Protein AF-0000000068149756 (afdb_homodimer)

InterPro domains:
  IPR009057 Homedomain-like superfamily [SSF46689] (193-241)
  IPR009057 Homedomain-like superfamily [SSF46689] (245-292)
  IPR018060 AraC-like, DNA binding HTH domain [PF12833] (214-292)
  IPR018060 AraC-like, DNA binding HTH domain [PS01124] (195-293)
  IPR018060 AraC-like, DNA binding HTH domain [SM00342] (208-291)
  IPR018062 HTH domain AraC-type, conserved site [PS00041] (245-287)
  IPR050204 AraC/XylS family transcriptional regulators [PTHR46796] (74-293)

Foldseek 3Di:
DFDDWDKDKDKDQKAFDDDKFWDTDRQKIKIKTKIKGAAFIKMKMATQFKKKKAWLDACQVFKWKAQPDQPRVVGIHGAARIKIDAGGTMMMMHTHHIDITMMMMMTGHLVVQQVLPCVPQNNLLSVVLRHDMFGHRPPVPLSVLVVVLVCCRVPNDDDVVVNVVSVSVNSVVTTDRQDLVCLQAQQADPPVLVVQLVVVLVPDQQSDDDLQRSCVSSGHGSNSSQRNPCNHVVDGPVVVSLVVLLVVLLVCLQPHPDDLQVSCVRNPHPGSVRSQVSNCVVVVHGSVVSSVVNVVVVD/DFDDWDKDKDKDQKAFDDDKFWDTDRQKIKIKTKIKGAAFIKMKMATQFKKKKAWLDACQVFKWKAQPDQPRVVGIHGAARIKIDAGGTMMMMHTHHIDITMMMMMTGHLVVQQVLPCVPQNNLLSVVLRHDMFGHRPPVPLSVLVVVLVCCRVPNDDPVVVNVVSVSVNSVVTTDRQDLVCLQAAQADPPVLVVQLVVVLVPDQQSDDDLQRSCVSNRHGSVSSQRNPCNHVVDGPVVVSLVVLLVVLLVCLQPHPDDLQVSCVRNPHPGSVRSQVSNCVVVVHGSVVSSVVNVVVVD

Organism: Rhizobium meliloti (strain 1021) (NCBI:txid266834)

Sequence (598 aa):
MGFWHSMSWKTEGIRVTAPVQWRQYDGMVSVLWEAESQAGASGYYLADDPRIMFFFNDVSSSVRISNQDNDLARNSRPMARAVYVPAGVPLWTGSRKTHSFSHLNLHLHKDRVLRFLAPSVGNSAAQTALRCPVELQNVAAIDALAKLLADEIKSPTKHAVYAESLIGSIIAGLLDIPTEREERAGGRLTQAQINKLVSHIDALGDYRMSVADMAAVVGLSESWFASVFKQTMGITPLQWQLAKRVELTKKLLGESDLPVASIAAQLGFADQAHLTKVFRQIVGETPAAWRRMRQFRQSMGFWHSMSWKTEGIRVTAPVQWRQYDGMVSVLWEAESQAGASGYYLADDPRIMFFFNDVSSSVRISNQDNDLARNSRPMARAVYVPAGVPLWTGSRKTHSFSHLNLHLHKDRVLRFLAPSVGNSAAQTALRCPVELQNVAAIDALAKLLADEIKSPTKHAVYAESLIGSIIAGLLDIPTEREERAGGRLTQAQINKLVSHIDALGDYRMSVADMAAVVGLSESWFASVFKQTMGITPLQWQLAKRVELTKKLLGESDLPVASIAAQLGFADQAHLTKVFRQIVGETPAAWRRMRQFRQS

Structure (mmCIF, N/CA/C/O backbone):
data_AF-0000000068149756-model_v1
#
loop_
_entity.id
_entity.type
_entity.pdbx_description
1 polymer 'Transcriptional regulator'
#
loop_
_atom_site.group_PDB
_atom_site.id
_atom_site.type_symbol
_atom_site.label_atom_id
_atom_site.label_alt_id
_atom_site.label_comp_id
_atom_site.label_asym_id
_atom_site.label_entity_id
_atom_site.label_seq_id
_atom_site.pdbx_PDB_ins_code
_atom_site.Cartn_x
_atom_site.Cartn_y
_atom_site.Cartn_z
_atom_site.occupancy
_atom_site.B_iso_or_equiv
_atom_site.auth_seq_id
_atom_site.auth_comp_id
_atom_site.auth_asym_id
_atom_site.auth_atom_id
_atom_site.pdbx_PDB_model_num
ATOM 1 N N . MET A 1 1 ? 16.688 5.004 -16.734 1 38.72 1 MET A N 1
ATOM 2 C CA . MET A 1 1 ? 17.719 5.102 -15.703 1 38.72 1 MET A CA 1
ATOM 3 C C . MET A 1 1 ? 17.094 5.09 -14.312 1 38.72 1 MET A C 1
ATOM 5 O O . MET A 1 1 ? 16.031 5.676 -14.102 1 38.72 1 MET A O 1
ATOM 9 N N . GLY A 1 2 ? 17.438 4.098 -13.453 1 55.69 2 GLY A N 1
ATOM 10 C CA . GLY A 1 2 ? 16.812 3.926 -12.148 1 55.69 2 GLY A CA 1
ATOM 11 C C . GLY A 1 2 ? 16.938 5.148 -11.266 1 55.69 2 GLY A C 1
ATOM 12 O O . GLY A 1 2 ? 17.812 5.984 -11.469 1 55.69 2 GLY A O 1
ATOM 13 N N . PHE A 1 3 ? 15.961 5.656 -10.633 1 62.88 3 PHE A N 1
ATOM 14 C CA . PHE A 1 3 ? 15.969 6.77 -9.688 1 62.88 3 PHE A CA 1
ATOM 15 C C . PHE A 1 3 ? 17.047 6.582 -8.641 1 62.88 3 PHE A C 1
ATOM 17 O O . PHE A 1 3 ? 17.156 5.52 -8.023 1 62.88 3 PHE A O 1
ATOM 24 N N . TRP A 1 4 ? 18.047 7.582 -8.672 1 65.25 4 TRP A N 1
ATOM 25 C CA . TRP A 1 4 ? 19 7.664 -7.559 1 65.25 4 TRP A CA 1
ATOM 26 C C . TRP A 1 4 ? 18.875 9 -6.844 1 65.25 4 TRP A C 1
ATOM 28 O O . TRP A 1 4 ? 18.859 10.055 -7.484 1 65.25 4 TRP A O 1
ATOM 38 N N . HIS A 1 5 ? 18.672 8.875 -5.559 1 71.38 5 HIS A N 1
ATOM 39 C CA . HIS A 1 5 ? 18.484 10.102 -4.789 1 71.38 5 HIS A CA 1
ATOM 40 C C . HIS A 1 5 ? 19.781 10.914 -4.723 1 71.38 5 HIS A C 1
ATOM 42 O O . HIS A 1 5 ? 20.875 10.359 -4.875 1 71.38 5 HIS A O 1
ATOM 48 N N . SER A 1 6 ? 19.547 12.258 -4.719 1 72.12 6 SER A N 1
ATOM 49 C CA . SER A 1 6 ? 20.656 13.18 -4.488 1 72.12 6 SER A CA 1
ATOM 50 C C . SER A 1 6 ? 20.547 13.836 -3.119 1 72.12 6 SER A C 1
ATOM 52 O O . SER A 1 6 ? 19.531 14.453 -2.797 1 72.12 6 SER A O 1
ATOM 54 N N . MET A 1 7 ? 21.516 13.453 -2.291 1 79.5 7 MET A N 1
ATOM 55 C CA . MET A 1 7 ? 21.531 14.023 -0.947 1 79.5 7 MET A CA 1
ATOM 56 C C . MET A 1 7 ? 22.938 14.461 -0.564 1 79.5 7 MET A C 1
ATOM 58 O O . MET A 1 7 ? 23.922 13.766 -0.871 1 79.5 7 MET A O 1
ATOM 62 N N . SER A 1 8 ? 23.016 15.727 -0.088 1 77.5 8 SER A N 1
ATOM 63 C CA . SER A 1 8 ? 24.25 16.188 0.531 1 77.5 8 SER A CA 1
ATOM 64 C C . SER A 1 8 ? 24.219 15.984 2.043 1 77.5 8 SER A C 1
ATOM 66 O O . SER A 1 8 ? 23.188 16.203 2.682 1 77.5 8 SER A O 1
ATOM 68 N N . TRP A 1 9 ? 25.344 15.406 2.539 1 82.38 9 TRP A N 1
ATOM 69 C CA . TRP A 1 9 ? 25.359 15.211 3.986 1 82.38 9 TRP A CA 1
ATOM 70 C C . TRP A 1 9 ? 26.766 15.359 4.543 1 82.38 9 TRP A C 1
ATOM 72 O O . TRP A 1 9 ? 27.75 15.227 3.805 1 82.38 9 TRP A O 1
ATOM 82 N N . LYS A 1 10 ? 26.844 15.805 5.766 1 84.44 10 LYS A N 1
ATOM 83 C CA . LYS A 1 10 ? 28.062 15.852 6.57 1 84.44 10 LYS A CA 1
ATOM 84 C C . LYS A 1 10 ? 27.812 15.328 7.98 1 84.44 10 LYS A C 1
ATOM 86 O O . LYS A 1 10 ? 26.906 15.805 8.672 1 84.44 10 LYS A O 1
ATOM 91 N N . THR A 1 11 ? 28.547 14.266 8.32 1 89.06 11 THR A N 1
ATOM 92 C CA . THR A 1 11 ? 28.344 13.695 9.648 1 89.06 11 THR A CA 1
ATOM 93 C C . THR A 1 11 ? 29.672 13.586 10.391 1 89.06 11 THR A C 1
ATOM 95 O O . THR A 1 11 ? 30.719 13.375 9.773 1 89.06 11 THR A O 1
ATOM 98 N N . GLU A 1 12 ? 29.625 13.867 11.648 1 90.94 12 GLU A N 1
ATOM 99 C CA . GLU A 1 12 ? 30.734 13.656 12.562 1 90.94 12 GLU A CA 1
ATOM 100 C C . GLU A 1 12 ? 30.312 12.844 13.781 1 90.94 12 GLU A C 1
ATOM 102 O O . GLU A 1 12 ? 29.281 13.117 14.391 1 90.94 12 GLU A O 1
ATOM 107 N N . GLY A 1 13 ? 31.109 11.789 14.102 1 94.19 13 GLY A N 1
ATOM 108 C CA . GLY A 1 13 ? 30.844 11.023 15.305 1 94.19 13 GLY A CA 1
ATOM 109 C C . GLY A 1 13 ? 29.828 9.93 15.109 1 94.19 13 GLY A C 1
ATOM 110 O O . GLY A 1 13 ? 29.266 9.406 16.078 1 94.19 13 GLY A O 1
ATOM 111 N N . ILE A 1 14 ? 29.391 9.648 13.969 1 92.06 14 ILE A N 1
ATOM 112 C CA . ILE A 1 14 ? 28.453 8.578 13.641 1 92.06 14 ILE A CA 1
ATOM 113 C C . ILE A 1 14 ? 29.172 7.496 12.828 1 92.06 14 ILE A C 1
ATOM 115 O O . ILE A 1 14 ? 29.812 7.797 11.82 1 92.06 14 ILE A O 1
ATOM 119 N N . ARG A 1 15 ? 29.078 6.266 13.328 1 89.69 15 ARG A N 1
ATOM 120 C CA . ARG A 1 15 ? 29.766 5.156 12.656 1 89.69 15 ARG A CA 1
ATOM 121 C C . ARG A 1 15 ? 28.766 4.074 12.258 1 89.69 15 ARG A C 1
ATOM 123 O O . ARG A 1 15 ? 27.953 3.625 13.07 1 89.69 15 ARG A O 1
ATOM 130 N N . VAL A 1 16 ? 28.844 3.645 11.039 1 86.75 16 VAL A N 1
ATOM 131 C CA . VAL A 1 16 ? 28.031 2.537 10.547 1 86.75 16 VAL A CA 1
ATOM 132 C C . VAL A 1 16 ? 28.562 1.219 11.109 1 86.75 16 VAL A C 1
ATOM 134 O O . VAL A 1 16 ? 29.766 0.962 11.078 1 86.75 16 VAL A O 1
ATOM 137 N N . THR A 1 17 ? 27.672 0.408 11.648 1 90.31 17 THR A N 1
ATOM 138 C CA . THR A 1 17 ? 28.125 -0.766 12.383 1 90.31 17 THR A CA 1
ATOM 139 C C . THR A 1 17 ? 27.828 -2.043 11.602 1 90.31 17 THR A C 1
ATOM 141 O O . THR A 1 17 ? 28.219 -3.135 12.016 1 90.31 17 THR A O 1
ATOM 144 N N . ALA A 1 18 ? 27.094 -2.016 10.539 1 84.69 18 ALA A N 1
ATOM 145 C CA . ALA A 1 18 ? 26.812 -3.125 9.633 1 84.69 18 ALA A CA 1
ATOM 146 C C . ALA A 1 18 ? 26.734 -2.645 8.188 1 84.69 18 ALA A C 1
ATOM 148 O O . ALA A 1 18 ? 26.469 -1.466 7.934 1 84.69 18 ALA A O 1
ATOM 149 N N . PRO A 1 19 ? 26.969 -3.527 7.277 1 85.81 19 PRO A N 1
ATOM 150 C CA . PRO A 1 19 ? 26.875 -3.107 5.875 1 85.81 19 PRO A CA 1
ATOM 151 C C . PRO A 1 19 ? 25.5 -2.514 5.539 1 85.81 19 PRO A C 1
ATOM 153 O O . PRO A 1 19 ? 24.469 -3.088 5.902 1 85.81 19 PRO A O 1
ATOM 156 N N . VAL A 1 20 ? 25.547 -1.446 4.852 1 85.38 20 VAL A N 1
ATOM 157 C CA . VAL A 1 20 ? 24.328 -0.77 4.445 1 85.38 20 VAL A CA 1
ATOM 158 C C . VAL A 1 20 ? 23.594 -1.604 3.393 1 85.38 20 VAL A C 1
ATOM 160 O O . VAL A 1 20 ? 24.219 -2.125 2.465 1 85.38 20 VAL A O 1
ATOM 163 N N . GLN A 1 21 ? 22.328 -1.834 3.602 1 89.44 21 GLN A N 1
ATOM 164 C CA . GLN A 1 21 ? 21.484 -2.531 2.627 1 89.44 21 GLN A CA 1
ATOM 165 C C . GLN A 1 21 ? 20.484 -1.583 1.983 1 89.44 21 GLN A C 1
ATOM 167 O O . GLN A 1 21 ? 19.953 -0.694 2.648 1 89.44 21 GLN A O 1
ATOM 172 N N . TRP A 1 22 ? 20.328 -1.694 0.698 1 89 22 TRP A N 1
ATOM 173 C CA . TRP A 1 22 ? 19.406 -0.784 0.026 1 89 22 TRP A CA 1
ATOM 174 C C . TRP A 1 22 ? 18.766 -1.454 -1.186 1 89 22 TRP A C 1
ATOM 176 O O . TRP A 1 22 ? 19.234 -2.496 -1.646 1 89 22 TRP A O 1
ATOM 186 N N . ARG A 1 23 ? 17.625 -0.95 -1.617 1 90.5 23 ARG A N 1
ATOM 187 C CA . ARG A 1 23 ? 16.938 -1.356 -2.846 1 90.5 23 ARG A CA 1
ATOM 188 C C . ARG A 1 23 ? 16.391 -0.149 -3.59 1 90.5 23 ARG A C 1
ATOM 190 O O . ARG A 1 23 ? 15.984 0.839 -2.971 1 90.5 23 ARG A O 1
ATOM 197 N N . GLN A 1 24 ? 16.453 -0.302 -4.887 1 89.06 24 GLN A N 1
ATOM 198 C CA . GLN A 1 24 ? 15.922 0.745 -5.758 1 89.06 24 GLN A CA 1
ATOM 199 C C . GLN A 1 24 ? 14.625 0.3 -6.43 1 89.06 24 GLN A C 1
ATOM 201 O O . GLN A 1 24 ? 14.516 -0.841 -6.883 1 89.06 24 GLN A O 1
ATOM 206 N N . TYR A 1 25 ? 13.664 1.103 -6.395 1 90.5 25 TYR A N 1
ATOM 207 C CA . TYR A 1 25 ? 12.375 0.908 -7.051 1 90.5 25 TYR A CA 1
ATOM 208 C C . TYR A 1 25 ? 12.07 2.057 -8.008 1 90.5 25 TYR A C 1
ATOM 210 O O . TYR A 1 25 ? 12.945 2.877 -8.297 1 90.5 25 TYR A O 1
ATOM 218 N N . ASP A 1 26 ? 10.852 2.01 -8.594 1 88.69 26 ASP A N 1
ATOM 219 C CA . ASP A 1 26 ? 10.438 3.088 -9.484 1 88.69 26 ASP A CA 1
ATOM 220 C C . ASP A 1 26 ? 10.25 4.395 -8.719 1 88.69 26 ASP A C 1
ATOM 222 O O . ASP A 1 26 ? 9.219 4.594 -8.07 1 88.69 26 ASP A O 1
ATOM 226 N N . GLY A 1 27 ? 11.242 5.227 -8.812 1 90.19 27 GLY A N 1
ATOM 227 C CA . GLY A 1 27 ? 11.148 6.551 -8.211 1 90.19 27 GLY A CA 1
ATOM 228 C C . GLY A 1 27 ? 11.375 6.539 -6.711 1 90.19 27 GLY A C 1
ATOM 229 O O . GLY A 1 27 ? 11.016 7.492 -6.02 1 90.19 27 GLY A O 1
ATOM 230 N N . MET A 1 28 ? 11.883 5.473 -6.16 1 93.69 28 MET A N 1
ATOM 231 C CA . MET A 1 28 ? 12.086 5.367 -4.719 1 93.69 28 MET A CA 1
ATOM 232 C C . MET A 1 28 ? 13.336 4.559 -4.402 1 93.69 28 MET A C 1
ATOM 234 O O . MET A 1 28 ? 13.688 3.641 -5.148 1 93.69 28 MET A O 1
ATOM 238 N N . VAL A 1 29 ? 13.984 4.891 -3.357 1 92.56 29 VAL A N 1
ATOM 239 C CA . VAL A 1 29 ? 15.109 4.113 -2.838 1 92.56 29 VAL A CA 1
ATOM 240 C C . VAL A 1 29 ? 14.938 3.902 -1.336 1 92.56 29 VAL A C 1
ATOM 242 O O . VAL A 1 29 ? 14.641 4.844 -0.599 1 92.56 29 VAL A O 1
ATOM 245 N N . SER A 1 30 ? 14.992 2.666 -0.947 1 95.06 30 SER A N 1
ATOM 246 C CA . SER A 1 30 ? 14.945 2.332 0.472 1 95.06 30 SER A CA 1
ATOM 247 C C . SER A 1 30 ? 16.312 1.887 0.987 1 95.06 30 SER A C 1
ATOM 249 O O . SER A 1 30 ? 16.984 1.077 0.35 1 95.06 30 SER A O 1
ATOM 251 N N . VAL A 1 31 ? 16.734 2.449 2.125 1 92.44 31 VAL A N 1
ATOM 252 C CA . VAL A 1 31 ? 18.062 2.17 2.668 1 92.44 31 VAL A CA 1
ATOM 253 C C . VAL A 1 31 ? 17.953 1.813 4.148 1 92.44 31 VAL A C 1
ATOM 255 O O . VAL A 1 31 ? 17.297 2.531 4.918 1 92.44 31 VAL A O 1
ATOM 258 N N . LEU A 1 32 ? 18.547 0.728 4.543 1 93.56 32 LEU A N 1
ATOM 259 C CA . LEU A 1 32 ? 18.609 0.307 5.938 1 93.56 32 LEU A CA 1
ATOM 260 C C . LEU A 1 32 ? 20 0.569 6.523 1 93.56 32 LEU A C 1
ATOM 262 O O . LEU A 1 32 ? 21 0.116 5.973 1 93.56 32 LEU A O 1
ATOM 266 N N . TRP A 1 33 ? 19.969 1.268 7.637 1 91.69 33 TRP A N 1
ATOM 267 C CA . TRP A 1 33 ? 21.219 1.601 8.305 1 91.69 33 TRP A CA 1
ATOM 268 C C . TRP A 1 33 ? 21.25 1.024 9.719 1 91.69 33 TRP A C 1
ATOM 270 O O . TRP A 1 33 ? 20.234 1.001 10.406 1 91.69 33 TRP A O 1
ATOM 280 N N . GLU A 1 34 ? 22.375 0.564 10.086 1 91.31 34 GLU A N 1
ATOM 281 C CA . GLU A 1 34 ? 22.75 0.321 11.477 1 91.31 34 GLU A CA 1
ATOM 282 C C . GLU A 1 34 ? 23.984 1.132 11.867 1 91.31 34 GLU A C 1
ATOM 284 O O . GLU A 1 34 ? 25.016 1.049 11.211 1 91.31 34 GLU A O 1
ATOM 289 N N . ALA A 1 35 ? 23.828 1.946 12.945 1 92 35 ALA A N 1
ATOM 290 C CA . ALA A 1 35 ? 24.922 2.865 13.258 1 92 35 ALA A CA 1
ATOM 291 C C . ALA A 1 35 ? 25 3.127 14.758 1 92 35 ALA A C 1
ATOM 293 O O . ALA A 1 35 ? 24.109 2.742 15.516 1 92 35 ALA A O 1
ATOM 294 N N . GLU A 1 36 ? 26.062 3.607 15.141 1 95.31 36 GLU A N 1
ATOM 295 C CA . GLU A 1 36 ? 26.312 4.094 16.484 1 95.31 36 GLU A CA 1
ATOM 296 C C . GLU A 1 36 ? 26.734 5.562 16.484 1 95.31 36 GLU A C 1
ATOM 298 O O . GLU A 1 36 ? 27.516 5.98 15.617 1 95.31 36 GLU A O 1
ATOM 303 N N . SER A 1 37 ? 26.172 6.293 17.391 1 94.5 37 SER A N 1
ATOM 304 C CA . SER A 1 37 ? 26.5 7.711 17.531 1 94.5 37 SER A CA 1
ATOM 305 C C . SER A 1 37 ? 27.125 7.996 18.906 1 94.5 37 SER A C 1
ATOM 307 O O . SER A 1 37 ? 26.625 7.531 19.922 1 94.5 37 SER A O 1
ATOM 309 N N . GLN A 1 38 ? 28.234 8.734 18.906 1 95.06 38 GLN A N 1
ATOM 310 C CA . GLN A 1 38 ? 28.859 9.125 20.156 1 95.06 38 GLN A CA 1
ATOM 311 C C . GLN A 1 38 ? 28.266 10.422 20.703 1 95.06 38 GLN A C 1
ATOM 313 O O . GLN A 1 38 ? 27.609 11.164 19.953 1 95.06 38 GLN A O 1
ATOM 318 N N . ALA A 1 39 ? 28.453 10.594 21.984 1 95.69 39 ALA A N 1
ATOM 319 C CA . ALA A 1 39 ? 28.047 11.883 22.531 1 95.69 39 ALA A CA 1
ATOM 320 C C . ALA A 1 39 ? 28.75 13.031 21.797 1 95.69 39 ALA A C 1
ATOM 322 O O . ALA A 1 39 ? 29.969 12.984 21.578 1 95.69 39 ALA A O 1
ATOM 323 N N . GLY A 1 40 ? 27.953 13.984 21.375 1 94.5 40 GLY A N 1
ATOM 324 C CA . GLY A 1 40 ? 28.516 15.133 20.688 1 94.5 40 GLY A CA 1
ATOM 325 C C . GLY A 1 40 ? 28.516 14.969 19.172 1 94.5 40 GLY A C 1
ATOM 326 O O . GLY A 1 40 ? 28.922 15.883 18.453 1 94.5 40 GLY A O 1
ATOM 327 N N . ALA A 1 41 ? 28.047 13.82 18.734 1 94.5 41 ALA A N 1
ATOM 328 C CA . ALA A 1 41 ? 27.969 13.609 17.281 1 94.5 41 ALA A CA 1
ATOM 329 C C . ALA A 1 41 ? 27.016 14.617 16.641 1 94.5 41 ALA A C 1
ATOM 331 O O . ALA A 1 41 ? 26.062 15.078 17.266 1 94.5 41 ALA A O 1
ATOM 332 N N . SER A 1 42 ? 27.328 14.984 15.398 1 93.31 42 SER A N 1
ATOM 333 C CA . SER A 1 42 ? 26.516 15.953 14.664 1 93.31 42 SER A CA 1
ATOM 334 C C . SER A 1 42 ? 26.312 15.508 13.227 1 93.31 42 SER A C 1
ATOM 336 O O . SER A 1 42 ? 27.078 14.711 12.688 1 93.31 42 SER A O 1
ATOM 338 N N . GLY A 1 43 ? 25.188 15.977 12.656 1 91.94 43 GLY A N 1
ATOM 339 C CA . GLY A 1 43 ? 24.875 15.68 11.266 1 91.94 43 GLY A CA 1
ATOM 340 C C . GLY A 1 43 ? 24.094 16.781 10.586 1 91.94 43 GLY A C 1
ATOM 341 O O . GLY A 1 43 ? 23.328 17.5 11.227 1 91.94 43 GLY A O 1
ATOM 342 N N . TYR A 1 44 ? 24.391 16.938 9.352 1 92.31 44 TYR A N 1
ATOM 343 C CA . TYR A 1 44 ? 23.656 17.812 8.453 1 92.31 44 TYR A CA 1
ATOM 344 C C . TYR A 1 44 ? 23.219 17.078 7.199 1 92.31 44 TYR A C 1
ATOM 346 O O . TYR A 1 44 ? 24.016 16.344 6.59 1 92.31 44 TYR A O 1
ATOM 354 N N . TYR A 1 45 ? 21.953 17.266 6.879 1 90.5 45 TYR A N 1
ATOM 355 C CA . TYR A 1 45 ? 21.391 16.578 5.723 1 90.5 45 TYR A CA 1
ATOM 356 C C . TYR A 1 45 ? 20.531 17.516 4.887 1 90.5 45 TYR A C 1
ATOM 358 O O . TYR A 1 45 ? 19.703 18.266 5.43 1 90.5 45 TYR A O 1
ATOM 366 N N . LEU A 1 46 ? 20.766 17.453 3.586 1 88.88 46 LEU A N 1
ATOM 367 C CA . LEU A 1 46 ? 19.953 18.203 2.627 1 88.88 46 LEU A CA 1
ATOM 368 C C . LEU A 1 46 ? 19.719 17.391 1.36 1 88.88 46 LEU A C 1
ATOM 370 O O . LEU A 1 46 ? 20.672 16.922 0.726 1 88.88 46 LEU A O 1
ATOM 374 N N . ALA A 1 47 ? 18.5 17.188 1.072 1 89.94 47 ALA A N 1
ATOM 375 C CA . ALA A 1 47 ? 18.172 16.391 -0.102 1 89.94 47 ALA A CA 1
ATOM 376 C C . ALA A 1 47 ? 17.25 17.156 -1.051 1 89.94 47 ALA A C 1
ATOM 378 O O . ALA A 1 47 ? 16.391 17.922 -0.608 1 89.94 47 ALA A O 1
ATOM 379 N N . ASP A 1 48 ? 17.391 16.859 -2.33 1 89.19 48 ASP A N 1
ATOM 380 C CA . ASP A 1 48 ? 16.562 17.469 -3.355 1 89.19 48 ASP A CA 1
ATOM 381 C C . ASP A 1 48 ? 15.188 16.797 -3.438 1 89.19 48 ASP A C 1
ATOM 383 O O . ASP A 1 48 ? 14.25 17.359 -4.012 1 89.19 48 ASP A O 1
ATOM 387 N N . ASP A 1 49 ? 15.117 15.648 -2.85 1 92.19 49 ASP A N 1
ATOM 388 C CA . ASP A 1 49 ? 13.891 14.867 -2.859 1 92.19 49 ASP A CA 1
ATOM 389 C C . ASP A 1 49 ? 13.352 14.68 -1.444 1 92.19 49 ASP A C 1
ATOM 391 O O . ASP A 1 49 ? 14.109 14.719 -0.473 1 92.19 49 ASP A O 1
ATOM 395 N N . PRO A 1 50 ? 11.984 14.539 -1.375 1 95.38 50 PRO A N 1
ATOM 396 C CA . PRO A 1 50 ? 11.438 14.203 -0.056 1 95.38 50 PRO A CA 1
ATOM 397 C C . PRO A 1 50 ? 12.016 12.906 0.508 1 95.38 50 PRO A C 1
ATOM 399 O O . PRO A 1 50 ? 12.383 12.008 -0.252 1 95.38 50 PRO A O 1
ATOM 402 N N . ARG A 1 51 ? 12.023 12.883 1.814 1 95.81 51 ARG A N 1
ATOM 403 C CA . ARG A 1 51 ? 12.547 11.672 2.447 1 95.81 51 ARG A CA 1
ATOM 404 C C . ARG A 1 51 ? 11.766 11.344 3.717 1 95.81 51 ARG A C 1
ATOM 406 O O . ARG A 1 51 ? 11.18 12.227 4.34 1 95.81 51 ARG A O 1
ATOM 413 N N . ILE A 1 52 ? 11.734 10.102 4.023 1 97.69 52 ILE A N 1
ATOM 414 C CA . ILE A 1 52 ? 11.172 9.602 5.273 1 97.69 52 ILE A CA 1
ATOM 415 C C . ILE A 1 52 ? 12.25 8.852 6.055 1 97.69 52 ILE A C 1
ATOM 417 O O . ILE A 1 52 ? 12.953 8.008 5.5 1 97.69 52 ILE A O 1
ATOM 421 N N . MET A 1 53 ? 12.445 9.234 7.281 1 96.69 53 MET A N 1
ATOM 422 C CA . MET A 1 53 ? 13.328 8.508 8.188 1 96.69 53 MET A CA 1
ATOM 423 C C . MET A 1 53 ? 12.523 7.805 9.281 1 96.69 53 MET A C 1
ATOM 425 O O . MET A 1 53 ? 11.703 8.43 9.953 1 96.69 53 MET A O 1
ATOM 429 N N . PHE A 1 54 ? 12.734 6.531 9.414 1 98.38 54 PHE A N 1
ATOM 430 C CA . PHE A 1 54 ? 12.062 5.758 10.461 1 98.38 54 PHE A CA 1
ATOM 431 C C . PHE A 1 54 ? 13.086 5.035 11.328 1 98.38 54 PHE A C 1
ATOM 433 O O . PHE A 1 54 ? 13.867 4.219 10.836 1 98.38 54 PHE A O 1
ATOM 440 N N . PHE A 1 55 ? 13.07 5.336 12.602 1 97.75 55 PHE A N 1
ATOM 441 C CA . PHE A 1 55 ? 13.961 4.68 13.555 1 97.75 55 PHE A CA 1
ATOM 442 C C . PHE A 1 55 ? 13.273 3.486 14.203 1 97.75 55 PHE A C 1
ATOM 444 O O . PHE A 1 55 ? 12.18 3.621 14.758 1 97.75 55 PHE A O 1
ATOM 451 N N . PHE A 1 56 ? 13.867 2.326 14.211 1 97.56 56 PHE A N 1
ATOM 452 C CA . PHE A 1 56 ? 13.289 1.107 14.766 1 97.56 56 PHE A CA 1
ATOM 453 C C . PHE A 1 56 ? 13.359 1.119 16.281 1 97.56 56 PHE A C 1
ATOM 455 O O . PHE A 1 56 ? 12.664 0.351 16.953 1 97.56 56 PHE A O 1
ATOM 462 N N . ASN A 1 57 ? 14.211 1.885 16.844 1 95.31 57 ASN A N 1
ATOM 463 C CA . ASN A 1 57 ? 14.25 2.113 18.281 1 95.31 57 ASN A CA 1
ATOM 464 C C . ASN A 1 57 ? 14.023 3.584 18.625 1 95.31 57 ASN A C 1
ATOM 466 O O . ASN A 1 57 ? 14.195 4.457 17.781 1 95.31 57 ASN A O 1
ATOM 470 N N . ASP A 1 58 ? 13.664 3.846 19.906 1 94.5 58 ASP A N 1
ATOM 471 C CA . ASP A 1 58 ? 13.445 5.215 20.359 1 94.5 58 ASP A CA 1
ATOM 472 C C . ASP A 1 58 ? 14.766 5.953 20.547 1 94.5 58 ASP A C 1
ATOM 474 O O . ASP A 1 58 ? 15.625 5.52 21.328 1 94.5 58 ASP A O 1
ATOM 478 N N . VAL A 1 59 ? 14.906 7.117 19.859 1 94.44 59 VAL A N 1
ATOM 479 C CA . VAL A 1 59 ? 16.141 7.883 19.953 1 94.44 59 VAL A CA 1
ATOM 480 C C . VAL A 1 59 ? 15.852 9.273 20.5 1 94.44 59 VAL A C 1
ATOM 482 O O . VAL A 1 59 ? 16.719 10.156 20.484 1 94.44 59 VAL A O 1
ATOM 485 N N . SER A 1 60 ? 14.648 9.5 20.938 1 93.25 60 SER A N 1
ATOM 486 C CA . SER A 1 60 ? 14.203 10.836 21.328 1 93.25 60 SER A CA 1
ATOM 487 C C . SER A 1 60 ? 15 11.359 22.531 1 93.25 60 SER A C 1
ATOM 489 O O . SER A 1 60 ? 15.164 12.57 22.688 1 93.25 60 SER A O 1
ATOM 491 N N . SER A 1 61 ? 15.484 10.508 23.328 1 93.44 61 SER A N 1
ATOM 492 C CA . SER A 1 61 ? 16.25 10.93 24.5 1 93.44 61 SER A CA 1
ATOM 493 C C . SER A 1 61 ? 17.703 11.234 24.141 1 93.44 61 SER A C 1
ATOM 495 O O . SER A 1 61 ? 18.406 11.891 24.891 1 93.44 61 SER A O 1
ATOM 497 N N . SER A 1 62 ? 18.156 10.797 22.953 1 94.5 62 SER A N 1
ATOM 498 C CA . SER A 1 62 ? 19.578 10.867 22.625 1 94.5 62 SER A CA 1
ATOM 499 C C . SER A 1 62 ? 19.828 11.836 21.484 1 94.5 62 SER A C 1
ATOM 501 O O . SER A 1 62 ? 20.938 12.336 21.328 1 94.5 62 SER A O 1
ATOM 503 N N . VAL A 1 63 ? 18.859 11.992 20.656 1 94.81 63 VAL A N 1
ATOM 504 C CA . VAL A 1 63 ? 19.094 12.75 19.422 1 94.81 63 VAL A CA 1
ATOM 505 C C . VAL A 1 63 ? 18.203 13.984 19.391 1 94.81 63 VAL A C 1
ATOM 507 O O . VAL A 1 63 ? 17 13.891 19.656 1 94.81 63 VAL A O 1
ATOM 510 N N . ARG A 1 64 ? 18.781 15.094 19.109 1 94.5 64 ARG A N 1
ATOM 511 C CA . ARG A 1 64 ? 18.078 16.344 18.891 1 94.5 64 ARG A CA 1
ATOM 512 C C . ARG A 1 64 ? 18.141 16.766 17.422 1 94.5 64 ARG A C 1
ATOM 514 O O . ARG A 1 64 ? 19.125 16.484 16.734 1 94.5 64 ARG A O 1
ATOM 521 N N . ILE A 1 65 ? 17.047 17.484 16.984 1 92.81 65 ILE A N 1
ATOM 522 C CA . ILE A 1 65 ? 17.031 17.891 15.57 1 92.81 65 ILE A CA 1
ATOM 523 C C . ILE A 1 65 ? 16.578 19.344 15.453 1 92.81 65 ILE A C 1
ATOM 525 O O . ILE A 1 65 ? 15.93 19.875 16.344 1 92.81 65 ILE A O 1
ATOM 529 N N . SER A 1 66 ? 16.984 19.969 14.336 1 89.5 66 SER A N 1
ATOM 530 C CA . SER A 1 66 ? 16.531 21.297 13.953 1 89.5 66 SER A CA 1
ATOM 531 C C . SER A 1 66 ? 16.438 21.438 12.438 1 89.5 66 SER A C 1
ATOM 533 O O . SER A 1 66 ? 17.266 20.875 11.711 1 89.5 66 SER A O 1
ATOM 535 N N . ASN A 1 67 ? 15.406 22.109 11.992 1 84.56 67 ASN A N 1
ATOM 536 C CA . ASN A 1 67 ? 15.305 22.438 10.57 1 84.56 67 ASN A CA 1
ATOM 537 C C . ASN A 1 67 ? 15.625 23.906 10.297 1 84.56 67 ASN A C 1
ATOM 539 O O . ASN A 1 67 ? 15.539 24.359 9.164 1 84.56 67 ASN A O 1
ATOM 543 N N . GLN A 1 68 ? 15.961 24.641 11.281 1 76.81 68 GLN A N 1
ATOM 544 C CA . GLN A 1 68 ? 16.125 26.078 11.148 1 76.81 68 GLN A CA 1
ATOM 545 C C . GLN A 1 68 ? 17.594 26.453 11.07 1 76.81 68 GLN A C 1
ATOM 547 O O . GLN A 1 68 ? 18 27.266 10.219 1 76.81 68 GLN A O 1
ATOM 552 N N . ASP A 1 69 ? 18.328 25.984 11.969 1 78.31 69 ASP A N 1
ATOM 553 C CA . ASP A 1 69 ? 19.75 26.312 11.992 1 78.31 69 ASP A CA 1
ATOM 554 C C . ASP A 1 69 ? 20.547 25.234 12.719 1 78.31 69 ASP A C 1
ATOM 556 O O . ASP A 1 69 ? 20 24.219 13.141 1 78.31 69 ASP A O 1
ATOM 560 N N . ASN A 1 70 ? 21.797 25.469 12.766 1 81.56 70 ASN A N 1
ATOM 561 C CA . ASN A 1 70 ? 22.703 24.5 13.359 1 81.56 70 ASN A CA 1
ATOM 562 C C . ASN A 1 70 ? 22.875 24.734 14.859 1 81.56 70 ASN A C 1
ATOM 564 O O . ASN A 1 70 ? 23.734 24.125 15.5 1 81.56 70 ASN A O 1
ATOM 568 N N . ASP A 1 71 ? 22.094 25.609 15.367 1 81.88 71 ASP A N 1
ATOM 569 C CA . ASP A 1 71 ? 22.172 25.844 16.797 1 81.88 71 ASP A CA 1
ATOM 570 C C . ASP A 1 71 ? 21.234 24.906 17.562 1 81.88 71 ASP A C 1
ATOM 572 O O . ASP A 1 71 ? 20.141 25.328 17.984 1 81.88 71 ASP A O 1
ATOM 576 N N . LEU A 1 72 ? 21.656 23.781 17.906 1 82.38 72 LEU A N 1
ATOM 577 C CA . LEU A 1 72 ? 20.812 22.734 18.484 1 82.38 72 LEU A CA 1
ATOM 578 C C . LEU A 1 72 ? 20.578 22.984 19.969 1 82.38 72 LEU A C 1
ATOM 580 O O . LEU A 1 72 ? 19.688 22.391 20.562 1 82.38 72 LEU A O 1
ATOM 584 N N . ALA A 1 73 ? 21.328 23.812 20.578 1 79.88 73 ALA A N 1
ATOM 585 C CA . ALA A 1 73 ? 21.141 24.141 21.984 1 79.88 73 ALA A CA 1
ATOM 586 C C . ALA A 1 73 ? 19.891 25 22.188 1 79.88 73 ALA A C 1
ATOM 588 O O . ALA A 1 73 ? 19.188 24.844 23.172 1 79.88 73 ALA A O 1
ATOM 589 N N . ARG A 1 74 ? 19.625 25.812 21.25 1 76.94 74 ARG A N 1
ATOM 590 C CA . ARG A 1 74 ? 18.562 26.781 21.438 1 76.94 74 ARG A CA 1
ATOM 591 C C . ARG A 1 74 ? 17.312 26.375 20.672 1 76.94 74 ARG A C 1
ATOM 593 O O . ARG A 1 74 ? 16.188 26.578 21.172 1 76.94 74 ARG A O 1
ATOM 600 N N . ASN A 1 75 ? 17.594 25.812 19.5 1 83 75 ASN A N 1
ATOM 601 C CA . ASN A 1 75 ? 16.453 25.609 18.609 1 83 75 ASN A CA 1
ATOM 602 C C . ASN A 1 75 ? 16.359 24.156 18.141 1 83 75 ASN A C 1
ATOM 604 O O . ASN A 1 75 ? 16.453 23.875 16.938 1 83 75 ASN A O 1
ATOM 608 N N . SER A 1 76 ? 16.281 23.297 19.156 1 86 76 SER A N 1
ATOM 609 C CA . SER A 1 76 ? 16.172 21.891 18.75 1 86 76 SER A CA 1
ATOM 610 C C . SER A 1 76 ? 15.062 21.188 19.5 1 86 76 SER A C 1
ATOM 612 O O . SER A 1 76 ? 14.523 21.719 20.469 1 86 76 SER A O 1
ATOM 614 N N . ARG A 1 77 ? 14.609 20.141 18.984 1 88.94 77 ARG A N 1
ATOM 615 C CA . ARG A 1 77 ? 13.602 19.25 19.562 1 88.94 77 ARG A CA 1
ATOM 616 C C . ARG A 1 77 ? 14.023 17.797 19.469 1 88.94 77 ARG A C 1
ATOM 618 O O . ARG A 1 77 ? 14.914 17.453 18.672 1 88.94 77 ARG A O 1
ATOM 625 N N . PRO A 1 78 ? 13.438 16.953 20.312 1 91.31 78 PRO A N 1
ATOM 626 C CA . PRO A 1 78 ? 13.805 15.539 20.234 1 91.31 78 PRO A CA 1
ATOM 627 C C . PRO A 1 78 ? 13.445 14.906 18.906 1 91.31 78 PRO A C 1
ATOM 629 O O . PRO A 1 78 ? 12.398 15.227 18.328 1 91.31 78 PRO A O 1
ATOM 632 N N . MET A 1 79 ? 14.305 14.031 18.469 1 93.5 79 MET A N 1
ATOM 633 C CA . MET A 1 79 ? 14.047 13.297 17.234 1 93.5 79 MET A CA 1
ATOM 634 C C . MET A 1 79 ? 12.93 12.281 17.422 1 93.5 79 MET A C 1
ATOM 636 O O . MET A 1 79 ? 13.016 11.406 18.297 1 93.5 79 MET A O 1
ATOM 640 N N . ALA A 1 80 ? 11.875 12.414 16.594 1 92.81 80 ALA A N 1
ATOM 641 C CA . ALA A 1 80 ? 10.773 11.453 16.625 1 92.81 80 ALA A CA 1
ATOM 642 C C . ALA A 1 80 ? 11.141 10.18 15.867 1 92.81 80 ALA A C 1
ATOM 644 O O . ALA A 1 80 ? 12.125 10.148 15.125 1 92.81 80 ALA A O 1
ATOM 645 N N . ARG A 1 81 ? 10.398 9.133 16.094 1 96.31 81 ARG A N 1
ATOM 646 C CA . ARG A 1 81 ? 10.711 7.84 15.484 1 96.31 81 ARG A CA 1
ATOM 647 C C . ARG A 1 81 ? 10.422 7.859 13.992 1 96.31 81 ARG A C 1
ATOM 649 O O . ARG A 1 81 ? 11.078 7.16 13.219 1 96.31 81 ARG A O 1
ATOM 656 N N . ALA A 1 82 ? 9.344 8.562 13.641 1 97.06 82 ALA A N 1
ATOM 657 C CA . ALA A 1 82 ? 9.039 8.719 12.219 1 97.06 82 ALA A CA 1
ATOM 658 C C . ALA A 1 82 ? 9.047 10.188 11.812 1 97.06 82 ALA A C 1
ATOM 660 O O . ALA A 1 82 ? 8.359 11.016 12.422 1 97.06 82 ALA A O 1
ATOM 661 N N . VAL A 1 83 ? 9.859 10.523 10.742 1 95.81 83 VAL A N 1
ATOM 662 C CA . VAL A 1 83 ? 10.008 11.914 10.32 1 95.81 83 VAL A CA 1
ATOM 663 C C . VAL A 1 83 ? 9.898 12.008 8.805 1 95.81 83 VAL A C 1
ATOM 665 O O . VAL A 1 83 ? 10.555 11.258 8.078 1 95.81 83 VAL A O 1
ATOM 668 N N . TYR A 1 84 ? 8.992 12.805 8.359 1 96.88 84 TYR A N 1
ATOM 669 C CA . TYR A 1 84 ? 8.953 13.195 6.953 1 96.88 84 TYR A CA 1
ATOM 670 C C . TYR A 1 84 ? 9.609 14.555 6.742 1 96.88 84 TYR A C 1
ATOM 672 O O . TYR A 1 84 ? 9.203 15.547 7.348 1 96.88 84 TYR A O 1
ATOM 680 N N . VAL A 1 85 ? 10.609 14.609 5.824 1 95 85 VAL A N 1
ATOM 681 C CA . VAL A 1 85 ? 11.32 15.844 5.496 1 95 85 VAL A CA 1
ATOM 682 C C . VAL A 1 85 ? 11.039 16.234 4.043 1 95 85 VAL A C 1
ATOM 684 O O . VAL A 1 85 ? 11.461 15.531 3.119 1 95 85 VAL A O 1
ATOM 687 N N . PRO A 1 86 ? 10.383 17.312 3.809 1 93.12 86 PRO A N 1
ATOM 688 C CA . PRO A 1 86 ? 10.109 17.75 2.438 1 93.12 86 PRO A CA 1
ATOM 689 C C . PRO A 1 86 ? 11.383 18.031 1.646 1 93.12 86 PRO A C 1
ATOM 691 O O . PRO A 1 86 ? 12.445 18.25 2.234 1 93.12 86 PRO A O 1
ATOM 694 N N . ALA A 1 87 ? 11.172 18.016 0.341 1 93 87 ALA A N 1
ATOM 695 C CA . ALA A 1 87 ? 12.289 18.344 -0.544 1 93 87 ALA A CA 1
ATOM 696 C C . ALA A 1 87 ? 12.867 19.719 -0.225 1 93 87 ALA A C 1
ATOM 698 O O . ALA A 1 87 ? 12.117 20.672 0.019 1 93 87 ALA A O 1
ATOM 699 N N . GLY A 1 88 ? 14.172 19.75 -0.113 1 89.94 88 GLY A N 1
ATOM 700 C CA . GLY A 1 88 ? 14.852 21.031 0.03 1 89.94 88 GLY A CA 1
ATOM 701 C C . GLY A 1 88 ? 14.891 21.516 1.463 1 89.94 88 GLY A C 1
ATOM 702 O O . GLY A 1 88 ? 15.398 22.609 1.731 1 89.94 88 GLY A O 1
ATOM 703 N N . VAL A 1 89 ? 14.367 20.828 2.377 1 89.94 89 VAL A N 1
ATOM 704 C CA . VAL A 1 89 ? 14.398 21.234 3.777 1 89.94 89 VAL A CA 1
ATOM 705 C C . VAL A 1 89 ? 15.609 20.625 4.473 1 89.94 89 VAL A C 1
ATOM 707 O O . VAL A 1 89 ? 15.766 19.406 4.484 1 89.94 89 VAL A O 1
ATOM 710 N N . PRO A 1 90 ? 16.391 21.469 5.043 1 90 90 PRO A N 1
ATOM 711 C CA . PRO A 1 90 ? 17.562 20.938 5.734 1 90 90 PRO A CA 1
ATOM 712 C C . PRO A 1 90 ? 17.219 20.312 7.086 1 90 90 PRO A C 1
ATOM 714 O O . PRO A 1 90 ? 16.203 20.656 7.684 1 90 90 PRO A O 1
ATOM 717 N N . LEU A 1 91 ? 18.109 19.391 7.508 1 92.19 91 LEU A N 1
ATOM 718 C CA . LEU A 1 91 ? 17.969 18.766 8.812 1 92.19 91 LEU A CA 1
ATOM 719 C C . LEU A 1 91 ? 19.312 18.688 9.523 1 92.19 91 LEU A C 1
ATOM 721 O O . LEU A 1 91 ? 20.281 18.141 8.984 1 92.19 91 LEU A O 1
ATOM 725 N N . TRP A 1 92 ? 19.391 19.328 10.656 1 92.81 92 TRP A N 1
ATOM 726 C CA . TRP A 1 92 ? 20.531 19.203 11.547 1 92.81 92 TRP A CA 1
ATOM 727 C C . TRP A 1 92 ? 20.234 18.234 12.688 1 92.81 92 TRP A C 1
ATOM 729 O O . TRP A 1 92 ? 19.125 18.25 13.234 1 92.81 92 TRP A O 1
ATOM 739 N N . THR A 1 93 ? 21.203 17.438 13.016 1 94.5 93 THR A N 1
ATOM 740 C CA . THR A 1 93 ? 21.047 16.5 14.125 1 94.5 93 THR A CA 1
ATOM 741 C C . THR A 1 93 ? 22.219 16.594 15.086 1 94.5 93 THR A C 1
ATOM 743 O O . THR A 1 93 ? 23.328 16.953 14.688 1 94.5 93 THR A O 1
ATOM 746 N N . GLY A 1 94 ? 21.953 16.359 16.312 1 95.19 94 GLY A N 1
ATOM 747 C CA . GLY A 1 94 ? 22.969 16.266 17.359 1 95.19 94 GLY A CA 1
ATOM 748 C C . GLY A 1 94 ? 22.656 15.18 18.375 1 95.19 94 GLY A C 1
ATOM 749 O O . GLY A 1 94 ? 21.5 14.969 18.75 1 95.19 94 GLY A O 1
ATOM 750 N N . SER A 1 95 ? 23.75 14.484 18.812 1 95.12 95 SER A N 1
ATOM 751 C CA . SER A 1 95 ? 23.578 13.422 19.797 1 95.12 95 SER A CA 1
ATOM 752 C C . SER A 1 95 ? 24.047 13.867 21.188 1 95.12 95 SER A C 1
ATOM 754 O O . SER A 1 95 ? 25.156 14.383 21.328 1 95.12 95 SER A O 1
ATOM 756 N N . ARG A 1 96 ? 23.297 13.594 22.125 1 93.44 96 ARG A N 1
ATOM 757 C CA . ARG A 1 96 ? 23.625 13.984 23.484 1 93.44 96 ARG A CA 1
ATOM 758 C C . ARG A 1 96 ? 24.344 12.859 24.234 1 93.44 96 ARG A C 1
ATOM 760 O O . ARG A 1 96 ? 25.094 13.102 25.172 1 93.44 96 ARG A O 1
ATOM 767 N N . LYS A 1 97 ? 24.062 11.68 23.906 1 94.94 97 LYS A N 1
ATOM 768 C CA . LYS A 1 97 ? 24.672 10.5 24.5 1 94.94 97 LYS A CA 1
ATOM 769 C C . LYS A 1 97 ? 25 9.445 23.453 1 94.94 97 LYS A C 1
ATOM 771 O O . LYS A 1 97 ? 24.453 9.469 22.344 1 94.94 97 LYS A O 1
ATOM 776 N N . THR A 1 98 ? 25.953 8.617 23.859 1 95.5 98 THR A N 1
ATOM 777 C CA . THR A 1 98 ? 26.25 7.492 22.984 1 95.5 98 THR A CA 1
ATOM 778 C C . THR A 1 98 ? 25.062 6.547 22.875 1 95.5 98 THR A C 1
ATOM 780 O O . THR A 1 98 ? 24.422 6.234 23.891 1 95.5 98 THR A O 1
ATOM 783 N N . HIS A 1 99 ? 24.766 6.199 21.703 1 95.5 99 HIS A N 1
ATOM 784 C CA . HIS A 1 99 ? 23.656 5.289 21.484 1 95.5 99 HIS A CA 1
ATOM 785 C C . HIS A 1 99 ? 23.781 4.562 20.156 1 95.5 99 HIS A C 1
ATOM 787 O O . HIS A 1 99 ? 24.484 5.027 19.25 1 95.5 99 HIS A O 1
ATOM 793 N N . SER A 1 100 ? 23.203 3.416 20.094 1 96.38 100 SER A N 1
ATOM 794 C CA . SER A 1 100 ? 23.078 2.67 18.844 1 96.38 100 SER A CA 1
ATOM 795 C C . SER A 1 100 ? 21.672 2.771 18.266 1 96.38 100 SER A C 1
ATOM 797 O O . SER A 1 100 ? 20.703 2.861 19.016 1 96.38 100 SER A O 1
ATOM 799 N N . PHE A 1 101 ? 21.656 2.779 16.969 1 95.06 101 PHE A N 1
ATOM 800 C CA . PHE A 1 101 ? 20.328 2.875 16.375 1 95.06 101 PHE A CA 1
ATOM 801 C C . PHE A 1 101 ? 20.281 2.182 15.016 1 95.06 101 PHE A C 1
ATOM 803 O O . PHE A 1 101 ? 21.328 1.954 14.406 1 95.06 101 PHE A O 1
ATOM 810 N N . SER A 1 102 ? 19.109 1.748 14.625 1 96.12 102 SER A N 1
ATOM 811 C CA . SER A 1 102 ? 18.766 1.264 13.297 1 96.12 102 SER A CA 1
ATOM 812 C C . SER A 1 102 ? 17.641 2.078 12.68 1 96.12 102 SER A C 1
ATOM 814 O O . SER A 1 102 ? 16.672 2.439 13.367 1 96.12 102 SER A O 1
ATOM 816 N N . HIS A 1 103 ? 17.891 2.477 11.438 1 95.88 103 HIS A N 1
ATOM 817 C CA . HIS A 1 103 ? 16.812 3.264 10.852 1 95.88 103 HIS A CA 1
ATOM 818 C C . HIS A 1 103 ? 16.641 2.961 9.367 1 95.88 103 HIS A C 1
ATOM 820 O O . HIS A 1 103 ? 17.562 2.441 8.734 1 95.88 103 HIS A O 1
ATOM 826 N N . LEU A 1 104 ? 15.461 3.131 8.945 1 97.69 104 LEU A N 1
ATOM 827 C CA . LEU A 1 104 ? 15.055 3.033 7.547 1 97.69 104 LEU A CA 1
ATOM 828 C C . LEU A 1 104 ? 14.922 4.418 6.918 1 97.69 104 LEU A C 1
ATOM 830 O O . LEU A 1 104 ? 14.234 5.285 7.457 1 97.69 104 LEU A O 1
ATOM 834 N N . ASN A 1 105 ? 15.664 4.684 5.816 1 96.12 105 ASN A N 1
ATOM 835 C CA . ASN A 1 105 ? 15.547 5.918 5.047 1 96.12 105 ASN A CA 1
ATOM 836 C C . ASN A 1 105 ? 14.883 5.68 3.697 1 96.12 105 ASN A C 1
ATOM 838 O O . ASN A 1 105 ? 15.336 4.832 2.92 1 96.12 105 ASN A O 1
ATOM 842 N N . LEU A 1 106 ? 13.875 6.363 3.477 1 97.5 106 LEU A N 1
ATOM 843 C CA . LEU A 1 106 ? 13.203 6.32 2.184 1 97.5 106 LEU A CA 1
ATOM 844 C C . LEU A 1 106 ? 13.43 7.617 1.412 1 97.5 106 LEU A C 1
ATOM 846 O O . LEU A 1 106 ? 13.062 8.695 1.884 1 97.5 106 LEU A O 1
ATOM 850 N N . HIS A 1 107 ? 14.055 7.523 0.281 1 94.81 107 HIS A N 1
ATOM 851 C CA . HIS A 1 107 ? 14.18 8.641 -0.651 1 94.81 107 HIS A CA 1
ATOM 852 C C . HIS A 1 107 ? 13.133 8.555 -1.757 1 94.81 107 HIS A C 1
ATOM 854 O O . HIS A 1 107 ? 13.039 7.535 -2.449 1 94.81 107 HIS A O 1
ATOM 860 N N . LEU A 1 108 ? 12.43 9.578 -1.947 1 96.88 108 LEU A N 1
ATOM 861 C CA . LEU A 1 108 ? 11.242 9.523 -2.797 1 96.88 108 LEU A CA 1
ATOM 862 C C . LEU A 1 108 ? 11.281 10.617 -3.857 1 96.88 108 LEU A C 1
ATOM 864 O O . LEU A 1 108 ? 11.445 11.797 -3.531 1 96.88 108 LEU A O 1
ATOM 868 N N . HIS A 1 109 ? 11.094 10.219 -5.066 1 94.06 109 HIS A N 1
ATOM 869 C CA . HIS A 1 109 ? 10.875 11.234 -6.086 1 94.06 109 HIS A CA 1
ATOM 870 C C . HIS A 1 109 ? 9.516 11.906 -5.914 1 94.06 109 HIS A C 1
ATOM 872 O O . HIS A 1 109 ? 8.5 11.227 -5.727 1 94.06 109 HIS A O 1
ATOM 878 N N . LYS A 1 110 ? 9.523 13.195 -6.043 1 93.88 110 LYS A N 1
ATOM 879 C CA . LYS A 1 110 ? 8.297 13.961 -5.828 1 93.88 110 LYS A CA 1
ATOM 880 C C . LYS A 1 110 ? 7.184 13.5 -6.762 1 93.88 110 LYS A C 1
ATOM 882 O O . LYS A 1 110 ? 6.047 13.297 -6.328 1 93.88 110 LYS A O 1
ATOM 887 N N . ASP A 1 111 ? 7.496 13.312 -8.016 1 93.94 111 ASP A N 1
ATOM 888 C CA . ASP A 1 111 ? 6.496 12.922 -9.008 1 93.94 111 ASP A CA 1
ATOM 889 C C . ASP A 1 111 ? 5.922 11.539 -8.695 1 93.94 111 ASP A C 1
ATOM 891 O O . ASP A 1 111 ? 4.75 11.273 -8.961 1 93.94 111 ASP A O 1
ATOM 895 N N . ARG A 1 112 ? 6.738 10.703 -8.156 1 93.94 112 ARG A N 1
ATOM 896 C CA . ARG A 1 112 ? 6.273 9.367 -7.812 1 93.94 112 ARG A CA 1
ATOM 897 C C . ARG A 1 112 ? 5.254 9.406 -6.684 1 93.94 112 ARG A C 1
ATOM 899 O O . ARG A 1 112 ? 4.234 8.711 -6.73 1 93.94 112 ARG A O 1
ATOM 906 N N . VAL A 1 113 ? 5.527 10.203 -5.688 1 96.44 113 VAL A N 1
ATOM 907 C CA . VAL A 1 113 ? 4.609 10.328 -4.559 1 96.44 113 VAL A CA 1
ATOM 908 C C . VAL A 1 113 ? 3.301 10.961 -5.023 1 96.44 113 VAL A C 1
ATOM 910 O O . VAL A 1 113 ? 2.217 10.531 -4.621 1 96.44 113 VAL A O 1
ATOM 913 N N . LEU A 1 114 ? 3.416 11.93 -5.922 1 93.62 114 LEU A N 1
ATOM 914 C CA . LEU A 1 114 ? 2.219 12.586 -6.434 1 93.62 114 LEU A CA 1
ATOM 915 C C . LEU A 1 114 ? 1.374 11.617 -7.25 1 93.62 114 LEU A C 1
ATOM 917 O O . LEU A 1 114 ? 0.147 11.602 -7.133 1 93.62 114 LEU A O 1
ATOM 921 N N . ARG A 1 115 ? 1.984 10.844 -8.047 1 93 115 ARG A N 1
ATOM 922 C CA . ARG A 1 115 ? 1.273 9.844 -8.836 1 93 115 ARG A CA 1
ATOM 923 C C . ARG A 1 115 ? 0.541 8.852 -7.941 1 93 115 ARG A C 1
ATOM 925 O O . ARG A 1 115 ? -0.529 8.359 -8.297 1 93 115 ARG A O 1
ATOM 932 N N . PHE A 1 116 ? 1.089 8.648 -6.832 1 93.62 116 PHE A N 1
ATOM 933 C CA . PHE A 1 116 ? 0.53 7.707 -5.871 1 93.62 116 PHE A CA 1
ATOM 934 C C . PHE A 1 116 ? -0.647 8.328 -5.125 1 93.62 116 PHE A C 1
ATOM 936 O O . PHE A 1 116 ? -1.698 7.695 -4.984 1 93.62 116 PHE A O 1
ATOM 943 N N . LEU A 1 117 ? -0.512 9.547 -4.711 1 93.81 117 LEU A N 1
ATOM 944 C CA . LEU A 1 117 ? -1.479 10.164 -3.811 1 93.81 117 LEU A CA 1
ATOM 945 C C . LEU A 1 117 ? -2.592 10.852 -4.594 1 93.81 117 LEU A C 1
ATOM 947 O O . LEU A 1 117 ? -3.764 10.773 -4.219 1 93.81 117 LEU A O 1
ATOM 951 N N . ALA A 1 118 ? -2.266 11.453 -5.691 1 90.56 118 ALA A N 1
ATOM 952 C CA . ALA A 1 118 ? -3.135 12.43 -6.344 1 90.56 118 ALA A CA 1
ATOM 953 C C . ALA A 1 118 ? -4.441 11.781 -6.793 1 90.56 118 ALA A C 1
ATOM 955 O O . ALA A 1 118 ? -5.512 12.383 -6.668 1 90.56 118 ALA A O 1
ATOM 956 N N . PRO A 1 119 ? -4.348 10.594 -7.312 1 88.44 119 PRO A N 1
ATOM 957 C CA . PRO A 1 119 ? -5.598 9.984 -7.781 1 88.44 119 PRO A CA 1
ATOM 958 C C . PRO A 1 119 ? -6.637 9.852 -6.672 1 88.44 119 PRO A C 1
ATOM 960 O O . PRO A 1 119 ? -7.84 9.977 -6.93 1 88.44 119 PRO A O 1
ATOM 963 N N . SER A 1 120 ? -6.219 9.711 -5.473 1 88 120 SER A N 1
ATOM 964 C CA . SER A 1 120 ? -7.145 9.469 -4.371 1 88 120 SER A CA 1
ATOM 965 C C . SER A 1 120 ? -7.422 10.75 -3.594 1 88 120 SER A C 1
ATOM 967 O O . SER A 1 120 ? -8.562 11.008 -3.191 1 88 120 SER A O 1
ATOM 969 N N . VAL A 1 121 ? -6.426 11.578 -3.406 1 88 121 VAL A N 1
ATOM 970 C CA . VAL A 1 121 ? -6.562 12.68 -2.461 1 88 121 VAL A CA 1
ATOM 971 C C . VAL A 1 121 ? -6.734 13.992 -3.223 1 88 121 VAL A C 1
ATOM 973 O O . VAL A 1 121 ? -7.109 15.016 -2.639 1 88 121 VAL A O 1
ATOM 976 N N . GLY A 1 122 ? -6.508 14.008 -4.516 1 85.44 122 GLY A N 1
ATOM 977 C CA . GLY A 1 122 ? -6.465 15.227 -5.312 1 85.44 122 GLY A CA 1
ATOM 978 C C . GLY A 1 122 ? -5.082 15.836 -5.395 1 85.44 122 GLY A C 1
ATOM 979 O O . GLY A 1 122 ? -4.293 15.727 -4.453 1 85.44 122 GLY A O 1
ATOM 980 N N . ASN A 1 123 ? -4.797 16.422 -6.5 1 86.12 123 ASN A N 1
ATOM 981 C CA . ASN A 1 123 ? -3.467 16.969 -6.758 1 86.12 123 ASN A CA 1
ATOM 982 C C . ASN A 1 123 ? -3.092 18.047 -5.738 1 86.12 123 ASN A C 1
ATOM 984 O O . ASN A 1 123 ? -1.979 18.047 -5.211 1 86.12 123 ASN A O 1
ATOM 988 N N . SER A 1 124 ? -3.967 18.891 -5.449 1 82 124 SER A N 1
ATOM 989 C CA . SER A 1 124 ? -3.686 20 -4.543 1 82 124 SER A CA 1
ATOM 990 C C . SER A 1 124 ? -3.379 19.5 -3.135 1 82 124 SER A C 1
ATOM 992 O O . SER A 1 124 ? -2.379 19.891 -2.533 1 82 124 SER A O 1
ATOM 994 N N . ALA A 1 125 ? -4.188 18.594 -2.648 1 84.5 125 ALA A N 1
ATOM 995 C CA . ALA A 1 125 ? -3.984 18.031 -1.317 1 84.5 125 ALA A CA 1
ATOM 996 C C . ALA A 1 125 ? -2.678 17.25 -1.249 1 84.5 125 ALA A C 1
ATOM 998 O O . ALA A 1 125 ? -1.97 17.297 -0.24 1 84.5 125 ALA A O 1
ATOM 999 N N . ALA A 1 126 ? -2.383 16.594 -2.342 1 91.25 126 ALA A N 1
ATOM 1000 C CA . ALA A 1 126 ? -1.143 15.828 -2.408 1 91.25 126 ALA A CA 1
ATOM 1001 C C . ALA A 1 126 ? 0.075 16.734 -2.34 1 91.25 126 ALA A C 1
ATOM 1003 O O . ALA A 1 126 ? 1.026 16.469 -1.604 1 91.25 126 ALA A O 1
ATOM 1004 N N . GLN A 1 127 ? -0.005 17.781 -3.088 1 89.94 127 GLN A N 1
ATOM 1005 C CA . GLN A 1 127 ? 1.097 18.734 -3.1 1 89.94 127 GLN A CA 1
ATOM 1006 C C . GLN A 1 127 ? 1.277 19.391 -1.731 1 89.94 127 GLN A C 1
ATOM 1008 O O . GLN A 1 127 ? 2.406 19.578 -1.275 1 89.94 127 GLN A O 1
ATOM 1013 N N . THR A 1 128 ? 0.207 19.672 -1.107 1 85.56 128 THR A N 1
ATOM 1014 C CA . THR A 1 128 ? 0.26 20.266 0.223 1 85.56 128 THR A CA 1
ATOM 1015 C C . THR A 1 128 ? 0.892 19.312 1.224 1 85.56 128 THR A C 1
ATOM 1017 O O . THR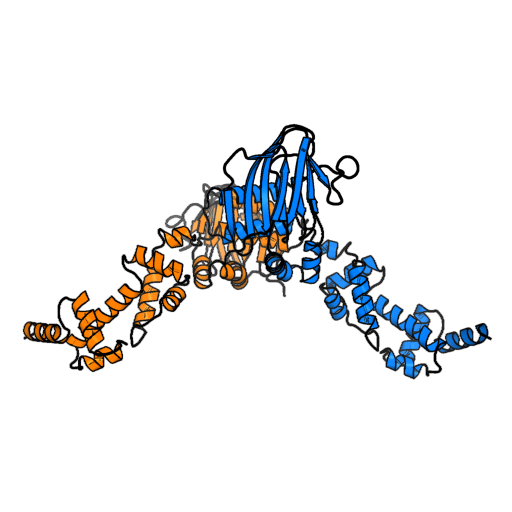 A 1 128 ? 1.761 19.703 2.006 1 85.56 128 THR A O 1
ATOM 1020 N N . ALA A 1 129 ? 0.448 18.109 1.167 1 90.31 129 ALA A N 1
ATOM 1021 C CA . ALA A 1 129 ? 0.995 17.094 2.062 1 90.31 129 ALA A CA 1
ATOM 1022 C C . ALA A 1 129 ? 2.504 16.953 1.88 1 90.31 129 ALA A C 1
ATOM 1024 O O . ALA A 1 129 ? 3.238 16.766 2.852 1 90.31 129 ALA A O 1
ATOM 1025 N N . LEU A 1 130 ? 2.971 17.078 0.648 1 93 130 LEU A N 1
ATOM 1026 C CA . LEU A 1 130 ? 4.379 16.891 0.325 1 93 130 LEU A CA 1
ATOM 1027 C C . LEU A 1 130 ? 5.223 18.047 0.833 1 93 130 LEU A C 1
ATOM 1029 O O . LEU A 1 130 ? 6.445 17.938 0.943 1 93 130 LEU A O 1
ATOM 1033 N N . ARG A 1 131 ? 4.57 19.109 1.134 1 88.88 131 ARG A N 1
ATOM 1034 C CA . ARG A 1 131 ? 5.301 20.297 1.562 1 88.88 131 ARG A CA 1
ATOM 1035 C C . ARG A 1 131 ? 5.332 20.406 3.084 1 88.88 131 ARG A C 1
ATOM 1037 O O . ARG A 1 131 ? 6.082 21.219 3.641 1 88.88 131 ARG A O 1
ATOM 1044 N N . CYS A 1 132 ? 4.551 19.625 3.797 1 87.56 132 CYS A N 1
ATOM 1045 C CA . CYS A 1 132 ? 4.402 19.734 5.242 1 87.56 132 CYS A CA 1
ATOM 1046 C C . CYS A 1 132 ? 5.234 18.672 5.961 1 87.56 132 CYS A C 1
ATOM 1048 O O . CYS A 1 132 ? 4.988 17.469 5.805 1 87.56 132 CYS A O 1
ATOM 1050 N N . PRO A 1 133 ? 6.23 19.109 6.738 1 89.88 133 PRO A N 1
ATOM 1051 C CA . PRO A 1 133 ? 6.965 18.125 7.531 1 89.88 133 PRO A CA 1
ATOM 1052 C C . PRO A 1 133 ? 6.082 17.422 8.555 1 89.88 133 PRO A C 1
ATOM 1054 O O . PRO A 1 133 ? 5.113 18 9.055 1 89.88 133 PRO A O 1
ATOM 1057 N N . VAL A 1 134 ? 6.355 16.172 8.82 1 92.06 134 VAL A N 1
ATOM 1058 C CA . VAL A 1 134 ? 5.617 15.406 9.812 1 92.06 134 VAL A CA 1
ATOM 1059 C C . VAL A 1 134 ? 6.594 14.688 10.742 1 92.06 134 VAL A C 1
ATOM 1061 O O . VAL A 1 134 ? 7.629 14.188 10.305 1 92.06 134 VAL A O 1
ATOM 1064 N N . GLU A 1 135 ? 6.309 14.727 12.039 1 91.56 135 GLU A N 1
ATOM 1065 C CA . GLU A 1 135 ? 7.07 14.016 13.062 1 91.56 135 GLU A CA 1
ATOM 1066 C C . GLU A 1 135 ? 6.148 13.258 14.008 1 91.56 135 GLU A C 1
ATOM 1068 O O . GLU A 1 135 ? 5.301 13.859 14.672 1 91.56 135 GLU A O 1
ATOM 1073 N N . LEU A 1 136 ? 6.348 11.945 14.07 1 91.94 136 LEU A N 1
ATOM 1074 C CA . LEU A 1 136 ? 5.496 11.117 14.914 1 91.94 136 LEU A CA 1
ATOM 1075 C C . LEU A 1 136 ? 6.332 10.258 15.852 1 91.94 136 LEU A C 1
ATOM 1077 O O . LEU A 1 136 ? 7.289 9.602 15.422 1 91.94 136 LEU A O 1
ATOM 1081 N N . GLN A 1 137 ? 5.984 10.266 17.109 1 89.94 137 GLN A N 1
ATOM 1082 C CA . GLN A 1 137 ? 6.656 9.422 18.094 1 89.94 137 GLN A CA 1
ATOM 1083 C C . GLN A 1 137 ? 5.914 8.102 18.297 1 89.94 137 GLN A C 1
ATOM 1085 O O . GLN A 1 137 ? 6.539 7.047 18.406 1 89.94 137 GLN A O 1
ATOM 1090 N N . ASN A 1 138 ? 4.602 8.164 18.375 1 85.44 138 ASN A N 1
ATOM 1091 C CA . ASN A 1 138 ? 3.789 6.949 18.422 1 85.44 138 ASN A CA 1
ATOM 1092 C C . ASN A 1 138 ? 3.49 6.406 17.031 1 85.44 138 ASN A C 1
ATOM 1094 O O . ASN A 1 138 ? 2.621 6.93 16.328 1 85.44 138 ASN A O 1
ATOM 1098 N N . VAL A 1 139 ? 4.223 5.297 16.75 1 91.5 139 VAL A N 1
ATOM 1099 C CA . VAL A 1 139 ? 4.242 4.891 15.344 1 91.5 139 VAL A CA 1
ATOM 1100 C C . VAL A 1 139 ? 4.004 3.385 15.234 1 91.5 139 VAL A C 1
ATOM 1102 O O . VAL A 1 139 ? 4.672 2.697 14.461 1 91.5 139 VAL A O 1
ATOM 1105 N N . ALA A 1 140 ? 3.057 2.873 15.977 1 93.38 140 ALA A N 1
ATOM 1106 C CA . ALA A 1 140 ? 2.863 1.425 15.977 1 93.38 140 ALA A CA 1
ATOM 1107 C C . ALA A 1 140 ? 2.568 0.909 14.57 1 93.38 140 ALA A C 1
ATOM 1109 O O . ALA A 1 140 ? 3.164 -0.074 14.125 1 93.38 140 ALA A O 1
ATOM 1110 N N . ALA A 1 141 ? 1.711 1.582 13.883 1 95.56 141 ALA A N 1
ATOM 1111 C CA . ALA A 1 141 ? 1.322 1.157 12.539 1 95.56 141 ALA A CA 1
ATOM 1112 C C . ALA A 1 141 ? 2.492 1.274 11.57 1 95.56 141 ALA A C 1
ATOM 1114 O O . ALA A 1 141 ? 2.777 0.341 10.812 1 95.56 141 ALA A O 1
ATOM 1115 N N . ILE A 1 142 ? 3.227 2.336 11.602 1 97.31 142 ILE A N 1
ATOM 1116 C CA . ILE A 1 142 ? 4.363 2.561 10.711 1 97.31 142 ILE A CA 1
ATOM 1117 C C . ILE A 1 142 ? 5.473 1.566 11.031 1 97.31 142 ILE A C 1
ATOM 1119 O O . ILE A 1 142 ? 6.168 1.089 10.133 1 97.31 142 ILE A O 1
ATOM 1123 N N . ASP A 1 143 ? 5.621 1.258 12.32 1 98.06 143 ASP A N 1
ATOM 1124 C CA . ASP A 1 143 ? 6.625 0.289 12.75 1 98.06 143 ASP A CA 1
ATOM 1125 C C . ASP A 1 143 ? 6.395 -1.07 12.094 1 98.06 143 ASP A C 1
ATOM 1127 O O . ASP A 1 143 ? 7.336 -1.708 11.625 1 98.06 143 ASP A O 1
ATOM 1131 N N . ALA A 1 144 ? 5.172 -1.46 12.086 1 97.88 144 ALA A N 1
ATOM 1132 C CA . ALA A 1 144 ? 4.828 -2.734 11.461 1 97.88 144 ALA A CA 1
ATOM 1133 C C . ALA A 1 144 ? 5.172 -2.725 9.969 1 97.88 144 ALA A C 1
ATOM 1135 O O . ALA A 1 144 ? 5.777 -3.672 9.461 1 97.88 144 ALA A O 1
ATOM 1136 N N . LEU A 1 145 ? 4.84 -1.713 9.312 1 98.5 145 LEU A N 1
ATOM 1137 C CA . LEU A 1 145 ? 5.098 -1.586 7.879 1 98.5 145 LEU A CA 1
ATOM 1138 C C . LEU A 1 145 ? 6.594 -1.518 7.598 1 98.5 145 LEU A C 1
ATOM 1140 O O . LEU A 1 145 ? 7.086 -2.158 6.668 1 98.5 145 LEU A O 1
ATOM 1144 N N . ALA A 1 146 ? 7.289 -0.787 8.391 1 98.56 146 ALA A N 1
ATOM 1145 C CA . ALA A 1 146 ? 8.727 -0.628 8.219 1 98.56 146 ALA A CA 1
ATOM 1146 C C . ALA A 1 146 ? 9.453 -1.958 8.414 1 98.56 146 ALA A C 1
ATOM 1148 O O . ALA A 1 146 ? 10.438 -2.244 7.727 1 98.56 146 ALA A O 1
ATOM 1149 N N . LYS A 1 147 ? 9.016 -2.68 9.328 1 98.19 147 LYS A N 1
ATOM 1150 C CA . LYS A 1 147 ? 9.625 -3.984 9.562 1 98.19 147 LYS A CA 1
ATOM 1151 C C . LYS A 1 147 ? 9.422 -4.914 8.367 1 98.19 147 LYS A C 1
ATOM 1153 O O . LYS A 1 147 ? 10.336 -5.633 7.969 1 98.19 147 LYS A O 1
ATOM 1158 N N . LEU A 1 148 ? 8.211 -4.875 7.863 1 98.12 148 LEU A N 1
ATOM 1159 C CA . LEU A 1 148 ? 7.961 -5.668 6.664 1 98.12 148 LEU A CA 1
ATOM 1160 C C . LEU A 1 148 ? 8.867 -5.227 5.52 1 98.12 148 LEU A C 1
ATOM 1162 O O . LEU A 1 148 ? 9.43 -6.062 4.812 1 98.12 148 LEU A O 1
ATOM 1166 N N . LEU A 1 149 ? 9.016 -3.971 5.336 1 98.25 149 LEU A N 1
ATOM 1167 C CA . LEU A 1 149 ? 9.859 -3.439 4.273 1 98.25 149 LEU A CA 1
ATOM 1168 C C . LEU A 1 149 ? 11.328 -3.807 4.508 1 98.25 149 LEU A C 1
ATOM 1170 O O . LEU A 1 149 ? 12.023 -4.199 3.576 1 98.25 149 LEU A O 1
ATOM 1174 N N . ALA A 1 150 ? 11.75 -3.691 5.75 1 97.38 150 ALA A N 1
ATOM 1175 C CA . ALA A 1 150 ? 13.125 -4.047 6.094 1 97.38 150 ALA A CA 1
ATOM 1176 C C . ALA A 1 150 ? 13.422 -5.5 5.73 1 97.38 150 ALA A C 1
ATOM 1178 O O . ALA A 1 150 ? 14.484 -5.805 5.195 1 97.38 150 ALA A O 1
ATOM 1179 N N . ASP A 1 151 ? 12.516 -6.34 5.996 1 95.31 151 ASP A N 1
ATOM 1180 C CA . ASP A 1 151 ? 12.68 -7.746 5.648 1 95.31 151 ASP A CA 1
ATOM 1181 C C . ASP A 1 151 ? 12.844 -7.926 4.141 1 95.31 151 ASP A C 1
ATOM 1183 O O . ASP A 1 151 ? 13.672 -8.719 3.688 1 95.31 151 ASP A O 1
ATOM 1187 N N . GLU A 1 152 ? 12.07 -7.191 3.436 1 93.62 152 GLU A N 1
ATOM 1188 C CA . GLU A 1 152 ? 12.125 -7.301 1.981 1 93.62 152 GLU A CA 1
ATOM 1189 C C . GLU A 1 152 ? 13.422 -6.715 1.431 1 93.62 152 GLU A C 1
ATOM 1191 O O . GLU A 1 152 ? 13.922 -7.164 0.398 1 93.62 152 GLU A O 1
ATOM 1196 N N . ILE A 1 153 ? 13.891 -5.699 2.076 1 92.19 153 ILE A N 1
ATOM 1197 C CA . ILE A 1 153 ? 15.164 -5.125 1.67 1 92.19 153 ILE A CA 1
ATOM 1198 C C . ILE A 1 153 ? 16.281 -6.141 1.898 1 92.19 153 ILE A C 1
ATOM 1200 O O . ILE A 1 153 ? 17.125 -6.352 1.023 1 92.19 153 ILE A O 1
ATOM 1204 N N . LYS A 1 154 ? 16.25 -6.77 3.027 1 90.69 154 LYS A N 1
ATOM 1205 C CA . LYS A 1 154 ? 17.297 -7.715 3.416 1 90.69 154 LYS A CA 1
ATOM 1206 C C . LYS A 1 154 ? 17.219 -8.984 2.58 1 90.69 154 LYS A C 1
ATOM 1208 O O . LYS A 1 154 ? 18.25 -9.508 2.139 1 90.69 154 LYS A O 1
ATOM 1213 N N . SER A 1 155 ? 16.031 -9.477 2.432 1 90.62 155 SER A N 1
ATOM 1214 C CA . SER A 1 155 ? 15.781 -10.719 1.706 1 90.62 155 SER A CA 1
ATOM 1215 C C . SER A 1 155 ? 14.508 -10.633 0.875 1 90.62 155 SER A C 1
ATOM 1217 O O . SER A 1 155 ? 13.453 -11.109 1.302 1 90.62 155 SER A O 1
ATOM 1219 N N . PRO A 1 156 ? 14.695 -10.125 -0.303 1 88.06 156 PRO A N 1
ATOM 1220 C CA . PRO A 1 156 ? 13.508 -9.969 -1.145 1 88.06 156 PRO A CA 1
ATOM 1221 C C . PRO A 1 156 ? 12.836 -11.297 -1.476 1 88.06 156 PRO A C 1
ATOM 1223 O O . PRO A 1 156 ? 13.5 -12.234 -1.918 1 88.06 156 PRO A O 1
ATOM 1226 N N . THR A 1 157 ? 11.555 -11.406 -1.264 1 86.31 157 THR A N 1
ATOM 1227 C CA . THR A 1 157 ? 10.797 -12.633 -1.511 1 86.31 157 THR A CA 1
ATOM 1228 C C . THR A 1 157 ? 9.672 -12.383 -2.504 1 86.31 157 THR A C 1
ATOM 1230 O O . THR A 1 157 ? 9.102 -13.328 -3.061 1 86.31 157 THR A O 1
ATOM 1233 N N . LYS A 1 158 ? 9.344 -11.18 -2.709 1 91.94 158 LYS A N 1
ATOM 1234 C CA . LYS A 1 158 ? 8.227 -10.797 -3.566 1 91.94 158 LYS A CA 1
ATOM 1235 C C . LYS A 1 158 ? 8.68 -9.859 -4.684 1 91.94 158 LYS A C 1
ATOM 1237 O O . LYS A 1 158 ? 9.805 -9.359 -4.66 1 91.94 158 LYS A O 1
ATOM 1242 N N . HIS A 1 159 ? 7.859 -9.727 -5.691 1 90.62 159 HIS A N 1
ATOM 1243 C CA . HIS A 1 159 ? 8.078 -8.719 -6.715 1 90.62 159 HIS A CA 1
ATOM 1244 C C . HIS A 1 159 ? 8.195 -7.324 -6.102 1 90.62 159 HIS A C 1
ATOM 1246 O O . HIS A 1 159 ? 7.633 -7.062 -5.039 1 90.62 159 HIS A O 1
ATOM 1252 N N . ALA A 1 160 ? 8.844 -6.402 -6.789 1 92.75 160 ALA A N 1
ATOM 1253 C CA . ALA A 1 160 ? 9.125 -5.055 -6.301 1 92.75 160 ALA A CA 1
ATOM 1254 C C . ALA A 1 160 ? 7.836 -4.316 -5.957 1 92.75 160 ALA A C 1
ATOM 1256 O O . ALA A 1 160 ? 7.828 -3.447 -5.082 1 92.75 160 ALA A O 1
ATOM 1257 N N . VAL A 1 161 ? 6.758 -4.68 -6.578 1 94.69 161 VAL A N 1
ATOM 1258 C CA . VAL A 1 161 ? 5.48 -3.998 -6.375 1 94.69 161 VAL A CA 1
ATOM 1259 C C . VAL A 1 161 ? 5.047 -4.145 -4.918 1 94.69 161 VAL A C 1
ATOM 1261 O O . VAL A 1 161 ? 4.367 -3.27 -4.375 1 94.69 161 VAL A O 1
ATOM 1264 N N . TYR A 1 162 ? 5.5 -5.223 -4.277 1 96.62 162 TYR A N 1
ATOM 1265 C CA . TYR A 1 162 ? 5.172 -5.406 -2.867 1 96.62 162 TYR A CA 1
ATOM 1266 C C . TYR A 1 162 ? 5.859 -4.355 -2.004 1 96.62 162 TYR A C 1
ATOM 1268 O O . TYR A 1 162 ? 5.203 -3.639 -1.248 1 96.62 162 TYR A O 1
ATOM 1276 N N . ALA A 1 163 ? 7.145 -4.238 -2.18 1 97.06 163 ALA A N 1
ATOM 1277 C CA . ALA A 1 163 ? 7.887 -3.225 -1.438 1 97.06 163 ALA A CA 1
ATOM 1278 C C . ALA A 1 163 ? 7.367 -1.824 -1.758 1 97.06 163 ALA A C 1
ATOM 1280 O O . ALA A 1 163 ? 7.219 -0.992 -0.86 1 97.06 163 ALA A O 1
ATOM 1281 N N . GLU A 1 164 ? 7.047 -1.565 -2.98 1 96.75 164 GLU A N 1
ATOM 1282 C CA . GLU A 1 164 ? 6.496 -0.277 -3.385 1 96.75 164 GLU A CA 1
ATOM 1283 C C . GLU A 1 164 ? 5.168 0 -2.68 1 96.75 164 GLU A C 1
ATOM 1285 O O . GLU A 1 164 ? 4.891 1.138 -2.297 1 96.75 164 GLU A O 1
ATOM 1290 N N . SER A 1 165 ? 4.398 -0.993 -2.555 1 97.62 165 SER A N 1
ATOM 1291 C CA . SER A 1 165 ? 3.105 -0.851 -1.889 1 97.62 165 SER A CA 1
ATOM 1292 C C . SER A 1 165 ? 3.281 -0.578 -0.398 1 97.62 165 SER A C 1
ATOM 1294 O O . SER A 1 165 ? 2.521 0.195 0.19 1 97.62 165 SER A O 1
ATOM 1296 N N . LEU A 1 166 ? 4.242 -1.262 0.199 1 98.5 166 LEU A N 1
ATOM 1297 C CA . LEU A 1 166 ? 4.551 -0.995 1.6 1 98.5 166 LEU A CA 1
ATOM 1298 C C . LEU A 1 166 ? 4.98 0.455 1.794 1 98.5 166 LEU A C 1
ATOM 1300 O O . LEU A 1 166 ? 4.527 1.121 2.729 1 98.5 166 LEU A O 1
ATOM 1304 N N . ILE A 1 167 ? 5.805 0.926 0.891 1 98.5 167 ILE A N 1
ATOM 1305 C CA . ILE A 1 167 ? 6.246 2.314 0.946 1 98.5 167 ILE A CA 1
ATOM 1306 C C . ILE A 1 167 ? 5.043 3.244 0.787 1 98.5 167 ILE A C 1
ATOM 1308 O O . ILE A 1 167 ? 4.918 4.238 1.507 1 98.5 167 ILE A O 1
ATOM 1312 N N . GLY A 1 168 ? 4.152 2.941 -0.125 1 97.94 168 GLY A N 1
ATOM 1313 C CA . GLY A 1 168 ? 2.926 3.707 -0.265 1 97.94 168 GLY A CA 1
ATOM 1314 C C . GLY A 1 168 ? 2.115 3.771 1.016 1 97.94 168 GLY A C 1
ATOM 1315 O O . GLY A 1 168 ? 1.581 4.824 1.366 1 97.94 168 GLY A O 1
ATOM 1316 N N . SER A 1 169 ? 2.039 2.676 1.71 1 98.38 169 SER A N 1
ATOM 1317 C CA . SER A 1 169 ? 1.312 2.625 2.975 1 98.38 169 SER A CA 1
ATOM 1318 C C . SER A 1 169 ? 1.992 3.48 4.039 1 98.38 169 SER A C 1
ATOM 1320 O O . SER A 1 169 ? 1.321 4.133 4.84 1 98.38 169 SER A O 1
ATOM 1322 N N . ILE A 1 170 ? 3.297 3.439 4.035 1 98.62 170 ILE A N 1
ATOM 1323 C CA . ILE A 1 170 ? 4.047 4.262 4.977 1 98.62 170 ILE A CA 1
ATOM 1324 C C . ILE A 1 170 ? 3.799 5.742 4.68 1 98.62 170 ILE A C 1
ATOM 1326 O O . ILE A 1 170 ? 3.537 6.527 5.594 1 98.62 170 ILE A O 1
ATOM 1330 N N . ILE A 1 171 ? 3.826 6.113 3.402 1 98.19 171 ILE A N 1
ATOM 1331 C CA . ILE A 1 171 ? 3.58 7.488 2.979 1 98.19 171 ILE A CA 1
ATOM 1332 C C . ILE A 1 171 ? 2.18 7.918 3.412 1 98.19 171 ILE A C 1
ATOM 1334 O O . ILE A 1 171 ? 2.018 8.945 4.078 1 98.19 171 ILE A O 1
ATOM 1338 N N . ALA A 1 172 ? 1.214 7.117 3.131 1 96.75 172 ALA A N 1
ATOM 1339 C CA . ALA A 1 172 ? -0.182 7.445 3.408 1 96.75 172 ALA A CA 1
ATOM 1340 C C . ALA A 1 172 ? -0.447 7.492 4.91 1 96.75 172 ALA A C 1
ATOM 1342 O O . ALA A 1 172 ? -1.282 8.273 5.375 1 96.75 172 ALA A O 1
ATOM 1343 N N . GLY A 1 173 ? 0.271 6.68 5.617 1 96.06 173 GLY A N 1
ATOM 1344 C CA . GLY A 1 173 ? 0.093 6.625 7.062 1 96.06 173 GLY A CA 1
ATOM 1345 C C . GLY A 1 173 ? 0.825 7.73 7.797 1 96.06 173 GLY A C 1
ATOM 1346 O O . GLY A 1 173 ? 0.472 8.07 8.93 1 96.06 173 GLY A O 1
ATOM 1347 N N . LEU A 1 174 ? 1.805 8.25 7.191 1 96.25 174 LEU A N 1
ATOM 1348 C CA . LEU A 1 174 ? 2.672 9.211 7.871 1 96.25 174 LEU A CA 1
ATOM 1349 C C . LEU A 1 174 ? 2.291 10.641 7.508 1 96.25 174 LEU A C 1
ATOM 1351 O O . LEU A 1 174 ? 2.201 11.5 8.383 1 96.25 174 LEU A O 1
ATOM 1355 N N . LEU A 1 175 ? 2.064 10.891 6.234 1 93.44 175 LEU A N 1
ATOM 1356 C CA . LEU A 1 175 ? 1.831 12.266 5.789 1 93.44 175 LEU A CA 1
ATOM 1357 C C . LEU A 1 175 ? 0.512 12.797 6.34 1 93.44 175 LEU A C 1
ATOM 1359 O O . LEU A 1 175 ? -0.408 12.023 6.617 1 93.44 175 LEU A O 1
ATOM 1363 N N . ASP A 1 176 ? 0.545 13.984 6.551 1 84.19 176 ASP A N 1
ATOM 1364 C CA . ASP A 1 176 ? -0.656 14.664 7.031 1 84.19 176 ASP A CA 1
ATOM 1365 C C . ASP A 1 176 ? -1.634 14.914 5.887 1 84.19 176 ASP A C 1
ATOM 1367 O O . ASP A 1 176 ? -1.631 16 5.293 1 84.19 176 ASP A O 1
ATOM 1371 N N . ILE A 1 177 ? -2.385 13.93 5.57 1 85.88 177 ILE A N 1
ATOM 1372 C CA . ILE A 1 177 ? -3.385 13.984 4.508 1 85.88 177 ILE A CA 1
ATOM 1373 C C . ILE A 1 177 ? -4.77 14.188 5.117 1 85.88 177 ILE A C 1
ATOM 1375 O O . ILE A 1 177 ? -5.215 13.391 5.945 1 85.88 177 ILE A O 1
ATOM 1379 N N . PRO A 1 178 ? -5.355 15.227 4.836 1 74.75 178 PRO A N 1
ATOM 1380 C CA . PRO A 1 178 ? -6.672 15.477 5.426 1 74.75 178 PRO A CA 1
ATOM 1381 C C . PRO A 1 178 ? -7.672 14.359 5.129 1 74.75 178 PRO A C 1
ATOM 1383 O O . PRO A 1 178 ? -7.707 13.844 4.008 1 74.75 178 PRO A O 1
ATOM 1386 N N . THR A 1 179 ? -8.258 13.789 6.309 1 67.69 179 THR A N 1
ATOM 1387 C CA . THR A 1 179 ? -9.266 12.742 6.145 1 67.69 179 THR A CA 1
ATOM 1388 C C . THR A 1 179 ? -10.523 13.305 5.496 1 67.69 179 THR A C 1
ATOM 1390 O O . THR A 1 179 ? -10.727 14.523 5.473 1 67.69 179 THR A O 1
ATOM 1393 N N . GLU A 1 180 ? -11.234 12.336 4.926 1 57.25 180 GLU A N 1
ATOM 1394 C CA . GLU A 1 180 ? -12.508 12.773 4.355 1 57.25 180 GLU A CA 1
ATOM 1395 C C . GLU A 1 180 ? -13.344 13.516 5.387 1 57.25 180 GLU A C 1
ATOM 1397 O O . GLU A 1 180 ? -13.992 14.516 5.066 1 57.25 180 GLU A O 1
ATOM 1402 N N . ARG A 1 181 ? -13.328 12.969 6.734 1 53.34 181 ARG A N 1
ATOM 1403 C CA . ARG A 1 181 ? -14.086 13.617 7.797 1 53.34 181 ARG A CA 1
ATOM 1404 C C . ARG A 1 181 ? -13.508 14.992 8.125 1 53.34 181 ARG A C 1
ATOM 1406 O O . ARG A 1 181 ? -14.258 15.961 8.312 1 53.34 181 ARG A O 1
ATOM 1413 N N . GLU A 1 182 ? -12.219 14.859 8.539 1 52.47 182 GLU A N 1
ATOM 1414 C CA . GLU A 1 182 ? -11.57 16.141 8.844 1 52.47 182 GLU A CA 1
ATOM 1415 C C . GLU A 1 182 ? -11.703 17.109 7.684 1 52.47 182 GLU A C 1
ATOM 1417 O O . GLU A 1 182 ? -11.82 18.328 7.895 1 52.47 182 GLU A O 1
ATOM 1422 N N . GLU A 1 183 ? -11.477 16.375 6.582 1 48.19 183 GLU A N 1
ATOM 1423 C CA . GLU A 1 183 ? -11.758 17.297 5.477 1 48.19 183 GLU A CA 1
ATOM 1424 C C . GLU A 1 183 ? -13.156 17.891 5.594 1 48.19 183 GLU A C 1
ATOM 1426 O O . GLU A 1 183 ? -13.367 19.047 5.234 1 48.19 183 GLU A O 1
ATOM 1431 N N . ARG A 1 184 ? -13.984 16.906 6.188 1 45.28 184 ARG A N 1
ATOM 1432 C CA . ARG A 1 184 ? -15.352 17.359 6.391 1 45.28 184 ARG A CA 1
ATOM 1433 C C . ARG A 1 184 ? -15.453 18.25 7.621 1 45.28 184 ARG A C 1
ATOM 1435 O O . ARG A 1 184 ? -16.156 19.266 7.605 1 45.28 184 ARG A O 1
ATOM 1442 N N . ALA A 1 185 ? -15.094 17.562 8.812 1 43.78 185 ALA A N 1
ATOM 1443 C CA . ALA A 1 185 ? -15.297 18.359 10.023 1 43.78 185 ALA A CA 1
ATOM 1444 C C . ALA A 1 185 ? -14.484 19.656 9.977 1 43.78 185 ALA A C 1
ATOM 1446 O O . ALA A 1 185 ? -15.008 20.734 10.242 1 43.78 185 ALA A O 1
ATOM 1447 N N . GLY A 1 186 ? -12.977 19.438 10.43 1 45.53 186 GLY A N 1
ATOM 1448 C CA . GLY A 1 186 ? -12.125 20.594 10.688 1 45.53 186 GLY A CA 1
ATOM 1449 C C . GLY A 1 186 ? -11.594 21.234 9.422 1 45.53 186 GLY A C 1
ATOM 1450 O O . GLY A 1 186 ? -10.664 22.047 9.469 1 45.53 186 GLY A O 1
ATOM 1451 N N . GLY A 1 187 ? -11.727 20.609 8.641 1 49.94 187 GLY A N 1
ATOM 1452 C CA . GLY A 1 187 ? -11.031 21.156 7.48 1 49.94 187 GLY A CA 1
ATOM 1453 C C . GLY A 1 187 ? -11.523 22.547 7.094 1 49.94 187 GLY A C 1
ATOM 1454 O O . GLY A 1 187 ? -12.734 22.766 6.984 1 49.94 187 GLY A O 1
ATOM 1455 N N . ARG A 1 188 ? -10.836 23.297 7.715 1 55.09 188 ARG A N 1
ATOM 1456 C CA . ARG A 1 188 ? -11 24.656 7.207 1 55.09 188 ARG A CA 1
ATOM 1457 C C . ARG A 1 188 ? -10.211 24.859 5.918 1 55.09 188 ARG A C 1
ATOM 1459 O O . ARG A 1 188 ? -9.203 24.188 5.691 1 55.09 188 ARG A O 1
ATOM 1466 N N . LEU A 1 189 ? -10.688 25.297 5.203 1 66 189 LEU A N 1
ATOM 1467 C CA . LEU A 1 189 ? -9.875 25.75 4.078 1 66 189 LEU A CA 1
ATOM 1468 C C . LEU A 1 189 ? -8.617 26.469 4.566 1 66 189 LEU A C 1
ATOM 1470 O O . LEU A 1 189 ? -8.664 27.219 5.539 1 66 189 LEU A O 1
ATOM 1474 N N . THR A 1 190 ? -7.422 26 4.211 1 63.28 190 THR A N 1
ATOM 1475 C CA . THR A 1 190 ? -6.227 26.781 4.496 1 63.28 190 THR A CA 1
ATOM 1476 C C . THR A 1 190 ? -6.387 28.203 3.992 1 63.28 190 THR A C 1
ATOM 1478 O O . THR A 1 190 ? -7.25 28.484 3.156 1 63.28 190 THR A O 1
ATOM 1481 N N . GLN A 1 191 ? -5.523 29.062 4.605 1 67 191 GLN A N 1
ATOM 1482 C CA . GLN A 1 191 ? -5.539 30.438 4.113 1 67 191 GLN A CA 1
ATOM 1483 C C . GLN A 1 191 ? -5.16 30.5 2.639 1 67 191 GLN A C 1
ATOM 1485 O O . GLN A 1 191 ? -5.711 31.312 1.886 1 67 191 GLN A O 1
ATOM 1490 N N . ALA A 1 192 ? -4.367 29.609 2.268 1 72.31 192 ALA A N 1
ATOM 1491 C CA . ALA A 1 192 ? -3.963 29.562 0.865 1 72.31 192 ALA A CA 1
ATOM 1492 C C . ALA A 1 192 ? -5.125 29.141 -0.026 1 72.31 192 ALA A C 1
ATOM 1494 O O . ALA A 1 192 ? -5.328 29.703 -1.105 1 72.31 192 ALA A O 1
ATOM 1495 N N . GLN A 1 193 ? -5.766 28.141 0.456 1 74.88 193 GLN A N 1
ATOM 1496 C CA . GLN A 1 193 ? -6.941 27.688 -0.286 1 74.88 193 GLN A CA 1
ATOM 1497 C C . GLN A 1 193 ? -8 28.797 -0.344 1 74.88 193 GLN A C 1
ATOM 1499 O O . GLN A 1 193 ? -8.625 29 -1.386 1 74.88 193 GLN A O 1
ATOM 1504 N N . ILE A 1 194 ? -8.148 29.516 0.736 1 80.12 194 ILE A N 1
ATOM 1505 C CA . ILE A 1 194 ? -9.094 30.625 0.784 1 80.12 194 ILE A CA 1
ATOM 1506 C C . ILE A 1 194 ? -8.633 31.734 -0.156 1 80.12 194 ILE A C 1
ATOM 1508 O O . ILE A 1 194 ? -9.43 32.25 -0.935 1 80.12 194 ILE A O 1
ATOM 1512 N N . ASN A 1 195 ? -7.41 31.984 -0.111 1 80.38 195 ASN A N 1
ATOM 1513 C CA . ASN A 1 195 ? -6.863 33.031 -0.985 1 80.38 195 ASN A CA 1
ATOM 1514 C C . ASN A 1 195 ? -7.016 32.656 -2.457 1 80.38 195 ASN A C 1
ATOM 1516 O O . ASN A 1 195 ? -7.328 33.5 -3.291 1 80.38 195 ASN A O 1
ATOM 1520 N N . LYS A 1 196 ? -6.809 31.453 -2.662 1 82 196 LYS A N 1
ATOM 1521 C CA . LYS A 1 196 ? -6.973 30.969 -4.027 1 82 196 LYS A CA 1
ATOM 1522 C C . LYS A 1 196 ? -8.422 31.109 -4.492 1 82 196 LYS A C 1
ATOM 1524 O O . LYS A 1 196 ? -8.68 31.547 -5.613 1 82 196 LYS A O 1
ATOM 1529 N N . LEU A 1 197 ? -9.219 30.703 -3.68 1 86.75 197 LEU A N 1
ATOM 1530 C CA . LEU A 1 197 ? -10.641 30.797 -3.986 1 86.75 197 LEU A CA 1
ATOM 1531 C C . LEU A 1 197 ? -11.055 32.25 -4.195 1 86.75 197 LEU A C 1
ATOM 1533 O O . LEU A 1 197 ? -11.75 32.562 -5.164 1 86.75 197 LEU A O 1
ATOM 1537 N N . VAL A 1 198 ? -10.523 33.062 -3.332 1 86.06 198 VAL A N 1
ATOM 1538 C CA . VAL A 1 198 ? -10.836 34.5 -3.389 1 86.06 198 VAL A CA 1
ATOM 1539 C C . VAL A 1 198 ? -10.281 35.094 -4.68 1 86.06 198 VAL A C 1
ATOM 1541 O O . VAL A 1 198 ? -10.984 35.812 -5.383 1 86.06 198 VAL A O 1
ATOM 1544 N N . SER A 1 199 ? -9.133 34.719 -4.969 1 87.56 199 SER A N 1
ATOM 1545 C CA . SER A 1 199 ? -8.508 35.25 -6.184 1 87.56 199 SER A CA 1
ATOM 1546 C C . SER A 1 199 ? -9.266 34.781 -7.426 1 87.56 199 SER A C 1
ATOM 1548 O O . SER A 1 199 ? -9.445 35.562 -8.367 1 87.56 199 SER A O 1
ATOM 1550 N N . HIS A 1 200 ? -9.664 33.594 -7.363 1 87.25 200 HIS A N 1
ATOM 1551 C CA . HIS A 1 200 ? -10.375 33.062 -8.516 1 87.25 200 HIS A CA 1
ATOM 1552 C C . HIS A 1 200 ? -11.734 33.719 -8.688 1 87.25 200 HIS A C 1
ATOM 1554 O O . HIS A 1 200 ? -12.125 34.062 -9.805 1 87.25 200 HIS A O 1
ATOM 1560 N N . ILE A 1 201 ? -12.336 33.875 -7.668 1 86.44 201 ILE A N 1
ATOM 1561 C CA . ILE A 1 201 ? -13.672 34.469 -7.758 1 86.44 201 ILE A CA 1
ATOM 1562 C C . ILE A 1 201 ? -13.578 35.938 -8.109 1 86.44 201 ILE A C 1
ATOM 1564 O O . ILE A 1 201 ? -14.406 36.469 -8.875 1 86.44 201 ILE A O 1
ATOM 1568 N N . ASP A 1 202 ? -12.586 36.531 -7.625 1 85.12 202 ASP A N 1
ATOM 1569 C CA . ASP A 1 202 ? -12.383 37.969 -7.891 1 85.12 202 ASP A CA 1
ATOM 1570 C C . ASP A 1 202 ? -12.07 38.219 -9.367 1 85.12 202 ASP A C 1
ATOM 1572 O O . ASP A 1 202 ? -12.32 39.281 -9.891 1 85.12 202 ASP A O 1
ATOM 1576 N N . ALA A 1 203 ? -11.586 37.188 -9.891 1 85.81 203 ALA A N 1
ATOM 1577 C CA . ALA A 1 203 ? -11.203 37.312 -11.289 1 85.81 203 ALA A CA 1
ATOM 1578 C C . ALA A 1 203 ? -12.406 37.125 -12.211 1 85.81 203 ALA A C 1
ATOM 1580 O O . ALA A 1 203 ? -12.328 37.438 -13.406 1 85.81 203 ALA A O 1
ATOM 1581 N N . LEU A 1 204 ? -13.398 36.719 -11.555 1 84.12 204 LEU A N 1
ATOM 1582 C CA . LEU A 1 204 ? -14.602 36.531 -12.352 1 84.12 204 LEU A CA 1
ATOM 1583 C C . LEU A 1 204 ? -15.406 37.812 -12.461 1 84.12 204 LEU A C 1
ATOM 1585 O O . LEU A 1 204 ? -15.469 38.594 -11.508 1 84.12 204 LEU A O 1
ATOM 1589 N N . GLY A 1 205 ? -15.898 38.156 -13.602 1 77.62 205 GLY A N 1
ATOM 1590 C CA . GLY A 1 205 ? -16.672 39.375 -13.82 1 77.62 205 GLY A CA 1
ATOM 1591 C C . GLY A 1 205 ? -17.953 39.406 -13.008 1 77.62 205 GLY A C 1
ATOM 1592 O O . GLY A 1 205 ? -18.328 40.469 -12.484 1 77.62 205 GLY A O 1
ATOM 1593 N N . ASP A 1 206 ? -18.672 38.281 -12.812 1 79.56 206 ASP A N 1
ATOM 1594 C CA . ASP A 1 206 ? -19.984 38.25 -12.148 1 79.56 206 ASP A CA 1
ATOM 1595 C C . ASP A 1 206 ? -19.891 37.562 -10.789 1 79.56 206 ASP A C 1
ATOM 1597 O O . ASP A 1 206 ? -20.891 37.406 -10.086 1 79.56 206 ASP A O 1
ATOM 1601 N N . TYR A 1 207 ? -18.719 37.125 -10.391 1 82.06 207 TYR A N 1
ATOM 1602 C CA . TYR A 1 207 ? -18.438 36.5 -9.094 1 82.06 207 TYR A CA 1
ATOM 1603 C C . TYR A 1 207 ? -19.297 35.281 -8.875 1 82.06 207 TYR A C 1
ATOM 1605 O O . TYR A 1 207 ? -19.719 35 -7.754 1 82.06 207 TYR A O 1
ATOM 1613 N N . ARG A 1 208 ? -19.625 34.562 -9.891 1 85.12 208 ARG A N 1
ATOM 1614 C CA . ARG A 1 208 ? -20.453 33.375 -9.781 1 85.12 208 ARG A CA 1
ATOM 1615 C C . ARG A 1 208 ? -19.641 32.094 -10.078 1 85.12 208 ARG A C 1
ATOM 1617 O O . ARG A 1 208 ? -18.891 32.062 -11.047 1 85.12 208 ARG A O 1
ATOM 1624 N N . MET A 1 209 ? -19.75 31.219 -9.133 1 87.25 209 MET A N 1
ATOM 1625 C CA . MET A 1 209 ? -19.156 29.891 -9.273 1 87.25 209 MET A CA 1
ATOM 1626 C C . MET A 1 209 ? -20.047 28.828 -8.641 1 87.25 209 MET A C 1
ATOM 1628 O O . MET A 1 209 ? -20.641 29.062 -7.586 1 87.25 209 MET A O 1
ATOM 1632 N N . SER A 1 210 ? -20.188 27.781 -9.328 1 87.69 210 SER A N 1
ATOM 1633 C CA . SER A 1 210 ? -20.891 26.688 -8.672 1 87.69 210 SER A CA 1
ATOM 1634 C C . SER A 1 210 ? -20.062 26.125 -7.508 1 87.69 210 SER A C 1
ATOM 1636 O O . SER A 1 210 ? -18.859 26.344 -7.438 1 87.69 210 SER A O 1
ATOM 1638 N N . VAL A 1 211 ? -20.766 25.5 -6.633 1 88.19 211 VAL A N 1
ATOM 1639 C CA . VAL A 1 211 ? -20.062 24.859 -5.523 1 88.19 211 VAL A CA 1
ATOM 1640 C C . VAL A 1 211 ? -19.047 23.844 -6.062 1 88.19 211 VAL A C 1
ATOM 1642 O O . VAL A 1 211 ? -17.953 23.719 -5.527 1 88.19 211 VAL A O 1
ATOM 1645 N N . ALA A 1 212 ? -19.422 23.266 -7.059 1 82.19 212 ALA A N 1
ATOM 1646 C CA . ALA A 1 212 ? -18.531 22.312 -7.703 1 82.19 212 ALA A CA 1
ATOM 1647 C C . ALA A 1 212 ? -17.266 22.984 -8.227 1 82.19 212 ALA A C 1
ATOM 1649 O O . ALA A 1 212 ? -16.156 22.453 -8.07 1 82.19 212 ALA A O 1
ATOM 1650 N N . ASP A 1 213 ? -17.5 24.094 -8.852 1 84.69 213 ASP A N 1
ATOM 1651 C CA . ASP A 1 213 ? -16.359 24.859 -9.367 1 84.69 213 ASP A CA 1
ATOM 1652 C C . ASP A 1 213 ? -15.469 25.344 -8.227 1 84.69 213 ASP A C 1
ATOM 1654 O O . ASP A 1 213 ? -14.242 25.312 -8.336 1 84.69 213 ASP A O 1
ATOM 1658 N N . MET A 1 214 ? -16.062 25.828 -7.227 1 88.88 214 MET A N 1
ATOM 1659 C CA . MET A 1 214 ? -15.312 26.281 -6.062 1 88.88 214 MET A CA 1
ATOM 1660 C C . MET A 1 214 ? -14.461 25.172 -5.484 1 88.88 214 MET A C 1
ATOM 1662 O O . MET A 1 214 ? -13.297 25.375 -5.141 1 88.88 214 MET A O 1
ATOM 1666 N N . ALA A 1 215 ? -15.086 24.094 -5.355 1 80.94 215 ALA A N 1
ATOM 1667 C CA . ALA A 1 215 ? -14.398 22.906 -4.824 1 80.94 215 ALA A CA 1
ATOM 1668 C C . ALA A 1 215 ? -13.18 22.547 -5.672 1 80.94 215 ALA A C 1
ATOM 1670 O O . ALA A 1 215 ? -12.109 22.266 -5.137 1 80.94 215 ALA A O 1
ATOM 1671 N N . ALA A 1 216 ? -13.414 22.656 -6.938 1 77.25 216 ALA A N 1
ATOM 1672 C CA . ALA A 1 216 ? -12.359 22.344 -7.895 1 77.25 216 ALA A CA 1
ATOM 1673 C C . ALA A 1 216 ? -11.18 23.297 -7.75 1 77.25 216 ALA A C 1
ATOM 1675 O O . ALA A 1 216 ? -10.023 22.875 -7.859 1 77.25 216 ALA A O 1
ATOM 1676 N N . VAL A 1 217 ? -11.461 24.5 -7.492 1 79.31 217 VAL A N 1
ATOM 1677 C CA . VAL A 1 217 ? -10.445 25.531 -7.344 1 79.31 217 VAL A CA 1
ATOM 1678 C C . VAL A 1 217 ? -9.508 25.172 -6.195 1 79.31 217 VAL A C 1
ATOM 1680 O O . VAL A 1 217 ? -8.297 25.422 -6.27 1 79.31 217 VAL A O 1
ATOM 1683 N N . VAL A 1 218 ? -10.086 24.578 -5.223 1 76.38 218 VAL A N 1
ATOM 1684 C CA . VAL A 1 218 ? -9.281 24.328 -4.031 1 76.38 218 VAL A CA 1
ATOM 1685 C C . VAL A 1 218 ? -8.914 22.859 -3.955 1 76.38 218 VAL A C 1
ATOM 1687 O O . VAL A 1 218 ? -8.383 22.391 -2.941 1 76.38 218 VAL A O 1
ATOM 1690 N N . GLY A 1 219 ? -9.328 22.219 -4.977 1 65.81 219 GLY A N 1
ATOM 1691 C CA . GLY A 1 219 ? -8.891 20.828 -5.133 1 65.81 219 GLY A CA 1
ATOM 1692 C C . GLY A 1 219 ? -9.641 19.859 -4.238 1 65.81 219 GLY A C 1
ATOM 1693 O O . GLY A 1 219 ? -9.055 18.906 -3.723 1 65.81 219 GLY A O 1
ATOM 1694 N N . LEU A 1 220 ? -10.812 20.188 -3.955 1 64.31 220 LEU A N 1
ATOM 1695 C CA . LEU A 1 220 ? -11.617 19.344 -3.07 1 64.31 220 LEU A CA 1
ATOM 1696 C C . LEU A 1 220 ? -12.867 18.844 -3.785 1 64.31 220 LEU A C 1
ATOM 1698 O O . LEU A 1 220 ? -13.258 19.391 -4.82 1 64.31 220 LEU A O 1
ATOM 1702 N N . SER A 1 221 ? -13.539 17.797 -3.334 1 64.75 221 SER A N 1
ATOM 1703 C CA . SER A 1 221 ? -14.867 17.422 -3.803 1 64.75 221 SER A CA 1
ATOM 1704 C C . SER A 1 221 ? -15.914 18.438 -3.367 1 64.75 221 SER A C 1
ATOM 1706 O O . SER A 1 221 ? -15.711 19.172 -2.391 1 64.75 221 SER A O 1
ATOM 1708 N N . GLU A 1 222 ? -16.984 18.438 -4.129 1 72.81 222 GLU A N 1
ATOM 1709 C CA . GLU A 1 222 ? -18.047 19.406 -3.855 1 72.81 222 GLU A CA 1
ATOM 1710 C C . GLU A 1 222 ? -18.609 19.219 -2.449 1 72.81 222 GLU A C 1
ATOM 1712 O O . GLU A 1 222 ? -18.797 20.203 -1.721 1 72.81 222 GLU A O 1
ATOM 1717 N N . SER A 1 223 ? -18.859 18.062 -2.094 1 68.62 223 SER A N 1
ATOM 1718 C CA . SER A 1 223 ? -19.469 17.797 -0.796 1 68.62 223 SER A CA 1
ATOM 1719 C C . SER A 1 223 ? -18.531 18.156 0.347 1 68.62 223 SER A C 1
ATOM 1721 O O . SER A 1 223 ? -18.938 18.781 1.325 1 68.62 223 SER A O 1
ATOM 1723 N N . TRP A 1 224 ? -17.312 17.844 0.235 1 62.44 224 TRP A N 1
ATOM 1724 C CA . TRP A 1 224 ? -16.312 18.156 1.252 1 62.44 224 TRP A CA 1
ATOM 1725 C C . TRP A 1 224 ? -16.047 19.656 1.311 1 62.44 224 TRP A C 1
ATOM 1727 O O . TRP A 1 224 ? -15.938 20.234 2.396 1 62.44 224 TRP A O 1
ATOM 1737 N N . PHE A 1 225 ? -15.891 20.156 0.148 1 78.12 225 PHE A N 1
ATOM 1738 C CA . PHE A 1 225 ? -15.68 21.594 0.075 1 78.12 225 PHE A CA 1
ATOM 1739 C C . PHE A 1 225 ? -16.781 22.344 0.82 1 78.12 225 PHE A C 1
ATOM 1741 O O . PHE A 1 225 ? -16.5 23.219 1.638 1 78.12 225 PHE A O 1
ATOM 1748 N N . ALA A 1 226 ? -17.984 21.953 0.616 1 77.12 226 ALA A N 1
ATOM 1749 C CA . ALA A 1 226 ? -19.109 22.656 1.237 1 77.12 226 ALA A CA 1
ATOM 1750 C C . ALA A 1 226 ? -19.031 22.547 2.758 1 77.12 226 ALA A C 1
ATOM 1752 O O . ALA A 1 226 ? -19.266 23.531 3.463 1 77.12 226 ALA A O 1
ATOM 1753 N N . SER A 1 227 ? -18.625 21.453 3.186 1 74.75 227 SER A N 1
ATOM 1754 C CA . SER A 1 227 ? -18.578 21.203 4.621 1 74.75 227 SER A CA 1
ATOM 1755 C C . SER A 1 227 ? -17.422 21.969 5.273 1 74.75 227 SER A C 1
ATOM 1757 O O . SER A 1 227 ? -17.609 22.672 6.258 1 74.75 227 SER A O 1
ATOM 1759 N N . VAL A 1 228 ? -16.234 21.906 4.699 1 73.31 228 VAL A N 1
ATOM 1760 C CA . VAL A 1 228 ? -15.055 22.531 5.285 1 73.31 228 VAL A CA 1
ATOM 1761 C C . VAL A 1 228 ? -15.141 24.047 5.117 1 73.31 228 VAL A C 1
ATOM 1763 O O . VAL A 1 228 ? -14.688 24.797 5.984 1 73.31 228 VAL A O 1
ATOM 1766 N N . PHE A 1 229 ? -15.711 24.375 4.082 1 84.62 229 PHE A N 1
ATOM 1767 C CA . PHE A 1 229 ? -15.914 25.812 3.898 1 84.62 229 PHE A CA 1
ATOM 1768 C C . PHE A 1 229 ? -16.781 26.375 5.016 1 84.62 229 PHE A C 1
ATOM 1770 O O . PHE A 1 229 ? -16.438 27.391 5.629 1 84.62 229 PHE A O 1
ATOM 1777 N N . LYS A 1 230 ? -17.797 25.672 5.27 1 82.19 230 LYS A N 1
ATOM 1778 C CA . LYS A 1 230 ? -18.703 26.125 6.312 1 82.19 230 LYS A CA 1
ATOM 1779 C C . LYS A 1 230 ? -18.016 26.125 7.68 1 82.19 230 LYS A C 1
ATOM 1781 O O . LYS A 1 230 ? -18.219 27.047 8.477 1 82.19 230 LYS A O 1
ATOM 1786 N N . GLN A 1 231 ? -17.25 25.234 7.785 1 75.44 231 GLN A N 1
ATOM 1787 C CA . GLN A 1 231 ? -16.5 25.156 9.039 1 75.44 231 GLN A CA 1
ATOM 1788 C C . GLN A 1 231 ? -15.484 26.281 9.141 1 75.44 231 GLN A C 1
ATOM 1790 O O . GLN A 1 231 ? -15.258 26.828 10.227 1 75.44 231 GLN A O 1
ATOM 1795 N N . THR A 1 232 ? -14.883 26.562 8.047 1 76.75 232 THR A N 1
ATOM 1796 C CA . THR A 1 232 ? -13.836 27.578 7.992 1 76.75 232 THR A CA 1
ATOM 1797 C C . THR A 1 232 ? -14.445 28.984 8.055 1 76.75 232 THR A C 1
ATOM 1799 O O . THR A 1 232 ? -13.977 29.844 8.812 1 76.75 232 THR A O 1
ATOM 1802 N N . MET A 1 233 ? -15.492 29.203 7.27 1 82.06 233 MET A N 1
ATOM 1803 C CA . MET A 1 233 ? -16.016 30.562 7.051 1 82.06 233 MET A CA 1
ATOM 1804 C C . MET A 1 233 ? -17.25 30.812 7.906 1 82.06 233 MET A C 1
ATOM 1806 O O . MET A 1 233 ? -17.688 31.953 8.047 1 82.06 233 MET A O 1
ATOM 1810 N N . GLY A 1 234 ? -17.75 29.688 8.445 1 78.06 234 GLY A N 1
ATOM 1811 C CA . GLY A 1 234 ? -18.953 29.828 9.258 1 78.06 234 GLY A CA 1
ATOM 1812 C C . GLY A 1 234 ? -20.219 29.922 8.43 1 78.06 234 GLY A C 1
ATOM 1813 O O . GLY A 1 234 ? -21.328 29.953 8.977 1 78.06 234 GLY A O 1
ATOM 1814 N N . ILE A 1 235 ? -20.109 30.094 7.219 1 81.12 235 ILE A N 1
ATOM 1815 C CA . ILE A 1 235 ? -21.234 30.172 6.297 1 81.12 235 ILE A CA 1
ATOM 1816 C C . ILE A 1 235 ? -20.984 29.234 5.109 1 81.12 235 ILE A C 1
ATOM 1818 O O . ILE A 1 235 ? -19.859 28.812 4.875 1 81.12 235 ILE A O 1
ATOM 1822 N N . THR A 1 236 ? -22.078 28.875 4.406 1 87.06 236 THR A N 1
ATOM 1823 C CA . THR A 1 236 ? -21.953 27.984 3.258 1 87.06 236 THR A CA 1
ATOM 1824 C C . THR A 1 236 ? -21.266 28.703 2.092 1 87.06 236 THR A C 1
ATOM 1826 O O . THR A 1 236 ? -21.266 29.938 2.025 1 87.06 236 THR A O 1
ATOM 1829 N N . PRO A 1 237 ? -20.719 27.938 1.107 1 89.5 237 PRO A N 1
ATOM 1830 C CA . PRO A 1 237 ? -20.094 28.547 -0.067 1 89.5 237 PRO A CA 1
ATOM 1831 C C . PRO A 1 237 ? -21.047 29.469 -0.824 1 89.5 237 PRO A C 1
ATOM 1833 O O . PRO A 1 237 ? -20.641 30.562 -1.254 1 89.5 237 PRO A O 1
ATOM 1836 N N . LEU A 1 238 ? -22.234 29 -0.906 1 87.62 238 LEU A N 1
ATOM 1837 C CA . LEU A 1 238 ? -23.203 29.828 -1.631 1 87.62 238 LEU A CA 1
ATOM 1838 C C . LEU A 1 238 ? -23.5 31.109 -0.875 1 87.62 238 LEU A C 1
ATOM 1840 O O . LEU A 1 238 ? -23.609 32.188 -1.48 1 87.62 238 LEU A O 1
ATOM 1844 N N . GLN A 1 239 ? -23.641 31 0.394 1 86.31 239 GLN A N 1
ATOM 1845 C CA . GLN A 1 239 ? -23.844 32.188 1.216 1 86.31 239 GLN A CA 1
ATOM 1846 C C . GLN A 1 239 ? -22.656 33.156 1.12 1 86.31 239 GLN A C 1
ATOM 1848 O O . GLN A 1 239 ? -22.828 34.375 1.047 1 86.31 239 GLN A O 1
ATOM 1853 N N . TRP A 1 240 ? -21.547 32.594 1.164 1 89.75 240 TRP A N 1
ATOM 1854 C CA . TRP A 1 240 ? -20.297 33.344 1.062 1 89.75 240 TRP A CA 1
ATOM 1855 C C . TRP A 1 240 ? -20.219 34.094 -0.271 1 89.75 240 TRP A C 1
ATOM 1857 O O . TRP A 1 240 ? -19.906 35.281 -0.31 1 89.75 240 TRP A O 1
ATOM 1867 N N . GLN A 1 241 ? -20.484 33.406 -1.305 1 91.06 241 GLN A N 1
ATOM 1868 C CA . GLN A 1 241 ? -20.516 34 -2.635 1 91.06 241 GLN A CA 1
ATOM 1869 C C . GLN A 1 241 ? -21.547 35.125 -2.717 1 91.06 241 GLN A C 1
ATOM 1871 O O . GLN A 1 241 ? -21.281 36.188 -3.287 1 91.06 241 GLN A O 1
ATOM 1876 N N . LEU A 1 242 ? -22.625 34.844 -2.174 1 88.62 242 LEU A N 1
ATOM 1877 C CA . LEU A 1 242 ? -23.688 35.844 -2.172 1 88.62 242 LEU A CA 1
ATOM 1878 C C . LEU A 1 242 ? -23.266 37.094 -1.393 1 88.62 242 LEU A C 1
ATOM 1880 O O . LEU A 1 242 ? -23.516 38.219 -1.826 1 88.62 242 LEU A O 1
ATOM 1884 N N . ALA A 1 243 ? -22.672 36.875 -0.292 1 87.12 243 ALA A N 1
ATOM 1885 C CA . ALA A 1 243 ? -22.156 38 0.514 1 87.12 243 ALA A CA 1
ATOM 1886 C C . ALA A 1 243 ? -21.156 38.844 -0.269 1 87.12 243 ALA A C 1
ATOM 1888 O O . ALA A 1 243 ? -21.172 40.062 -0.207 1 87.12 243 ALA A O 1
ATOM 1889 N N . LYS A 1 244 ? -20.328 38.188 -0.946 1 88.69 244 LYS A N 1
ATOM 1890 C CA . LYS A 1 244 ? -19.328 38.875 -1.772 1 88.69 244 LYS A CA 1
ATOM 1891 C C . LYS A 1 244 ? -20 39.719 -2.861 1 88.69 244 LYS A C 1
ATOM 1893 O O . LYS A 1 244 ? -19.594 40.844 -3.111 1 88.69 244 LYS A O 1
ATOM 1898 N N . ARG A 1 245 ? -20.922 39.094 -3.426 1 90.44 245 ARG A N 1
ATOM 1899 C CA . ARG A 1 245 ? -21.641 39.812 -4.48 1 90.44 245 ARG A CA 1
ATOM 1900 C C . ARG A 1 245 ? -22.375 41.031 -3.924 1 90.44 245 ARG A C 1
ATOM 1902 O O . ARG A 1 245 ? -22.438 42.062 -4.57 1 90.44 245 ARG A O 1
ATOM 1909 N N . VAL A 1 246 ? -22.844 40.875 -2.793 1 91.06 246 VAL A N 1
ATOM 1910 C CA . VAL A 1 246 ? -23.531 41.969 -2.141 1 91.06 246 VAL A CA 1
ATOM 1911 C C . VAL A 1 246 ? -22.531 43.062 -1.796 1 91.06 246 VAL A C 1
ATOM 1913 O O . VAL A 1 246 ? -22.812 44.25 -1.97 1 91.06 246 VAL A O 1
ATOM 1916 N N . GLU A 1 247 ? -21.422 42.719 -1.308 1 89.62 247 GLU A N 1
ATOM 1917 C CA . GLU A 1 247 ? -20.375 43.688 -1.015 1 89.62 247 GLU A CA 1
ATOM 1918 C C . GLU A 1 247 ? -19.953 44.469 -2.271 1 89.62 247 GLU A C 1
ATOM 1920 O O . GLU A 1 247 ? -19.719 45.656 -2.225 1 89.62 247 GLU A O 1
ATOM 1925 N N . LEU A 1 248 ? -19.875 43.781 -3.281 1 90.62 248 LEU A N 1
ATOM 1926 C CA . LEU A 1 248 ? -19.531 44.406 -4.555 1 90.62 248 LEU A CA 1
ATOM 1927 C C . LEU A 1 248 ? -20.656 45.344 -5.023 1 90.62 248 LEU A C 1
ATOM 1929 O O . LEU A 1 248 ? -20.406 46.375 -5.617 1 90.62 248 LEU A O 1
ATOM 1933 N N . THR A 1 249 ? -21.797 44.875 -4.824 1 93 249 THR A N 1
ATOM 1934 C CA . THR A 1 249 ? -22.953 45.75 -5.102 1 93 249 THR A CA 1
ATOM 1935 C C . THR A 1 249 ? -22.812 47.062 -4.363 1 93 249 THR A C 1
ATOM 1937 O O . THR A 1 249 ? -23 48.125 -4.957 1 93 249 THR A O 1
ATOM 1940 N N . LYS A 1 250 ? -22.422 46.969 -3.137 1 89.75 250 LYS A N 1
ATOM 1941 C CA . LYS A 1 250 ? -22.203 48.188 -2.338 1 89.75 250 LYS A CA 1
ATOM 1942 C C . LYS A 1 250 ? -21.141 49.062 -2.963 1 89.75 250 LYS A C 1
ATOM 1944 O O . LYS A 1 250 ? -21.312 50.281 -3.055 1 89.75 250 LYS A O 1
ATOM 1949 N N . LYS A 1 251 ? -20.156 48.469 -3.365 1 90 251 LYS A N 1
ATOM 1950 C CA . LYS A 1 251 ? -19.047 49.219 -3.971 1 90 251 LYS A CA 1
ATOM 1951 C C . LYS A 1 251 ? -19.484 49.906 -5.25 1 90 251 LYS A C 1
ATOM 1953 O O . LYS A 1 251 ? -19.188 51.094 -5.445 1 90 251 LYS A O 1
ATOM 1958 N N . LEU A 1 252 ? -20.188 49.219 -5.977 1 91.56 252 LEU A N 1
ATOM 1959 C CA . LEU A 1 252 ? -20.641 49.781 -7.25 1 91.56 252 LEU A CA 1
ATOM 1960 C C . LEU A 1 252 ? -21.672 50.875 -7.031 1 91.56 252 LEU A C 1
ATOM 1962 O O . LEU A 1 252 ? -21.672 51.875 -7.742 1 91.56 252 LEU A O 1
ATOM 1966 N N . LEU A 1 253 ? -22.5 50.625 -6.082 1 92.44 253 LEU A N 1
ATOM 1967 C CA . LEU A 1 253 ? -23.5 51.656 -5.75 1 92.44 253 LEU A CA 1
ATOM 1968 C C . LEU A 1 253 ? -22.828 52.938 -5.258 1 92.44 253 LEU A C 1
ATOM 1970 O O . LEU A 1 253 ? -23.297 54.031 -5.555 1 92.44 253 LEU A O 1
ATOM 1974 N N . GLY A 1 254 ? -21.734 52.75 -4.559 1 88.06 254 GLY A N 1
ATOM 1975 C CA . GLY A 1 254 ? -21.047 53.906 -3.969 1 88.06 254 GLY A CA 1
ATOM 1976 C C . GLY A 1 254 ? -20.078 54.594 -4.93 1 88.06 254 GLY A C 1
ATOM 1977 O O . GLY A 1 254 ? -19.812 55.781 -4.809 1 88.06 254 GLY A O 1
ATOM 1978 N N . GLU A 1 255 ? -19.609 53.875 -5.895 1 88.38 255 GLU A N 1
ATOM 1979 C CA . GLU A 1 255 ? -18.5 54.375 -6.691 1 88.38 255 GLU A CA 1
ATOM 1980 C C . GLU A 1 255 ? -18.938 54.656 -8.125 1 88.38 255 GLU A C 1
ATOM 1982 O O . GLU A 1 255 ? -18.156 55.156 -8.938 1 88.38 255 GLU A O 1
ATOM 1987 N N . SER A 1 256 ? -20.234 54.281 -8.375 1 87.81 256 SER A N 1
ATOM 1988 C CA . SER A 1 256 ? -20.703 54.469 -9.742 1 87.81 256 SER A CA 1
ATOM 1989 C C . SER A 1 256 ? -22.141 54.969 -9.758 1 87.81 256 SER A C 1
ATOM 1991 O O . SER A 1 256 ? -22.812 55 -8.727 1 87.81 256 SER A O 1
ATOM 1993 N N . ASP A 1 257 ? -22.562 55.438 -10.969 1 90.19 257 ASP A N 1
ATOM 1994 C CA . ASP A 1 257 ? -23.953 55.875 -11.148 1 90.19 257 ASP A CA 1
ATOM 1995 C C . ASP A 1 257 ? -24.766 54.812 -11.898 1 90.19 257 ASP A C 1
ATOM 1997 O O . ASP A 1 257 ? -25.781 55.156 -12.508 1 90.19 257 ASP A O 1
ATOM 2001 N N . LEU A 1 258 ? -24.328 53.594 -11.828 1 92.31 258 LEU A N 1
ATOM 2002 C CA . LEU A 1 258 ? -25 52.531 -12.539 1 92.31 258 LEU A CA 1
ATOM 2003 C C . LEU A 1 258 ? -26.391 52.25 -11.938 1 92.31 258 LEU A C 1
ATOM 2005 O O . LEU A 1 258 ? -26.547 52.281 -10.719 1 92.31 258 LEU A O 1
ATOM 2009 N N . PRO A 1 259 ? -27.359 52.062 -12.883 1 93.81 259 PRO A N 1
ATOM 2010 C CA . PRO A 1 259 ? -28.656 51.656 -12.352 1 93.81 259 PRO A CA 1
ATOM 2011 C C . PRO A 1 259 ? -28.609 50.312 -11.641 1 93.81 259 PRO A C 1
ATOM 2013 O O . PRO A 1 259 ? -27.812 49.469 -12 1 93.81 259 PRO A O 1
ATOM 2016 N N . VAL A 1 260 ? -29.453 50.188 -10.695 1 93.69 260 VAL A N 1
ATOM 2017 C CA . VAL A 1 260 ? -29.516 48.969 -9.898 1 93.69 260 VAL A CA 1
ATOM 2018 C C . VAL A 1 260 ? -29.719 47.75 -10.812 1 93.69 260 VAL A C 1
ATOM 2020 O O . VAL A 1 260 ? -29.156 46.688 -10.578 1 93.69 260 VAL A O 1
ATOM 2023 N N . ALA A 1 261 ? -30.484 47.938 -11.836 1 93.31 261 ALA A N 1
ATOM 2024 C CA . ALA A 1 261 ? -30.75 46.875 -12.805 1 93.31 261 ALA A CA 1
ATOM 2025 C C . ALA A 1 261 ? -29.469 46.438 -13.516 1 93.31 261 ALA A C 1
ATOM 2027 O O . ALA A 1 261 ? -29.281 45.25 -13.773 1 93.31 261 ALA A O 1
ATOM 2028 N N . SER A 1 262 ? -28.641 47.375 -13.852 1 93.31 262 SER A N 1
ATOM 2029 C CA . SER A 1 262 ? -27.375 47.094 -14.516 1 93.31 262 SER A CA 1
ATOM 2030 C C . SER A 1 262 ? -26.406 46.344 -13.586 1 93.31 262 SER A C 1
ATOM 2032 O O . SER A 1 262 ? -25.703 45.438 -14.016 1 93.31 262 SER A O 1
ATOM 2034 N N . ILE A 1 263 ? -26.406 46.719 -12.344 1 93.75 263 ILE A N 1
ATOM 2035 C CA . ILE A 1 263 ? -25.578 46.062 -11.344 1 93.75 263 ILE A CA 1
ATOM 2036 C C . ILE A 1 263 ? -26.031 44.625 -11.156 1 93.75 263 ILE A C 1
ATOM 2038 O O . ILE A 1 263 ? -25.219 43.719 -11.086 1 93.75 263 ILE A O 1
ATOM 2042 N N . ALA A 1 264 ? -27.312 44.438 -11.109 1 93.75 264 ALA A N 1
ATOM 2043 C CA . ALA A 1 264 ? -27.875 43.094 -10.984 1 93.75 264 ALA A CA 1
ATOM 2044 C C . ALA A 1 264 ? -27.406 42.219 -12.125 1 93.75 264 ALA A C 1
ATOM 2046 O O . ALA A 1 264 ? -26.969 41.062 -11.891 1 93.75 264 ALA A O 1
ATOM 2047 N N . ALA A 1 265 ? -27.516 42.719 -13.336 1 90.19 265 ALA A N 1
ATOM 2048 C CA . ALA A 1 265 ? -27.109 41.969 -14.523 1 90.19 265 ALA A CA 1
ATOM 2049 C C . ALA A 1 265 ? -25.609 41.688 -14.5 1 90.19 265 ALA A C 1
ATOM 2051 O O . ALA A 1 265 ? -25.188 40.562 -14.812 1 90.19 265 ALA A O 1
ATOM 2052 N N . GLN A 1 266 ? -24.812 42.594 -14.086 1 88.69 266 GLN A N 1
ATOM 2053 C CA . GLN A 1 266 ? -23.359 42.469 -14.062 1 88.69 266 GLN A CA 1
ATOM 2054 C C . GLN A 1 266 ? -22.922 41.406 -13.062 1 88.69 266 GLN A C 1
ATOM 2056 O O . GLN A 1 266 ? -21.969 40.656 -13.32 1 88.69 266 GLN A O 1
ATOM 2061 N N . LEU A 1 267 ? -23.656 41.344 -11.984 1 91.56 267 LEU A N 1
ATOM 2062 C CA . LEU A 1 267 ? -23.219 40.469 -10.898 1 91.56 267 LEU A CA 1
ATOM 2063 C C . LEU A 1 267 ? -24 39.156 -10.906 1 91.56 267 LEU A C 1
ATOM 2065 O O . LEU A 1 267 ? -23.969 38.406 -9.93 1 91.56 267 LEU A O 1
ATOM 2069 N N . GLY A 1 268 ? -24.797 39 -11.93 1 88.56 268 GLY A N 1
ATOM 2070 C CA . GLY A 1 268 ? -25.375 37.688 -12.211 1 88.56 268 GLY A CA 1
ATOM 2071 C C . GLY A 1 268 ? -26.641 37.438 -11.414 1 88.56 268 GLY A C 1
ATOM 2072 O O . GLY A 1 268 ? -27 36.281 -11.172 1 88.56 268 GLY A O 1
ATOM 2073 N N . PHE A 1 269 ? -27.266 38.375 -10.906 1 91.12 269 PHE A N 1
ATOM 2074 C CA . PHE A 1 269 ? -28.578 38.156 -10.32 1 91.12 269 PHE A CA 1
ATOM 2075 C C . PHE A 1 269 ? -29.641 37.969 -11.406 1 91.12 269 PHE A C 1
ATOM 2077 O O . PHE A 1 269 ? -29.453 38.406 -12.539 1 91.12 269 PHE A O 1
ATOM 2084 N N . ALA A 1 270 ? -30.703 37.281 -11.016 1 88.56 270 ALA A N 1
ATOM 2085 C CA . ALA A 1 270 ? -31.766 36.969 -11.984 1 88.56 270 ALA A CA 1
ATOM 2086 C C . ALA A 1 270 ? -32.406 38.281 -12.508 1 88.56 270 ALA A C 1
ATOM 2088 O O . ALA A 1 270 ? -32.719 38.375 -13.688 1 88.56 270 ALA A O 1
ATOM 2089 N N . ASP A 1 271 ? -32.656 39.25 -11.719 1 89.88 271 ASP A N 1
ATOM 2090 C CA . ASP A 1 271 ? -33.188 40.562 -12.039 1 89.88 271 ASP A CA 1
ATOM 2091 C C . ASP A 1 271 ? -33 41.531 -10.875 1 89.88 271 ASP A C 1
ATOM 2093 O O . ASP A 1 271 ? -32.438 41.188 -9.852 1 89.88 271 ASP A O 1
ATOM 2097 N N . GLN A 1 272 ? -33.406 42.75 -11.148 1 91.5 272 GLN A N 1
ATOM 2098 C CA . GLN A 1 272 ? -33.281 43.781 -10.133 1 91.5 272 GLN A CA 1
ATOM 2099 C C . GLN A 1 272 ? -34.031 43.406 -8.859 1 91.5 272 GLN A C 1
ATOM 2101 O O . GLN A 1 272 ? -33.562 43.688 -7.754 1 91.5 272 GLN A O 1
ATOM 2106 N N . ALA A 1 273 ? -35.156 42.75 -9.023 1 93.19 273 ALA A N 1
ATOM 2107 C CA . ALA A 1 273 ? -35.969 42.344 -7.879 1 93.19 273 ALA A CA 1
ATOM 2108 C C . ALA A 1 273 ? -35.219 41.375 -7 1 93.19 273 ALA A C 1
ATOM 2110 O O . ALA A 1 273 ? -35.281 41.438 -5.77 1 93.19 273 ALA A O 1
ATOM 2111 N N . HIS A 1 274 ? -34.625 40.531 -7.672 1 93.56 274 HIS A N 1
ATOM 2112 C CA . HIS A 1 274 ? -33.844 39.531 -6.945 1 93.56 274 HIS A CA 1
ATOM 2113 C C . HIS A 1 274 ? -32.719 40.188 -6.168 1 93.56 274 HIS A C 1
ATOM 2115 O O . HIS A 1 274 ? -32.5 39.875 -5 1 93.56 274 HIS A O 1
ATOM 2121 N N . LEU A 1 275 ? -32 41 -6.793 1 93.62 275 LEU A N 1
ATOM 2122 C CA . LEU A 1 275 ? -30.938 41.719 -6.109 1 93.62 275 LEU A CA 1
ATOM 2123 C C . LEU A 1 275 ? -31.484 42.5 -4.91 1 93.62 275 LEU A C 1
ATOM 2125 O O . LEU A 1 275 ? -30.906 42.438 -3.82 1 93.62 275 LEU A O 1
ATOM 2129 N N . THR A 1 276 ? -32.469 43.188 -5.09 1 93.25 276 THR A N 1
ATOM 2130 C CA . THR A 1 276 ? -33.094 44 -4.039 1 93.25 276 THR A CA 1
ATOM 2131 C C . THR A 1 276 ? -33.469 43.125 -2.844 1 93.25 276 THR A C 1
ATOM 2133 O O . THR A 1 276 ? -33.219 43.5 -1.695 1 93.25 276 THR A O 1
ATOM 2136 N N . LYS A 1 277 ? -34.031 42.062 -3.129 1 92.94 277 LYS A N 1
ATOM 2137 C CA . LYS A 1 277 ? -34.469 41.125 -2.076 1 92.94 277 LYS A CA 1
ATOM 2138 C C . LYS A 1 277 ? -33.25 40.625 -1.273 1 92.94 277 LYS A C 1
ATOM 2140 O O . LYS A 1 277 ? -33.281 40.688 -0.041 1 92.94 277 LYS A O 1
ATOM 2145 N N . VAL A 1 278 ? -32.312 40.25 -1.957 1 91.19 278 VAL A N 1
ATOM 2146 C CA . VAL A 1 278 ? -31.141 39.656 -1.332 1 91.19 278 VAL A CA 1
ATOM 2147 C C . VAL A 1 278 ? -30.391 40.75 -0.562 1 91.19 278 VAL A C 1
ATOM 2149 O O . VAL A 1 278 ? -29.938 40.531 0.565 1 91.19 278 VAL A O 1
ATOM 2152 N N . PHE A 1 279 ? -30.219 41.875 -1.149 1 93.06 279 PHE A N 1
ATOM 2153 C CA . PHE A 1 279 ? -29.531 43 -0.539 1 93.06 279 PHE A CA 1
ATOM 2154 C C . PHE A 1 279 ? -30.219 43.438 0.754 1 93.06 279 PHE A C 1
ATOM 2156 O O . PHE A 1 279 ? -29.562 43.656 1.774 1 93.06 279 PHE A O 1
ATOM 2163 N N . ARG A 1 280 ? -31.438 43.469 0.704 1 89.19 280 ARG A N 1
ATOM 2164 C CA . ARG A 1 280 ? -32.219 43.812 1.889 1 89.19 280 ARG A CA 1
ATOM 2165 C C . ARG A 1 280 ? -32.031 42.781 2.988 1 89.19 280 ARG A C 1
ATOM 2167 O O . ARG A 1 280 ? -31.938 43.125 4.168 1 89.19 280 ARG A O 1
ATOM 2174 N N . GLN A 1 281 ? -32 41.562 2.656 1 85.62 281 GLN A N 1
ATOM 2175 C CA . GLN A 1 281 ? -31.844 40.469 3.605 1 85.62 281 GLN A CA 1
ATOM 2176 C C . GLN A 1 281 ? -30.484 40.531 4.301 1 85.62 281 GLN A C 1
ATOM 2178 O O . GLN A 1 281 ? -30.391 40.281 5.5 1 85.62 281 GLN A O 1
ATOM 2183 N N . ILE A 1 282 ? -29.531 40.969 3.594 1 84.12 282 ILE A N 1
ATOM 2184 C CA . ILE A 1 282 ? -28.172 40.906 4.102 1 84.12 282 ILE A CA 1
ATOM 2185 C C . ILE A 1 282 ? -27.781 42.25 4.719 1 84.12 282 ILE A C 1
ATOM 2187 O O . ILE A 1 282 ? -27.172 42.281 5.793 1 84.12 282 ILE A O 1
ATOM 2191 N N . VAL A 1 283 ? -28.156 43.375 4.129 1 84.38 283 VAL A N 1
ATOM 2192 C CA . VAL A 1 283 ? -27.703 44.688 4.512 1 84.38 283 VAL A CA 1
ATOM 2193 C C . VAL A 1 283 ? -28.75 45.375 5.387 1 84.38 283 VAL A C 1
ATOM 2195 O O . VAL A 1 283 ? -28.422 46.25 6.211 1 84.38 283 VAL A O 1
ATOM 2198 N N . GLY A 1 284 ? -30.062 44.969 5.16 1 84.81 284 GLY A N 1
ATOM 2199 C CA . GLY A 1 284 ? -31.125 45.5 5.996 1 84.81 284 GLY A CA 1
ATOM 2200 C C . GLY A 1 284 ? -31.875 46.625 5.336 1 84.81 284 GLY A C 1
ATOM 2201 O O . GLY A 1 284 ? -32.875 47.125 5.879 1 84.81 284 GLY A O 1
ATOM 2202 N N . GLU A 1 285 ? -31.406 47.094 4.184 1 86.56 285 GLU A N 1
ATOM 2203 C CA . GLU A 1 285 ? -32.094 48.125 3.412 1 86.56 285 GLU A CA 1
ATOM 2204 C C . GLU A 1 285 ? -31.969 47.844 1.913 1 86.56 285 GLU A C 1
ATOM 2206 O O . GLU A 1 285 ? -31.203 46.969 1.488 1 86.56 285 GLU A O 1
ATOM 2211 N N . THR A 1 286 ? -32.719 48.625 1.094 1 91.31 286 THR A N 1
ATOM 2212 C CA . THR A 1 286 ? -32.656 48.438 -0.352 1 91.31 286 THR A CA 1
ATOM 2213 C C . THR A 1 286 ? -31.422 49.094 -0.946 1 91.31 286 THR A C 1
ATOM 2215 O O . THR A 1 286 ? -30.859 50 -0.356 1 91.31 286 THR A O 1
ATOM 2218 N N . PRO A 1 287 ? -31.016 48.594 -2.029 1 92.94 287 PRO A N 1
ATOM 2219 C CA . PRO A 1 287 ? -29.875 49.188 -2.695 1 92.94 287 PRO A CA 1
ATOM 2220 C C . PRO A 1 287 ? -30.047 50.688 -2.926 1 92.94 287 PRO A C 1
ATOM 2222 O O . PRO A 1 287 ? -29.125 51.469 -2.707 1 92.94 287 PRO A O 1
ATOM 2225 N N . ALA A 1 288 ? -31.188 51.125 -3.332 1 91.06 288 ALA A N 1
ATOM 2226 C CA . ALA A 1 288 ? -31.469 52.531 -3.598 1 91.06 288 ALA A CA 1
ATOM 2227 C C . ALA A 1 288 ? -31.359 53.375 -2.324 1 91.06 288 ALA A C 1
ATOM 2229 O O . ALA A 1 288 ? -30.781 54.438 -2.334 1 91.06 288 ALA A O 1
ATOM 2230 N N . ALA A 1 289 ? -31.922 52.844 -1.319 1 88.25 289 ALA A N 1
ATOM 2231 C CA . ALA A 1 289 ? -31.859 53.531 -0.031 1 88.25 289 ALA A CA 1
ATOM 2232 C C . ALA A 1 289 ? -30.422 53.656 0.469 1 88.25 289 ALA A C 1
ATOM 2234 O O . ALA A 1 289 ? -30.016 54.688 0.999 1 88.25 289 ALA A O 1
ATOM 2235 N N . TRP A 1 290 ? -29.703 52.625 0.285 1 90.75 290 TRP A N 1
ATOM 2236 C CA . TRP A 1 290 ? -28.312 52.562 0.695 1 90.75 290 TRP A CA 1
ATOM 2237 C C . TRP A 1 290 ? -27.484 53.594 -0.055 1 90.75 290 TRP A C 1
ATOM 2239 O O . TRP A 1 290 ? -26.672 54.312 0.544 1 90.75 290 TRP A O 1
ATOM 2249 N N . ARG A 1 291 ? -27.672 53.688 -1.295 1 90.38 291 ARG A N 1
ATOM 2250 C CA . ARG A 1 291 ? -26.969 54.656 -2.129 1 90.38 291 ARG A CA 1
ATOM 2251 C C . ARG A 1 291 ? -27.281 56.094 -1.688 1 90.38 291 ARG A C 1
ATOM 2253 O O . ARG A 1 291 ? -26.391 56.906 -1.583 1 90.38 291 ARG A O 1
ATOM 2260 N N . ARG A 1 292 ? -28.516 56.406 -1.417 1 87 292 ARG A N 1
ATOM 2261 C CA . ARG A 1 292 ? -28.953 57.719 -0.984 1 87 292 ARG A CA 1
ATOM 2262 C C . ARG A 1 292 ? -28.281 58.125 0.334 1 87 292 ARG A C 1
ATOM 2264 O O . ARG A 1 292 ? -27.875 59.25 0.511 1 87 292 ARG A O 1
ATOM 2271 N N . MET A 1 293 ? -28.234 57.156 1.143 1 79 293 MET A N 1
ATOM 2272 C CA . MET A 1 293 ? -27.641 57.406 2.455 1 79 293 MET A CA 1
ATOM 2273 C C . MET A 1 293 ? -26.156 57.688 2.336 1 79 293 MET A C 1
ATOM 2275 O O . MET A 1 293 ? -25.609 58.531 3.041 1 79 293 MET A O 1
ATOM 2279 N N . ARG A 1 294 ? -25.469 57.062 1.536 1 78.31 294 ARG A N 1
ATOM 2280 C CA . ARG A 1 294 ? -24.047 57.25 1.337 1 78.31 294 ARG A CA 1
ATOM 2281 C C . ARG A 1 294 ? -23.734 58.594 0.678 1 78.31 294 ARG A C 1
ATOM 2283 O O . ARG A 1 294 ? -22.734 59.219 1.004 1 78.31 294 ARG A O 1
ATOM 2290 N N . GLN A 1 295 ? -24.531 59 -0.216 1 75.88 295 GLN A N 1
ATOM 2291 C CA . GLN A 1 295 ? -24.375 60.312 -0.856 1 75.88 295 GLN A CA 1
ATOM 2292 C C . GLN A 1 295 ? -24.594 61.438 0.14 1 75.88 295 GLN A C 1
ATOM 2294 O O . GLN A 1 295 ? -23.922 62.469 0.078 1 75.88 295 GLN A O 1
ATOM 2299 N N . PHE A 1 296 ? -25.484 61.219 1.004 1 66.88 296 PHE A N 1
ATOM 2300 C CA . PHE A 1 296 ? -25.75 62.219 2.027 1 66.88 296 PHE A CA 1
ATOM 2301 C C . PHE A 1 296 ? -24.594 62.312 2.998 1 66.88 296 PHE A C 1
ATOM 2303 O O . PHE A 1 296 ? -24.234 63.406 3.439 1 66.88 296 PHE A O 1
ATOM 2310 N N . ARG A 1 297 ? -23.875 61.344 3.285 1 66 297 ARG A N 1
ATOM 2311 C CA . ARG A 1 297 ? -22.75 61.344 4.219 1 66 297 ARG A CA 1
ATOM 2312 C C . ARG A 1 297 ? -21.5 61.938 3.578 1 66 297 ARG A C 1
ATOM 2314 O O . ARG A 1 297 ? -20.641 62.5 4.27 1 66 297 ARG A O 1
ATOM 2321 N N . GLN A 1 298 ? -21.266 61.812 2.406 1 60.66 298 GLN A N 1
ATOM 2322 C CA . GLN A 1 298 ? -20.109 62.375 1.728 1 60.66 298 GLN A CA 1
ATOM 2323 C C . GLN A 1 298 ? -20.328 63.844 1.393 1 60.66 298 GLN A C 1
ATOM 2325 O O . GLN A 1 298 ? -19.375 64.562 1.111 1 60.66 298 GLN A O 1
ATOM 2330 N N . SER A 1 299 ? -21.469 64.312 1.559 1 55.62 299 SER A N 1
ATOM 2331 C CA . SER A 1 299 ? -21.688 65.75 1.412 1 55.62 299 SER A CA 1
ATOM 2332 C C . SER A 1 299 ? -21.547 66.5 2.752 1 55.62 299 SER A C 1
ATOM 2334 O O . SER A 1 299 ? -21.859 65.938 3.801 1 55.62 299 SER A O 1
ATOM 2336 N N . MET B 1 1 ? -20.703 6.387 -8.852 1 38.56 1 MET B N 1
ATOM 2337 C CA . MET B 1 1 ? -21.375 5.41 -7.988 1 38.56 1 MET B CA 1
ATOM 2338 C C . MET B 1 1 ? -20.359 4.484 -7.328 1 38.56 1 MET B C 1
ATOM 2340 O O . MET B 1 1 ? -19.359 4.102 -7.953 1 38.56 1 MET B O 1
ATOM 2344 N N . GLY B 1 2 ? -20.281 4.457 -5.977 1 55.62 2 GLY B N 1
ATOM 2345 C CA . GLY B 1 2 ? -19.281 3.695 -5.25 1 55.62 2 GLY B CA 1
ATOM 2346 C C . GLY B 1 2 ? -19.297 2.217 -5.586 1 55.62 2 GLY B C 1
ATOM 2347 O O . GLY B 1 2 ? -20.312 1.688 -6.051 1 55.62 2 GLY B O 1
ATOM 2348 N N . PHE B 1 3 ? -18.234 1.562 -5.875 1 63.22 3 PHE B N 1
ATOM 2349 C CA . PHE B 1 3 ? -18.109 0.132 -6.133 1 63.22 3 PHE B CA 1
ATOM 2350 C C . PHE B 1 3 ? -18.781 -0.68 -5.035 1 63.22 3 PHE B C 1
ATOM 2352 O O . PHE B 1 3 ? -18.531 -0.452 -3.848 1 63.22 3 PHE B O 1
ATOM 2359 N N . TRP B 1 4 ? -19.875 -1.462 -5.477 1 65.12 4 TRP B N 1
ATOM 2360 C CA . TRP B 1 4 ? -20.438 -2.473 -4.582 1 65.12 4 TRP B CA 1
ATOM 2361 C C . TRP B 1 4 ? -20.281 -3.869 -5.18 1 65.12 4 TRP B C 1
ATOM 2363 O O . TRP B 1 4 ? -20.609 -4.086 -6.348 1 65.12 4 TRP B O 1
ATOM 2373 N N . HIS B 1 5 ? -19.672 -4.691 -4.379 1 71.44 5 HIS B N 1
ATOM 2374 C CA . HIS B 1 5 ? -19.422 -6.039 -4.883 1 71.44 5 HIS B CA 1
ATOM 2375 C C . HIS B 1 5 ? -20.734 -6.805 -5.043 1 71.44 5 HIS B C 1
ATOM 2377 O O . HIS B 1 5 ? -21.734 -6.484 -4.395 1 71.44 5 HIS B O 1
ATOM 2383 N N . SER B 1 6 ? -20.703 -7.668 -6.113 1 71.94 6 SER B N 1
ATOM 2384 C CA . SER B 1 6 ? -21.797 -8.602 -6.316 1 71.94 6 SER B CA 1
ATOM 2385 C C . SER B 1 6 ? -21.375 -10.039 -6.012 1 71.94 6 SER B C 1
ATOM 2387 O O . SER B 1 6 ? -20.422 -10.539 -6.594 1 71.94 6 SER B O 1
ATOM 2389 N N . MET B 1 7 ? -21.969 -10.523 -4.938 1 79.5 7 MET B N 1
ATOM 2390 C CA . MET B 1 7 ? -21.672 -11.891 -4.535 1 79.5 7 MET B CA 1
ATOM 2391 C C . MET B 1 7 ? -22.938 -12.656 -4.191 1 79.5 7 MET B C 1
ATOM 2393 O O . MET B 1 7 ? -23.844 -12.109 -3.568 1 79.5 7 MET B O 1
ATOM 2397 N N . SER B 1 8 ? -23.047 -13.859 -4.805 1 77.56 8 SER B N 1
ATOM 2398 C CA . SER B 1 8 ? -24.078 -14.797 -4.391 1 77.56 8 SER B CA 1
ATOM 2399 C C . SER B 1 8 ? -23.562 -15.781 -3.35 1 77.56 8 SER B C 1
ATOM 2401 O O . SER B 1 8 ? -22.422 -16.25 -3.447 1 77.56 8 SER B O 1
ATOM 2403 N N . TRP B 1 9 ? -24.375 -15.922 -2.277 1 82.38 9 TRP B N 1
ATOM 2404 C CA . TRP B 1 9 ? -23.906 -16.875 -1.267 1 82.38 9 TRP B CA 1
ATOM 2405 C C . TRP B 1 9 ? -25.078 -17.578 -0.597 1 82.38 9 TRP B C 1
ATOM 2407 O O . TRP B 1 9 ? -26.203 -17.078 -0.63 1 82.38 9 TRP B O 1
ATOM 2417 N N . LYS B 1 10 ? -24.844 -18.781 -0.168 1 85.38 10 LYS B N 1
ATOM 2418 C CA . LYS B 1 10 ? -25.734 -19.578 0.661 1 85.38 10 LYS B CA 1
ATOM 2419 C C . LYS B 1 10 ? -24.984 -20.234 1.812 1 85.38 10 LYS B C 1
ATOM 2421 O O . LYS B 1 10 ? -23.984 -20.938 1.594 1 85.38 10 LYS B O 1
ATOM 2426 N N . THR B 1 11 ? -25.438 -19.891 3.029 1 89.25 11 THR B N 1
ATOM 2427 C CA . THR B 1 11 ? -24.75 -20.469 4.18 1 89.25 11 THR B CA 1
ATOM 2428 C C . THR B 1 11 ? -25.75 -21.141 5.125 1 89.25 11 THR B C 1
ATOM 2430 O O . THR B 1 11 ? -26.891 -20.688 5.234 1 89.25 11 THR B O 1
ATOM 2433 N N . GLU B 1 12 ? -25.344 -22.234 5.652 1 90.69 12 GLU B N 1
ATOM 2434 C CA . GLU B 1 12 ? -26.078 -22.938 6.703 1 90.69 12 GLU B CA 1
ATOM 2435 C C . GLU B 1 12 ? -25.188 -23.234 7.898 1 90.69 12 GLU B C 1
ATOM 2437 O O . GLU B 1 12 ? -24.062 -23.703 7.738 1 90.69 12 GLU B O 1
ATOM 2442 N N . GLY B 1 13 ? -25.688 -22.891 9.109 1 94.19 13 GLY B N 1
ATOM 2443 C CA . GLY B 1 13 ? -24.969 -23.25 10.32 1 94.19 13 GLY B CA 1
ATOM 2444 C C . GLY B 1 13 ? -23.906 -22.234 10.695 1 94.19 13 GLY B C 1
ATOM 2445 O O . GLY B 1 13 ? -23 -22.531 11.492 1 94.19 13 GLY B O 1
ATOM 2446 N N . ILE B 1 14 ? -23.812 -21.141 10.086 1 92.25 14 ILE B N 1
ATOM 2447 C CA . ILE B 1 14 ? -22.891 -20.062 10.391 1 92.25 14 ILE B CA 1
ATOM 2448 C C . ILE B 1 14 ? -23.656 -18.859 10.93 1 92.25 14 ILE B C 1
ATOM 2450 O O . ILE B 1 14 ? -24.609 -18.406 10.305 1 92.25 14 ILE B O 1
ATOM 2454 N N . ARG B 1 15 ? -23.219 -18.391 12.094 1 89.69 15 ARG B N 1
ATOM 2455 C CA . ARG B 1 15 ? -23.906 -17.266 12.727 1 89.69 15 ARG B CA 1
ATOM 2456 C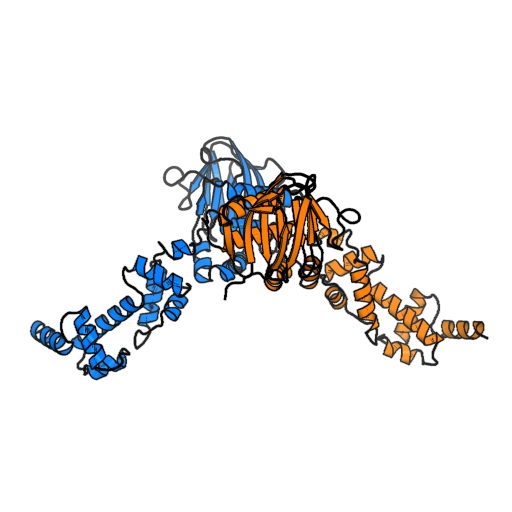 C . ARG B 1 15 ? -22.938 -16.109 12.969 1 89.69 15 ARG B C 1
ATOM 2458 O O . ARG B 1 15 ? -21.859 -16.312 13.539 1 89.69 15 ARG B O 1
ATOM 2465 N N . VAL B 1 16 ? -23.328 -14.945 12.586 1 86.31 16 VAL B N 1
ATOM 2466 C CA . VAL B 1 16 ? -22.547 -13.742 12.852 1 86.31 16 VAL B CA 1
ATOM 2467 C C . VAL B 1 16 ? -22.688 -13.352 14.32 1 86.31 16 VAL B C 1
ATOM 2469 O O . VAL B 1 16 ? -23.797 -13.328 14.867 1 86.31 16 VAL B O 1
ATOM 2472 N N . THR B 1 17 ? -21.578 -13.094 14.977 1 90.06 17 THR B N 1
ATOM 2473 C CA . THR B 1 17 ? -21.609 -12.93 16.422 1 90.06 17 THR B CA 1
ATOM 2474 C C . THR B 1 17 ? -21.391 -11.469 16.812 1 90.06 17 THR B C 1
ATOM 2476 O O . THR B 1 17 ? -21.484 -11.109 17.984 1 90.06 17 THR B O 1
ATOM 2479 N N . ALA B 1 18 ? -21.016 -10.594 15.93 1 84.5 18 ALA B N 1
ATOM 2480 C CA . ALA B 1 18 ? -20.875 -9.156 16.125 1 84.5 18 ALA B CA 1
ATOM 2481 C C . ALA B 1 18 ? -21.312 -8.391 14.875 1 84.5 18 ALA B C 1
ATOM 2483 O O . ALA B 1 18 ? -21.312 -8.938 13.773 1 84.5 18 ALA B O 1
ATOM 2484 N N . PRO B 1 19 ? -21.703 -7.176 15.047 1 85.31 19 PRO B N 1
ATOM 2485 C CA . PRO B 1 19 ? -22.094 -6.402 13.867 1 85.31 19 PRO B CA 1
ATOM 2486 C C . PRO B 1 19 ? -21 -6.348 12.805 1 85.31 19 PRO B C 1
ATOM 2488 O O . PRO B 1 19 ? -19.828 -6.09 13.125 1 85.31 19 PRO B O 1
ATOM 2491 N N . VAL B 1 20 ? -21.422 -6.551 11.625 1 84.75 20 VAL B N 1
ATOM 2492 C CA . VAL B 1 20 ? -20.484 -6.523 10.5 1 84.75 20 VAL B CA 1
ATOM 2493 C C . VAL B 1 20 ? -20.016 -5.09 10.258 1 84.75 20 VAL B C 1
ATOM 2495 O O . VAL B 1 20 ? -20.812 -4.152 10.281 1 84.75 20 VAL B O 1
ATOM 2498 N N . GLN B 1 21 ? -18.719 -4.91 10.156 1 89.12 21 GLN B N 1
ATOM 2499 C CA . GLN B 1 21 ? -18.125 -3.611 9.836 1 89.12 21 GLN B CA 1
ATOM 2500 C C . GLN B 1 21 ? -17.516 -3.615 8.438 1 89.12 21 GLN B C 1
ATOM 2502 O O . GLN B 1 21 ? -16.938 -4.613 8.008 1 89.12 21 GLN B O 1
ATOM 2507 N N . TRP B 1 22 ? -17.766 -2.588 7.691 1 88.56 22 TRP B N 1
ATOM 2508 C CA . TRP B 1 22 ? -17.234 -2.559 6.332 1 88.56 22 TRP B CA 1
ATOM 2509 C C . TRP B 1 22 ? -16.922 -1.131 5.902 1 88.56 22 TRP B C 1
ATOM 2511 O O . TRP B 1 22 ? -17.359 -0.171 6.539 1 88.56 22 TRP B O 1
ATOM 2521 N N . ARG B 1 23 ? -16.047 -0.974 4.918 1 90.12 23 ARG B N 1
ATOM 2522 C CA . ARG B 1 23 ? -15.734 0.299 4.273 1 90.12 23 ARG B CA 1
ATOM 2523 C C . ARG B 1 23 ? -15.609 0.133 2.762 1 90.12 23 ARG B C 1
ATOM 2525 O O . ARG B 1 23 ? -15.188 -0.92 2.279 1 90.12 23 ARG B O 1
ATOM 2532 N N . GLN B 1 24 ? -16.047 1.175 2.115 1 88.81 24 GLN B N 1
ATOM 2533 C CA . GLN B 1 24 ? -15.977 1.202 0.658 1 88.81 24 GLN B CA 1
ATOM 2534 C C . GLN B 1 24 ? -14.906 2.182 0.182 1 88.81 24 GLN B C 1
ATOM 2536 O O . GLN B 1 24 ? -14.781 3.283 0.72 1 88.81 24 GLN B O 1
ATOM 2541 N N . TYR B 1 25 ? -14.109 1.758 -0.684 1 90.31 25 TYR B N 1
ATOM 2542 C CA . TYR B 1 25 ? -13.078 2.557 -1.334 1 90.31 25 TYR B CA 1
ATOM 2543 C C . TYR B 1 25 ? -13.25 2.547 -2.848 1 90.31 25 TYR B C 1
ATOM 2545 O O . TYR B 1 25 ? -14.281 2.105 -3.357 1 90.31 25 TYR B O 1
ATOM 2553 N N . ASP B 1 26 ? -12.266 3.178 -3.541 1 88.44 26 ASP B N 1
ATOM 2554 C CA . ASP B 1 26 ? -12.312 3.186 -5 1 88.44 26 ASP B CA 1
ATOM 2555 C C . ASP B 1 26 ? -12.086 1.783 -5.562 1 88.44 26 ASP B C 1
ATOM 2557 O O . ASP B 1 26 ? -10.945 1.317 -5.641 1 88.44 26 ASP B O 1
ATOM 2561 N N . GLY B 1 27 ? -13.18 1.175 -5.938 1 90.06 27 GLY B N 1
ATOM 2562 C CA . GLY B 1 27 ? -13.102 -0.128 -6.578 1 90.06 27 GLY B CA 1
ATOM 2563 C C . GLY B 1 27 ? -12.844 -1.26 -5.602 1 90.06 27 GLY B C 1
ATOM 2564 O O . GLY B 1 27 ? -12.43 -2.352 -6.004 1 90.06 27 GLY B O 1
ATOM 2565 N N . MET B 1 28 ? -12.992 -1.035 -4.328 1 93.5 28 MET B N 1
ATOM 2566 C CA . MET B 1 28 ? -12.711 -2.059 -3.324 1 93.5 28 MET B CA 1
ATOM 2567 C C . MET B 1 28 ? -13.672 -1.936 -2.146 1 93.5 28 MET B C 1
ATOM 2569 O O . MET B 1 28 ? -14.109 -0.834 -1.805 1 93.5 28 MET B O 1
ATOM 2573 N N . VAL B 1 29 ? -14.008 -3.018 -1.567 1 92.19 29 VAL B N 1
ATOM 2574 C CA . VAL B 1 29 ? -14.789 -3.053 -0.337 1 92.19 29 VAL B CA 1
ATOM 2575 C C . VAL B 1 29 ? -14.133 -3.996 0.667 1 92.19 29 VAL B C 1
ATOM 2577 O O . VAL B 1 29 ? -13.75 -5.117 0.319 1 92.19 29 VAL B O 1
ATOM 2580 N N . SER B 1 30 ? -13.891 -3.479 1.823 1 95 30 SER B N 1
ATOM 2581 C CA . SER B 1 30 ? -13.352 -4.301 2.902 1 95 30 SER B CA 1
ATOM 2582 C C . SER B 1 30 ? -14.414 -4.582 3.963 1 95 30 SER B C 1
ATOM 2584 O O . SER B 1 30 ? -15.125 -3.676 4.391 1 95 30 SER B O 1
ATOM 2586 N N . VAL B 1 31 ? -14.539 -5.84 4.371 1 92.25 31 VAL B N 1
ATOM 2587 C CA . VAL B 1 31 ? -15.57 -6.246 5.316 1 92.25 31 VAL B CA 1
ATOM 2588 C C . VAL B 1 31 ? -14.953 -7.09 6.43 1 92.25 31 VAL B C 1
ATOM 2590 O O . VAL B 1 31 ? -14.211 -8.039 6.16 1 92.25 31 VAL B O 1
ATOM 2593 N N . LEU B 1 32 ? -15.242 -6.746 7.645 1 93.44 32 LEU B N 1
ATOM 2594 C CA . LEU B 1 32 ? -14.805 -7.508 8.812 1 93.44 32 LEU B CA 1
ATOM 2595 C C . LEU B 1 32 ? -15.969 -8.312 9.398 1 93.44 32 LEU B C 1
ATOM 2597 O O . LEU B 1 32 ? -17.016 -7.75 9.719 1 93.44 32 LEU B O 1
ATOM 2601 N N . TRP B 1 33 ? -15.703 -9.586 9.547 1 91.69 33 TRP B N 1
ATOM 2602 C CA . TRP B 1 33 ? -16.719 -10.477 10.086 1 91.69 33 TRP B CA 1
ATOM 2603 C C . TRP B 1 33 ? -16.234 -11.141 11.367 1 91.69 33 TRP B C 1
ATOM 2605 O O . TRP B 1 33 ? -15.055 -11.492 11.484 1 91.69 33 TRP B O 1
ATOM 2615 N N . GLU B 1 34 ? -17.109 -11.273 12.281 1 91.19 34 GLU B N 1
ATOM 2616 C CA . GLU B 1 34 ? -16.984 -12.188 13.406 1 91.19 34 GLU B CA 1
ATOM 2617 C C . GLU B 1 34 ? -18.141 -13.188 13.43 1 91.19 34 GLU B C 1
ATOM 2619 O O . GLU B 1 34 ? -19.312 -12.797 13.406 1 91.19 34 GLU B O 1
ATOM 2624 N N . ALA B 1 35 ? -17.781 -14.5 13.43 1 91.75 35 ALA B N 1
ATOM 2625 C CA . ALA B 1 35 ? -18.828 -15.5 13.273 1 91.75 35 ALA B CA 1
ATOM 2626 C C . ALA B 1 35 ? -18.484 -16.781 14.008 1 91.75 35 ALA B C 1
ATOM 2628 O O . ALA B 1 35 ? -17.359 -16.969 14.469 1 91.75 35 ALA B O 1
ATOM 2629 N N . GLU B 1 36 ? -19.438 -17.547 14.227 1 95.25 36 GLU B N 1
ATOM 2630 C CA . GLU B 1 36 ? -19.328 -18.891 14.758 1 95.25 36 GLU B CA 1
ATOM 2631 C C . GLU B 1 36 ? -19.938 -19.906 13.797 1 95.25 36 GLU B C 1
ATOM 2633 O O . GLU B 1 36 ? -21 -19.672 13.211 1 95.25 36 GLU B O 1
ATOM 2638 N N . SER B 1 37 ? -19.219 -20.984 13.617 1 94.56 37 SER B N 1
ATOM 2639 C CA . SER B 1 37 ? -19.688 -22.078 12.766 1 94.56 37 SER B CA 1
ATOM 2640 C C . SER B 1 37 ? -19.906 -23.359 13.562 1 94.56 37 SER B C 1
ATOM 2642 O O . SER B 1 37 ? -19.047 -23.734 14.367 1 94.56 37 SER B O 1
ATOM 2644 N N . GLN B 1 38 ? -21.047 -24 13.367 1 95.06 38 GLN B N 1
ATOM 2645 C CA . GLN B 1 38 ? -21.312 -25.281 14.016 1 95.06 38 GLN B CA 1
ATOM 2646 C C . GLN B 1 38 ? -20.766 -26.438 13.203 1 95.06 38 GLN B C 1
ATOM 2648 O O . GLN B 1 38 ? -20.484 -26.297 12.008 1 95.06 38 GLN B O 1
ATOM 2653 N N . ALA B 1 39 ? -20.578 -27.531 13.914 1 95.69 39 ALA B N 1
ATOM 2654 C CA . ALA B 1 39 ? -20.219 -28.734 13.164 1 95.69 39 ALA B CA 1
ATOM 2655 C C . ALA B 1 39 ? -21.266 -29.062 12.109 1 95.69 39 ALA B C 1
ATOM 2657 O O . ALA B 1 39 ? -22.469 -29.031 12.383 1 95.69 39 ALA B O 1
ATOM 2658 N N . GLY B 1 40 ? -20.781 -29.266 10.883 1 94.44 40 GLY B N 1
ATOM 2659 C CA . GLY B 1 40 ? -21.688 -29.594 9.797 1 94.44 40 GLY B CA 1
ATOM 2660 C C . GLY B 1 40 ? -22.125 -28.375 9.016 1 94.44 40 GLY B C 1
ATOM 2661 O O . GLY B 1 40 ? -22.859 -28.5 8.023 1 94.44 40 GLY B O 1
ATOM 2662 N N . ALA B 1 41 ? -21.672 -27.219 9.453 1 94.5 41 ALA B N 1
ATOM 2663 C CA . ALA B 1 41 ? -22.016 -26 8.719 1 94.5 41 ALA B CA 1
ATOM 2664 C C . ALA B 1 41 ? -21.469 -26.062 7.289 1 94.5 41 ALA B C 1
ATOM 2666 O O . ALA B 1 41 ? -20.453 -26.688 7.027 1 94.5 41 ALA B O 1
ATOM 2667 N N . SER B 1 42 ? -22.188 -25.438 6.379 1 93.38 42 SER B N 1
ATOM 2668 C CA . SER B 1 42 ? -21.797 -25.406 4.977 1 93.38 42 SER B CA 1
ATOM 2669 C C . SER B 1 42 ? -21.984 -24.031 4.367 1 93.38 42 SER B C 1
ATOM 2671 O O . SER B 1 42 ? -22.766 -23.219 4.875 1 93.38 42 SER B O 1
ATOM 2673 N N . GLY B 1 43 ? -21.172 -23.75 3.334 1 92 43 GLY B N 1
ATOM 2674 C CA . GLY B 1 43 ? -21.281 -22.484 2.625 1 92 43 GLY B CA 1
ATOM 2675 C C . GLY B 1 43 ? -20.906 -22.594 1.156 1 92 43 GLY B C 1
ATOM 2676 O O . GLY B 1 43 ? -20.094 -23.438 0.773 1 92 43 GLY B O 1
ATOM 2677 N N . TYR B 1 44 ? -21.578 -21.828 0.401 1 92.31 44 TYR B N 1
ATOM 2678 C CA . TYR B 1 44 ? -21.281 -21.641 -1.016 1 92.31 44 TYR B CA 1
ATOM 2679 C C . TYR B 1 44 ? -21.156 -20.172 -1.354 1 92.31 44 TYR B C 1
ATOM 2681 O O . TYR B 1 44 ? -21.984 -19.344 -0.936 1 92.31 44 TYR B O 1
ATOM 2689 N N . TYR B 1 45 ? -20.109 -19.875 -2.086 1 90.69 45 TYR B N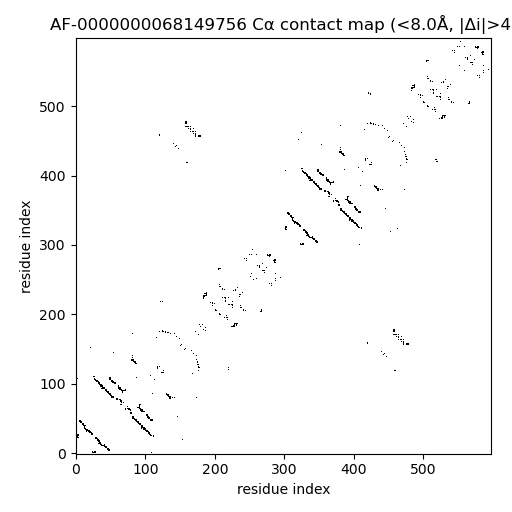 1
ATOM 2690 C CA . TYR B 1 45 ? -19.844 -18.484 -2.445 1 90.69 45 TYR B CA 1
ATOM 2691 C C . TYR B 1 45 ? -19.422 -18.375 -3.906 1 90.69 45 TYR B C 1
ATOM 2693 O O . TYR B 1 45 ? -18.594 -19.141 -4.383 1 90.69 45 TYR B O 1
ATOM 2701 N N . LEU B 1 46 ? -20.031 -17.406 -4.582 1 88.94 46 LEU B N 1
ATOM 2702 C CA . LEU B 1 46 ? -19.672 -17.078 -5.957 1 88.94 46 LEU B CA 1
ATOM 2703 C C . LEU B 1 46 ? -19.734 -15.57 -6.188 1 88.94 46 LEU B C 1
ATOM 2705 O O . LEU B 1 46 ? -20.766 -14.938 -5.938 1 88.94 46 LEU B O 1
ATOM 2709 N N . ALA B 1 47 ? -18.656 -15.047 -6.594 1 90 47 ALA B N 1
ATOM 2710 C CA . ALA B 1 47 ? -18.594 -13.609 -6.809 1 90 47 ALA B CA 1
ATOM 2711 C C . ALA B 1 47 ? -18.125 -13.281 -8.227 1 90 47 ALA B C 1
ATOM 2713 O O . ALA B 1 47 ? -17.297 -13.992 -8.797 1 90 47 ALA B O 1
ATOM 2714 N N . ASP B 1 48 ? -18.594 -12.156 -8.727 1 89.06 48 ASP B N 1
ATOM 2715 C CA . ASP B 1 48 ? -18.219 -11.695 -10.062 1 89.06 48 ASP B CA 1
ATOM 2716 C C . ASP B 1 48 ? -16.859 -10.992 -10.039 1 89.06 48 ASP B C 1
ATOM 2718 O O . ASP B 1 48 ? -16.234 -10.805 -11.086 1 89.06 48 ASP B O 1
ATOM 2722 N N . ASP B 1 49 ? -16.453 -10.656 -8.859 1 92.19 49 ASP B N 1
ATOM 2723 C CA . ASP B 1 49 ? -15.188 -9.953 -8.672 1 92.19 49 ASP B CA 1
ATOM 2724 C C . ASP B 1 49 ? -14.219 -10.797 -7.848 1 92.19 49 ASP B C 1
ATOM 2726 O O . ASP B 1 49 ? -14.633 -11.648 -7.062 1 92.19 49 ASP B O 1
ATOM 2730 N N . PRO B 1 50 ? -12.883 -10.562 -8.125 1 95.31 50 PRO B N 1
ATOM 2731 C CA . PRO B 1 50 ? -11.922 -11.234 -7.254 1 95.31 50 PRO B CA 1
ATOM 2732 C C . PRO B 1 50 ? -12.102 -10.883 -5.781 1 95.31 50 PRO B C 1
ATOM 2734 O O . PRO B 1 50 ? -12.555 -9.773 -5.465 1 95.31 50 PRO B O 1
ATOM 2737 N N . ARG B 1 51 ? -11.695 -11.82 -4.977 1 95.81 51 ARG B N 1
ATOM 2738 C CA . ARG B 1 51 ? -11.812 -11.57 -3.543 1 95.81 51 ARG B CA 1
ATOM 2739 C C . ARG B 1 51 ? -10.641 -12.172 -2.777 1 95.81 51 ARG B C 1
ATOM 2741 O O . ARG B 1 51 ? -10.023 -13.133 -3.24 1 95.81 51 ARG B O 1
ATOM 2748 N N . ILE B 1 52 ? -10.336 -11.57 -1.693 1 97.69 52 ILE B N 1
ATOM 2749 C CA . ILE B 1 52 ? -9.352 -12.086 -0.749 1 97.69 52 ILE B CA 1
ATOM 2750 C C . ILE B 1 52 ? -10.008 -12.32 0.609 1 97.69 52 ILE B C 1
ATOM 2752 O O . ILE B 1 52 ? -10.719 -11.453 1.12 1 97.69 52 ILE B O 1
ATOM 2756 N N . MET B 1 53 ? -9.883 -13.5 1.125 1 96.69 53 MET B N 1
ATOM 2757 C CA . MET B 1 53 ? -10.32 -13.812 2.48 1 96.69 53 MET B CA 1
ATOM 2758 C C . MET B 1 53 ? -9.125 -14.039 3.4 1 96.69 53 MET B C 1
ATOM 2760 O O . MET B 1 53 ? -8.227 -14.828 3.082 1 96.69 53 MET B O 1
ATOM 2764 N N . PHE B 1 54 ? -9.094 -13.336 4.484 1 98.31 54 PHE B N 1
ATOM 2765 C CA . PHE B 1 54 ? -8.031 -13.5 5.469 1 98.31 54 PHE B CA 1
ATOM 2766 C C . PHE B 1 54 ? -8.617 -13.812 6.844 1 98.31 54 PHE B C 1
ATOM 2768 O O . PHE B 1 54 ? -9.391 -13.023 7.391 1 98.31 54 PHE B O 1
ATOM 2775 N N . PHE B 1 55 ? -8.258 -14.953 7.387 1 97.81 55 PHE B N 1
ATOM 2776 C CA . PHE B 1 55 ? -8.703 -15.344 8.719 1 97.81 55 PHE B CA 1
ATOM 2777 C C . PHE B 1 55 ? -7.688 -14.945 9.773 1 97.81 55 PHE B C 1
ATOM 2779 O O . PHE B 1 55 ? -6.508 -15.289 9.672 1 97.81 55 PHE B O 1
ATOM 2786 N N . PHE B 1 56 ? -8.078 -14.266 10.812 1 97.62 56 PHE B N 1
ATOM 2787 C CA . PHE B 1 56 ? -7.184 -13.789 11.867 1 97.62 56 PHE B CA 1
ATOM 2788 C C . PHE B 1 56 ? -6.785 -14.93 12.797 1 97.62 56 PHE B C 1
ATOM 2790 O O . PHE B 1 56 ? -5.812 -14.812 13.547 1 97.62 56 PHE B O 1
ATOM 2797 N N . ASN B 1 57 ? -7.523 -15.961 12.828 1 95.5 57 ASN B N 1
ATOM 2798 C CA . ASN B 1 57 ? -7.152 -17.188 13.531 1 95.5 57 ASN B CA 1
ATOM 2799 C C . ASN B 1 57 ? -7.039 -18.375 12.586 1 95.5 57 ASN B C 1
ATOM 2801 O O . ASN B 1 57 ? -7.574 -18.344 11.469 1 95.5 57 ASN B O 1
ATOM 2805 N N . ASP B 1 58 ? -6.336 -19.438 13.047 1 94.56 58 ASP B N 1
ATOM 2806 C CA . ASP B 1 58 ? -6.184 -20.656 12.242 1 94.56 58 ASP B CA 1
ATOM 2807 C C . ASP B 1 58 ? -7.48 -21.453 12.219 1 94.56 58 ASP B C 1
ATOM 2809 O O . ASP B 1 58 ? -7.992 -21.859 13.266 1 94.56 58 ASP B O 1
ATOM 2813 N N . VAL B 1 59 ? -7.984 -21.75 10.984 1 94.56 59 VAL B N 1
ATOM 2814 C CA . VAL B 1 59 ? -9.234 -22.484 10.859 1 94.56 59 VAL B CA 1
ATOM 2815 C C . VAL B 1 59 ? -8.984 -23.781 10.07 1 94.56 59 VAL B C 1
ATOM 2817 O O . VAL B 1 59 ? -9.938 -24.453 9.672 1 94.56 59 VAL B O 1
ATOM 2820 N N . SER B 1 60 ? -7.754 -24.078 9.797 1 93.19 60 SER B N 1
ATOM 2821 C CA . SER B 1 60 ? -7.402 -25.188 8.914 1 93.19 60 SER B CA 1
ATOM 2822 C C . SER B 1 60 ? -7.859 -26.531 9.484 1 93.19 60 SER B C 1
ATOM 2824 O O . SER B 1 60 ? -8.141 -27.469 8.734 1 93.19 60 SER B O 1
ATOM 2826 N N . SER B 1 61 ? -7.953 -26.625 10.75 1 93.44 61 SER B N 1
ATOM 2827 C CA . SER B 1 61 ? -8.367 -27.875 11.375 1 93.44 61 SER B CA 1
ATOM 2828 C C . SER B 1 61 ? -9.891 -28.016 11.383 1 93.44 61 SER B C 1
ATOM 2830 O O . SER B 1 61 ? -10.422 -29.109 11.57 1 93.44 61 SER B O 1
ATOM 2832 N N . SER B 1 62 ? -10.609 -26.922 11.141 1 94.56 62 SER B N 1
ATOM 2833 C CA . SER B 1 62 ? -12.055 -26.938 11.336 1 94.56 62 SER B CA 1
ATOM 2834 C C . SER B 1 62 ? -12.797 -26.766 10.016 1 94.56 62 SER B C 1
ATOM 2836 O O . SER B 1 62 ? -13.961 -27.172 9.891 1 94.56 62 SER B O 1
ATOM 2838 N N . VAL B 1 63 ? -12.164 -26.125 9.109 1 94.81 63 VAL B N 1
ATOM 2839 C CA . VAL B 1 63 ? -12.875 -25.75 7.887 1 94.81 63 VAL B CA 1
ATOM 2840 C C . VAL B 1 63 ? -12.219 -26.406 6.68 1 94.81 63 VAL B C 1
ATOM 2842 O O . VAL B 1 63 ? -11 -26.375 6.531 1 94.81 63 VAL B O 1
ATOM 2845 N N . ARG B 1 64 ? -13.008 -27.016 5.867 1 94.44 64 ARG B N 1
ATOM 2846 C CA . ARG B 1 64 ? -12.586 -27.578 4.594 1 94.44 64 ARG B CA 1
ATOM 2847 C C . ARG B 1 64 ? -13.172 -26.797 3.422 1 94.44 64 ARG B C 1
ATOM 2849 O O . ARG B 1 64 ? -14.273 -26.25 3.521 1 94.44 64 ARG B O 1
ATOM 2856 N N . ILE B 1 65 ? -12.398 -26.797 2.285 1 92.62 65 ILE B N 1
ATOM 2857 C CA . ILE B 1 65 ? -12.875 -26.016 1.147 1 92.62 65 ILE B CA 1
ATOM 2858 C C . ILE B 1 65 ? -12.688 -26.812 -0.139 1 92.62 65 ILE B C 1
ATOM 2860 O O . ILE B 1 65 ? -11.867 -27.734 -0.195 1 92.62 65 ILE B O 1
ATOM 2864 N N . SER B 1 66 ? -13.508 -26.453 -1.153 1 89.44 66 SER B N 1
ATOM 2865 C CA . SER B 1 66 ? -13.383 -26.984 -2.508 1 89.44 66 SER B CA 1
ATOM 2866 C C . SER B 1 66 ? -13.797 -25.953 -3.547 1 89.44 66 SER B C 1
ATOM 2868 O O . SER B 1 66 ? -14.703 -25.156 -3.311 1 89.44 66 SER B O 1
ATOM 2870 N N . ASN B 1 67 ? -13.062 -25.922 -4.637 1 84.31 67 ASN B N 1
ATOM 2871 C CA . ASN B 1 67 ? -13.453 -25.062 -5.754 1 84.31 67 ASN B CA 1
ATOM 2872 C C . ASN B 1 67 ? -14.055 -25.875 -6.898 1 84.31 67 ASN B C 1
ATOM 2874 O O . ASN B 1 67 ? -14.391 -25.328 -7.945 1 84.31 67 ASN B O 1
ATOM 2878 N N . GLN B 1 68 ? -14.172 -27.125 -6.742 1 76.69 68 GLN B N 1
ATOM 2879 C CA . GLN B 1 68 ? -14.578 -28 -7.84 1 76.69 68 GLN B CA 1
ATOM 2880 C C . GLN B 1 68 ? -16.047 -28.406 -7.707 1 76.69 68 GLN B C 1
ATOM 2882 O O . GLN B 1 68 ? -16.797 -28.375 -8.688 1 76.69 68 GLN B O 1
ATOM 2887 N N . ASP B 1 69 ? -16.375 -28.859 -6.582 1 77.75 69 ASP B N 1
ATOM 2888 C CA . ASP B 1 69 ? -17.75 -29.297 -6.371 1 77.75 69 ASP B CA 1
ATOM 2889 C C . ASP B 1 69 ? -18.125 -29.234 -4.891 1 77.75 69 ASP B C 1
ATOM 2891 O O . ASP B 1 69 ? -17.328 -28.781 -4.062 1 77.75 69 ASP B O 1
ATOM 2895 N N . ASN B 1 70 ? -19.312 -29.609 -4.656 1 81.38 70 ASN B N 1
ATOM 2896 C CA . ASN B 1 70 ? -19.859 -29.547 -3.303 1 81.38 70 ASN B CA 1
ATOM 2897 C C . ASN B 1 70 ? -19.578 -30.828 -2.531 1 81.38 70 ASN B C 1
ATOM 2899 O O . ASN B 1 70 ? -20.094 -31.016 -1.427 1 81.38 70 ASN B O 1
ATOM 2903 N N . ASP B 1 71 ? -18.812 -31.641 -3.111 1 81.81 71 ASP B N 1
ATOM 2904 C CA . ASP B 1 71 ? -18.469 -32.875 -2.402 1 81.81 71 ASP B CA 1
ATOM 2905 C C . ASP B 1 71 ? -17.219 -32.688 -1.551 1 81.81 71 ASP B C 1
ATOM 2907 O O . ASP B 1 71 ? -16.125 -33.125 -1.943 1 81.81 71 ASP B O 1
ATOM 2911 N N . LEU B 1 72 ? -17.344 -32.281 -0.379 1 82.12 72 LEU B N 1
ATOM 2912 C CA . LEU B 1 72 ? -16.234 -31.891 0.481 1 82.12 72 LEU B CA 1
ATOM 2913 C C . LEU B 1 72 ? -15.586 -33.125 1.107 1 82.12 72 LEU B C 1
ATOM 2915 O O . LEU B 1 72 ? -14.469 -33.062 1.623 1 82.12 72 LEU B O 1
ATOM 2919 N N . ALA B 1 73 ? -16.234 -34.21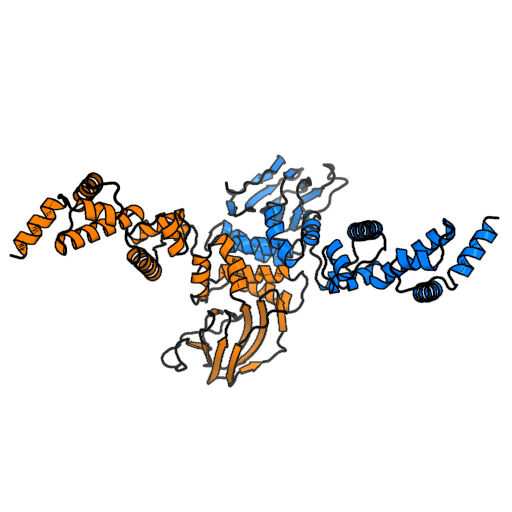9 1.113 1 79.62 73 ALA B N 1
ATOM 2920 C CA . ALA B 1 73 ? -15.664 -35.438 1.66 1 79.62 73 ALA B CA 1
ATOM 2921 C C . ALA B 1 73 ? -14.555 -36 0.761 1 79.62 73 ALA B C 1
ATOM 2923 O O . ALA B 1 73 ? -13.555 -36.531 1.249 1 79.62 73 ALA B O 1
ATOM 2924 N N . ARG B 1 74 ? -14.688 -35.812 -0.485 1 76.25 74 ARG B N 1
ATOM 2925 C CA . ARG B 1 74 ? -13.773 -36.438 -1.426 1 76.25 74 ARG B CA 1
ATOM 2926 C C . ARG B 1 74 ? -12.758 -35.438 -1.968 1 76.25 74 ARG B C 1
ATOM 2928 O O . ARG B 1 74 ? -11.586 -35.781 -2.16 1 76.25 74 ARG B O 1
ATOM 2935 N N . ASN B 1 75 ? -13.305 -34.219 -2.162 1 82.88 75 ASN B N 1
ATOM 2936 C CA . ASN B 1 75 ? -12.477 -33.25 -2.902 1 82.88 75 ASN B CA 1
ATOM 2937 C C . ASN B 1 75 ? -12.328 -31.938 -2.148 1 82.88 75 ASN B C 1
ATOM 2939 O O . ASN B 1 75 ? -12.75 -30.891 -2.635 1 82.88 75 ASN B O 1
ATOM 2943 N N . SER B 1 76 ? -11.828 -32.125 -0.909 1 85.56 76 SER B N 1
ATOM 2944 C CA . SER B 1 76 ? -11.656 -30.875 -0.157 1 85.56 76 SER B CA 1
ATOM 2945 C C . SER B 1 76 ? -10.266 -30.797 0.469 1 85.56 76 SER B C 1
ATOM 2947 O O . SER B 1 76 ? -9.531 -31.781 0.49 1 85.56 76 SER B O 1
ATOM 2949 N N . ARG B 1 77 ? -9.852 -29.656 0.779 1 88.62 77 ARG B N 1
ATOM 2950 C CA . ARG B 1 77 ? -8.602 -29.375 1.468 1 88.62 77 ARG B CA 1
ATOM 2951 C C . ARG B 1 77 ? -8.812 -28.391 2.611 1 88.62 77 ARG B C 1
ATOM 2953 O O . ARG B 1 77 ? -9.844 -27.703 2.67 1 88.62 77 ARG B O 1
ATOM 2960 N N . PRO B 1 78 ? -7.883 -28.375 3.553 1 91.12 78 PRO B N 1
ATOM 2961 C CA . PRO B 1 78 ? -8.039 -27.438 4.668 1 91.12 78 PRO B CA 1
ATOM 2962 C C . PRO B 1 78 ? -8.031 -25.984 4.219 1 91.12 78 PRO B C 1
ATOM 2964 O O . PRO B 1 78 ? -7.285 -25.609 3.312 1 91.12 78 PRO B O 1
ATOM 2967 N N . MET B 1 79 ? -8.836 -25.203 4.871 1 93.25 79 MET B N 1
ATOM 2968 C CA . MET B 1 79 ? -8.875 -23.781 4.586 1 93.25 79 MET B CA 1
ATOM 2969 C C . MET B 1 79 ? -7.617 -23.094 5.102 1 93.25 79 MET B C 1
ATOM 2971 O O . MET B 1 79 ? -7.309 -23.156 6.293 1 93.25 79 MET B O 1
ATOM 2975 N N . ALA B 1 80 ? -6.898 -22.406 4.188 1 92.62 80 ALA B N 1
ATOM 2976 C CA . ALA B 1 80 ? -5.719 -21.641 4.57 1 92.62 80 ALA B CA 1
ATOM 2977 C C . ALA B 1 80 ? -6.113 -20.281 5.172 1 92.62 80 ALA B C 1
ATOM 2979 O O . ALA B 1 80 ? -7.266 -19.859 5.051 1 92.62 80 ALA B O 1
ATOM 2980 N N . ARG B 1 81 ? -5.199 -19.656 5.844 1 96.38 81 ARG B N 1
ATOM 2981 C CA . ARG B 1 81 ? -5.492 -18.391 6.527 1 96.38 81 ARG B CA 1
ATOM 2982 C C . ARG B 1 81 ? -5.688 -17.266 5.523 1 96.38 81 ARG B C 1
ATOM 2984 O O . ARG B 1 81 ? -6.441 -16.312 5.781 1 96.38 81 ARG B O 1
ATOM 2991 N N . ALA B 1 82 ? -4.891 -17.312 4.461 1 97.06 82 ALA B N 1
ATOM 2992 C CA . ALA B 1 82 ? -5.066 -16.328 3.398 1 97.06 82 ALA B CA 1
ATOM 2993 C C . ALA B 1 82 ? -5.414 -17 2.074 1 97.06 82 ALA B C 1
ATOM 2995 O O . ALA B 1 82 ? -4.699 -17.891 1.619 1 97.06 82 ALA B O 1
ATOM 2996 N N . VAL B 1 83 ? -6.551 -16.547 1.442 1 95.69 83 VAL B N 1
ATOM 2997 C CA . VAL B 1 83 ? -7.023 -17.172 0.211 1 95.69 83 VAL B CA 1
ATOM 2998 C C . VAL B 1 83 ? -7.398 -16.094 -0.803 1 95.69 83 VAL B C 1
ATOM 3000 O O . VAL B 1 83 ? -8.133 -15.164 -0.478 1 95.69 83 VAL B O 1
ATOM 3003 N N . TYR B 1 84 ? -6.805 -16.172 -1.938 1 96.75 84 TYR B N 1
ATOM 3004 C CA . TYR B 1 84 ? -7.258 -15.383 -3.078 1 96.75 84 TYR B CA 1
ATOM 3005 C C . TYR B 1 84 ? -8.133 -16.219 -4.004 1 96.75 84 TYR B C 1
ATOM 3007 O O . TYR B 1 84 ? -7.711 -17.25 -4.504 1 96.75 84 TYR B O 1
ATOM 3015 N N . VAL B 1 85 ? -9.367 -15.711 -4.289 1 94.75 85 VAL B N 1
ATOM 3016 C CA . VAL B 1 85 ? -10.312 -16.391 -5.176 1 94.75 85 VAL B CA 1
ATOM 3017 C C . VAL B 1 85 ? -10.555 -15.523 -6.414 1 94.75 85 VAL B C 1
ATOM 3019 O O . VAL B 1 85 ? -11.133 -14.438 -6.32 1 94.75 85 VAL B O 1
ATOM 3022 N N . PRO B 1 86 ? -10.164 -15.977 -7.551 1 92.94 86 PRO B N 1
ATOM 3023 C CA . PRO B 1 86 ? -10.398 -15.211 -8.781 1 92.94 86 PRO B CA 1
ATOM 3024 C C . PRO B 1 86 ? -11.883 -14.992 -9.07 1 92.94 86 PRO B C 1
ATOM 3026 O O . PRO B 1 86 ? -12.727 -15.719 -8.547 1 92.94 86 PRO B O 1
ATOM 3029 N N . ALA B 1 87 ? -12.086 -13.992 -9.898 1 92.81 87 ALA B N 1
ATOM 3030 C CA . ALA B 1 87 ? -13.461 -13.711 -10.32 1 92.81 87 ALA B CA 1
ATOM 3031 C C . ALA B 1 87 ? -14.094 -14.938 -10.969 1 92.81 87 ALA B C 1
ATOM 3033 O O . ALA B 1 87 ? -13.453 -15.633 -11.766 1 92.81 87 ALA B O 1
ATOM 3034 N N . GLY B 1 88 ? -15.297 -15.227 -10.523 1 89.75 88 GLY B N 1
ATOM 3035 C CA . GLY B 1 88 ? -16.078 -16.266 -11.172 1 89.75 88 GLY B CA 1
ATOM 3036 C C . GLY B 1 88 ? -15.742 -17.656 -10.664 1 89.75 88 GLY B C 1
ATOM 3037 O O . GLY B 1 88 ? -16.297 -18.656 -11.156 1 89.75 88 GLY B O 1
ATOM 3038 N N . VAL B 1 89 ? -14.875 -17.828 -9.773 1 89.62 89 VAL B N 1
ATOM 3039 C CA . VAL B 1 89 ? -14.523 -19.125 -9.227 1 89.62 89 VAL B CA 1
ATOM 3040 C C . VAL B 1 89 ? -15.359 -19.406 -7.98 1 89.62 89 VAL B C 1
ATOM 3042 O O . VAL B 1 89 ? -15.336 -18.641 -7.02 1 89.62 89 VAL B O 1
ATOM 3045 N N . PRO B 1 90 ? -16.047 -20.5 -8.016 1 89.94 90 PRO B N 1
ATOM 3046 C CA . PRO B 1 90 ? -16.859 -20.828 -6.848 1 89.94 90 PRO B CA 1
ATOM 3047 C C . PRO B 1 90 ? -16.031 -21.359 -5.684 1 89.94 90 PRO B C 1
ATOM 3049 O O . PRO B 1 90 ? -14.922 -21.875 -5.891 1 89.94 90 PRO B O 1
ATOM 3052 N N . LEU B 1 91 ? -16.609 -21.203 -4.484 1 92.12 91 LEU B N 1
ATOM 3053 C CA . LEU B 1 91 ? -15.977 -21.734 -3.273 1 92.12 91 LEU B CA 1
ATOM 3054 C C . LEU B 1 91 ? -17.016 -22.391 -2.371 1 92.12 91 LEU B C 1
ATOM 3056 O O . LEU B 1 91 ? -18 -21.781 -1.99 1 92.12 91 LEU B O 1
ATOM 3060 N N . TRP B 1 92 ? -16.828 -23.656 -2.141 1 92.88 92 TRP B N 1
ATOM 3061 C CA . TRP B 1 92 ? -17.609 -24.391 -1.155 1 92.88 92 TRP B CA 1
ATOM 3062 C C . TRP B 1 92 ? -16.828 -24.562 0.146 1 92.88 92 TRP B C 1
ATOM 3064 O O . TRP B 1 92 ? -15.625 -24.812 0.129 1 92.88 92 TRP B O 1
ATOM 3074 N N . THR B 1 93 ? -17.531 -24.406 1.232 1 94.56 93 THR B N 1
ATOM 3075 C CA . THR B 1 93 ? -16.891 -24.594 2.533 1 94.56 93 THR B CA 1
ATOM 3076 C C . THR B 1 93 ? -17.719 -25.531 3.414 1 94.56 93 THR B C 1
ATOM 3078 O O . THR B 1 93 ? -18.938 -25.641 3.246 1 94.56 93 THR B O 1
ATOM 3081 N N . GLY B 1 94 ? -17.047 -26.234 4.242 1 95.19 94 GLY B N 1
ATOM 3082 C CA . GLY B 1 94 ? -17.656 -27.078 5.258 1 95.19 94 GLY B CA 1
ATOM 3083 C C . GLY B 1 94 ? -16.906 -27.062 6.574 1 95.19 94 GLY B C 1
ATOM 3084 O O . GLY B 1 94 ? -15.672 -27.031 6.59 1 95.19 94 GLY B O 1
ATOM 3085 N N . SER B 1 95 ? -17.688 -27.109 7.68 1 95.19 95 SER B N 1
ATOM 3086 C CA . SER B 1 95 ? -17.078 -27.109 9 1 95.19 95 SER B CA 1
ATOM 3087 C C . SER B 1 95 ? -17.156 -28.484 9.648 1 95.19 95 SER B C 1
ATOM 3089 O O . SER B 1 95 ? -18.219 -29.094 9.703 1 95.19 95 SER B O 1
ATOM 3091 N N . ARG B 1 96 ? -16.094 -28.891 10.188 1 93.5 96 ARG B N 1
ATOM 3092 C CA . ARG B 1 96 ? -16.047 -30.219 10.812 1 93.5 96 ARG B CA 1
ATOM 3093 C C . ARG B 1 96 ? -16.328 -30.109 12.312 1 93.5 96 ARG B C 1
ATOM 3095 O O . ARG B 1 96 ? -16.766 -31.078 12.93 1 93.5 96 ARG B O 1
ATOM 3102 N N . LYS B 1 97 ? -16 -29.047 12.898 1 95 97 LYS B N 1
ATOM 3103 C CA . LYS B 1 97 ? -16.219 -28.797 14.328 1 95 97 LYS B CA 1
ATOM 3104 C C . LYS B 1 97 ? -16.703 -27.375 14.57 1 95 97 LYS B C 1
ATOM 3106 O O . LYS B 1 97 ? -16.531 -26.5 13.727 1 95 97 LYS B O 1
ATOM 3111 N N . THR B 1 98 ? -17.359 -27.266 15.711 1 95.5 98 THR B N 1
ATOM 3112 C CA . THR B 1 98 ? -17.766 -25.922 16.125 1 95.5 98 THR B CA 1
ATOM 3113 C C . THR B 1 98 ? -16.531 -25.062 16.391 1 95.5 98 THR B C 1
ATOM 3115 O O . THR B 1 98 ? -15.578 -25.5 17.016 1 95.5 98 THR B O 1
ATOM 3118 N N . HIS B 1 99 ? -16.578 -23.922 15.844 1 95.56 99 HIS B N 1
ATOM 3119 C CA . HIS B 1 99 ? -15.461 -23 16.047 1 95.56 99 HIS B CA 1
ATOM 3120 C C . HIS B 1 99 ? -15.891 -21.547 15.812 1 95.56 99 HIS B C 1
ATOM 3122 O O . HIS B 1 99 ? -16.891 -21.297 15.148 1 95.56 99 HIS B O 1
ATOM 3128 N N . SER B 1 100 ? -15.188 -20.672 16.438 1 96.44 100 SER B N 1
ATOM 3129 C CA . SER B 1 100 ? -15.352 -19.234 16.203 1 96.44 100 SER B CA 1
ATOM 3130 C C . SER B 1 100 ? -14.211 -18.688 15.352 1 96.44 100 SER B C 1
ATOM 3132 O O . SER B 1 100 ? -13.078 -19.156 15.438 1 96.44 100 SER B O 1
ATOM 3134 N N . PHE B 1 101 ? -14.602 -17.719 14.555 1 95.12 101 PHE B N 1
ATOM 3135 C CA . PHE B 1 101 ? -13.547 -17.156 13.719 1 95.12 101 PHE B CA 1
ATOM 3136 C C . PHE B 1 101 ? -13.836 -15.688 13.406 1 95.12 101 PHE B C 1
ATOM 3138 O O . PHE B 1 101 ? -14.977 -15.234 13.531 1 95.12 101 PHE B O 1
ATOM 3145 N N . SER B 1 102 ? -12.781 -14.945 13.125 1 96.12 102 SER B N 1
ATOM 3146 C CA . SER B 1 102 ? -12.805 -13.594 12.578 1 96.12 102 SER B CA 1
ATOM 3147 C C . SER B 1 102 ? -12.055 -13.523 11.25 1 96.12 102 SER B C 1
ATOM 3149 O O . SER B 1 102 ? -11 -14.133 11.094 1 96.12 102 SER B O 1
ATOM 3151 N N . HIS B 1 103 ? -12.727 -12.906 10.297 1 95.88 103 HIS B N 1
ATOM 3152 C CA . HIS B 1 103 ? -12.008 -12.844 9.023 1 95.88 103 HIS B CA 1
ATOM 3153 C C . HIS B 1 103 ? -12.273 -11.523 8.312 1 95.88 103 HIS B C 1
ATOM 3155 O O . HIS B 1 103 ? -13.266 -10.844 8.602 1 95.88 103 HIS B O 1
ATOM 3161 N N . LEU B 1 104 ? -11.312 -11.141 7.555 1 97.69 104 LEU B N 1
ATOM 3162 C CA . LEU B 1 104 ? -11.352 -9.992 6.664 1 97.69 104 LEU B CA 1
ATOM 3163 C C . LEU B 1 104 ? -11.633 -10.422 5.227 1 97.69 104 LEU B C 1
ATOM 3165 O O . LEU B 1 104 ? -10.945 -11.297 4.695 1 97.69 104 LEU B O 1
ATOM 3169 N N . ASN B 1 105 ? -12.711 -9.898 4.605 1 96.06 105 ASN B N 1
ATOM 3170 C CA . ASN B 1 105 ? -13.023 -10.125 3.199 1 96.06 105 ASN B CA 1
ATOM 3171 C C . ASN B 1 105 ? -12.781 -8.875 2.359 1 96.06 105 ASN B C 1
ATOM 3173 O O . ASN B 1 105 ? -13.328 -7.809 2.656 1 96.06 105 ASN B O 1
ATOM 3177 N N . LEU B 1 106 ? -12 -9.016 1.404 1 97.5 106 LEU B N 1
ATOM 3178 C CA . LEU B 1 106 ? -11.758 -7.941 0.451 1 97.5 106 LEU B CA 1
ATOM 3179 C C . LEU B 1 106 ? -12.398 -8.258 -0.898 1 97.5 106 LEU B C 1
ATOM 3181 O O . LEU B 1 106 ? -12.062 -9.266 -1.528 1 97.5 106 LEU B O 1
ATOM 3185 N N . HIS B 1 107 ? -13.328 -7.453 -1.31 1 94.69 107 HIS B N 1
ATOM 3186 C CA . HIS B 1 107 ? -13.891 -7.52 -2.652 1 94.69 107 HIS B CA 1
ATOM 3187 C C . HIS B 1 107 ? -13.242 -6.492 -3.574 1 94.69 107 HIS B C 1
ATOM 3189 O O . HIS B 1 107 ? -13.227 -5.301 -3.27 1 94.69 107 HIS B O 1
ATOM 3195 N N . LEU B 1 108 ? -12.773 -6.93 -4.672 1 96.81 108 LEU B N 1
ATOM 3196 C CA . LEU B 1 108 ? -11.922 -6.094 -5.504 1 96.81 108 LEU B CA 1
ATOM 3197 C C . LEU B 1 108 ? -12.438 -6.035 -6.938 1 96.81 108 LEU B C 1
ATOM 3199 O O . LEU B 1 108 ? -12.664 -7.078 -7.562 1 96.81 108 LEU B O 1
ATOM 3203 N N . HIS B 1 109 ? -12.578 -4.848 -7.418 1 93.81 109 HIS B N 1
ATOM 3204 C CA . HIS B 1 109 ? -12.836 -4.734 -8.852 1 93.81 109 HIS B CA 1
ATOM 3205 C C . HIS B 1 109 ? -11.602 -5.105 -9.664 1 93.81 109 HIS B C 1
ATOM 3207 O O . HIS B 1 109 ? -10.5 -4.648 -9.367 1 93.81 109 HIS B O 1
ATOM 3213 N N . LYS B 1 110 ? -11.836 -5.863 -10.695 1 93.62 110 LYS B N 1
ATOM 3214 C CA . LYS B 1 110 ? -10.734 -6.352 -11.516 1 93.6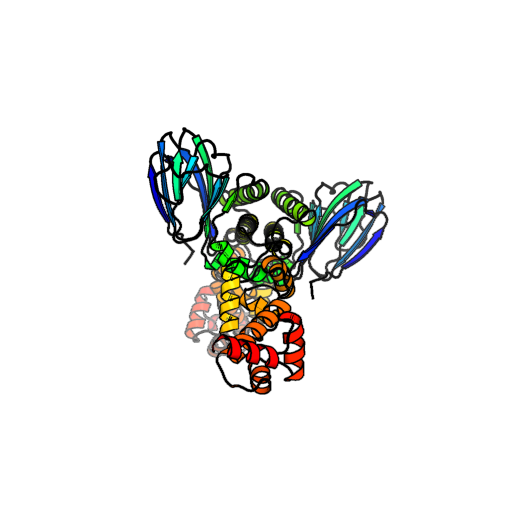2 110 LYS B CA 1
ATOM 3215 C C . LYS B 1 110 ? -9.914 -5.195 -12.078 1 93.62 110 LYS B C 1
ATOM 3217 O O . LYS B 1 110 ? -8.68 -5.219 -12.016 1 93.62 110 LYS B O 1
ATOM 3222 N N . ASP B 1 111 ? -10.562 -4.195 -12.586 1 93.69 111 ASP B N 1
ATOM 3223 C CA . ASP B 1 111 ? -9.875 -3.066 -13.203 1 93.69 111 ASP B CA 1
ATOM 3224 C C . ASP B 1 111 ? -9.039 -2.303 -12.18 1 93.69 111 ASP B C 1
ATOM 3226 O O . ASP B 1 111 ? -7.984 -1.761 -12.508 1 93.69 111 ASP B O 1
ATOM 3230 N N . ARG B 1 112 ? -9.516 -2.264 -10.984 1 93.81 112 ARG B N 1
ATOM 3231 C CA . ARG B 1 112 ? -8.781 -1.565 -9.938 1 93.81 112 ARG B CA 1
ATOM 3232 C C . ARG B 1 112 ? -7.477 -2.283 -9.609 1 93.81 112 ARG B C 1
ATOM 3234 O O . ARG B 1 112 ? -6.438 -1.646 -9.445 1 93.81 112 ARG B O 1
ATOM 3241 N N . VAL B 1 113 ? -7.547 -3.584 -9.516 1 96.38 113 VAL B N 1
ATOM 3242 C CA . VAL B 1 113 ? -6.352 -4.367 -9.219 1 96.38 113 VAL B CA 1
ATOM 3243 C C . VAL B 1 113 ? -5.359 -4.254 -10.375 1 96.38 113 VAL B C 1
ATOM 3245 O O . VAL B 1 113 ? -4.152 -4.113 -10.148 1 96.38 113 VAL B O 1
ATOM 3248 N N . LEU B 1 114 ? -5.879 -4.25 -11.578 1 93.5 114 LEU B N 1
ATOM 3249 C CA . LEU B 1 114 ? -5.008 -4.137 -12.75 1 93.5 114 LEU B CA 1
ATOM 3250 C C . LEU B 1 114 ? -4.328 -2.771 -12.789 1 93.5 114 LEU B C 1
ATOM 3252 O O . LEU B 1 114 ? -3.139 -2.674 -13.094 1 93.5 114 LEU B O 1
ATOM 3256 N N . ARG B 1 115 ? -5.043 -1.762 -12.5 1 92.94 115 ARG B N 1
ATOM 3257 C CA . ARG B 1 115 ? -4.477 -0.417 -12.461 1 92.94 115 ARG B CA 1
ATOM 3258 C C . ARG B 1 115 ? -3.367 -0.319 -11.422 1 92.94 115 ARG B C 1
ATOM 3260 O O . ARG B 1 115 ? -2.404 0.427 -11.602 1 92.94 115 ARG B O 1
ATOM 3267 N N . PHE B 1 116 ? -3.506 -1.077 -10.438 1 93.56 116 PHE B N 1
ATOM 3268 C CA . PHE B 1 116 ? -2.547 -1.08 -9.344 1 93.56 116 PHE B CA 1
ATOM 3269 C C . PHE B 1 116 ? -1.299 -1.872 -9.719 1 93.56 116 PHE B C 1
ATOM 3271 O O . PHE B 1 116 ? -0.177 -1.412 -9.5 1 93.56 116 PHE B O 1
ATOM 3278 N N . LEU B 1 117 ? -1.469 -3.002 -10.32 1 93.69 117 LEU B N 1
ATOM 3279 C CA . LEU B 1 117 ? -0.368 -3.936 -10.539 1 93.69 117 LEU B CA 1
ATOM 3280 C C . LEU B 1 117 ? 0.332 -3.652 -11.859 1 93.69 117 LEU B C 1
ATOM 3282 O O . LEU B 1 117 ? 1.562 -3.707 -11.945 1 93.69 117 LEU B O 1
ATOM 3286 N N . ALA B 1 118 ? -0.406 -3.297 -12.859 1 90.5 118 ALA B N 1
ATOM 3287 C CA . ALA B 1 118 ? 0.07 -3.334 -14.242 1 90.5 118 ALA B CA 1
ATOM 3288 C C . ALA B 1 118 ? 1.249 -2.385 -14.445 1 90.5 118 ALA B C 1
ATOM 3290 O O . ALA B 1 118 ? 2.211 -2.719 -15.141 1 90.5 118 ALA B O 1
ATOM 3291 N N . PRO B 1 119 ? 1.175 -1.225 -13.852 1 88.44 119 PRO B N 1
ATOM 3292 C CA . PRO B 1 119 ? 2.289 -0.301 -14.07 1 88.44 119 PRO B CA 1
ATOM 3293 C C . PRO B 1 119 ? 3.633 -0.88 -13.633 1 88.44 119 PRO B C 1
ATOM 3295 O O . PRO B 1 119 ? 4.664 -0.595 -14.25 1 88.44 119 PRO B O 1
ATOM 3298 N N . SER B 1 120 ? 3.633 -1.733 -12.672 1 88.06 120 SER B N 1
ATOM 3299 C CA . SER B 1 120 ? 4.883 -2.252 -12.117 1 88.06 120 SER B CA 1
ATOM 3300 C C . SER B 1 120 ? 5.203 -3.631 -12.68 1 88.06 120 SER B C 1
ATOM 3302 O O . SER B 1 120 ? 6.363 -3.93 -12.984 1 88.06 120 SER B O 1
ATOM 3304 N N . VAL B 1 121 ? 4.207 -4.453 -12.867 1 87.88 121 VAL B N 1
ATOM 3305 C CA . VAL B 1 121 ? 4.473 -5.859 -13.156 1 87.88 121 VAL B CA 1
ATOM 3306 C C . VAL B 1 121 ? 4.215 -6.141 -14.633 1 87.88 121 VAL B C 1
ATOM 3308 O O . VAL B 1 121 ? 4.605 -7.191 -15.148 1 87.88 121 VAL B O 1
ATOM 3311 N N . GLY B 1 122 ? 3.588 -5.234 -15.344 1 85.44 122 GLY B N 1
ATOM 3312 C CA . GLY B 1 122 ? 3.131 -5.453 -16.703 1 85.44 122 GLY B CA 1
ATOM 3313 C C . GLY B 1 122 ? 1.717 -5.996 -16.781 1 85.44 122 GLY B C 1
ATOM 3314 O O . GLY B 1 122 ? 1.281 -6.73 -15.891 1 85.44 122 GLY B O 1
ATOM 3315 N N . ASN B 1 123 ? 1.022 -5.609 -17.797 1 86 123 ASN B N 1
ATOM 3316 C CA . ASN B 1 123 ? -0.384 -5.969 -17.938 1 86 123 ASN B CA 1
ATOM 3317 C C . ASN B 1 123 ? -0.572 -7.48 -18 1 86 123 ASN B C 1
ATOM 3319 O O . ASN B 1 123 ? -1.453 -8.031 -17.328 1 86 123 ASN B O 1
ATOM 3323 N N . SER B 1 124 ? 0.208 -8.125 -18.719 1 81.81 124 SER B N 1
ATOM 3324 C CA . SER B 1 124 ? 0.067 -9.57 -18.906 1 81.81 124 SER B CA 1
ATOM 3325 C C . SER B 1 124 ? 0.288 -10.32 -17.594 1 81.81 124 SER B C 1
ATOM 3327 O O . SER B 1 124 ? -0.522 -11.164 -17.219 1 81.81 124 SER B O 1
ATOM 3329 N N . ALA B 1 125 ? 1.339 -9.977 -16.906 1 84.19 125 ALA B N 1
ATOM 3330 C CA . ALA B 1 125 ? 1.643 -10.617 -15.625 1 84.19 125 ALA B CA 1
ATOM 3331 C C . ALA B 1 125 ? 0.547 -10.336 -14.602 1 84.19 125 ALA B C 1
ATOM 3333 O O . ALA B 1 125 ? 0.187 -11.211 -13.812 1 84.19 125 ALA B O 1
ATOM 3334 N N . ALA B 1 126 ? 0.026 -9.141 -14.672 1 91.19 126 ALA B N 1
ATOM 3335 C CA . ALA B 1 126 ? -1.05 -8.766 -13.758 1 91.19 126 ALA B CA 1
ATOM 3336 C C . ALA B 1 126 ? -2.305 -9.594 -14.016 1 91.19 126 ALA B C 1
ATOM 3338 O O . ALA B 1 126 ? -2.928 -10.094 -13.078 1 91.19 126 ALA B O 1
ATOM 3339 N N . GLN B 1 127 ? -2.611 -9.711 -15.25 1 89.69 127 GLN B N 1
ATOM 3340 C CA . GLN B 1 127 ? -3.787 -10.492 -15.617 1 89.69 127 GLN B CA 1
ATOM 3341 C C . GLN B 1 127 ? -3.625 -11.953 -15.219 1 89.69 127 GLN B C 1
ATOM 3343 O O . GLN B 1 127 ? -4.57 -12.578 -14.742 1 89.69 127 GLN B O 1
ATOM 3348 N N . THR B 1 128 ? -2.467 -12.461 -15.398 1 85.25 128 THR B N 1
ATOM 3349 C CA . THR B 1 128 ? -2.188 -13.844 -15.031 1 85.25 128 THR B CA 1
ATOM 3350 C C . THR B 1 128 ? -2.334 -14.031 -13.523 1 85.25 128 THR B C 1
ATOM 3352 O O . THR B 1 128 ? -2.967 -14.992 -13.07 1 85.25 128 THR B O 1
ATOM 3355 N N . ALA B 1 129 ? -1.76 -13.141 -12.812 1 90.25 129 ALA B N 1
ATOM 3356 C CA . ALA B 1 129 ? -1.85 -13.211 -11.359 1 90.25 129 ALA B CA 1
ATOM 3357 C C . ALA B 1 129 ? -3.305 -13.195 -10.898 1 90.25 129 ALA B C 1
ATOM 3359 O O . ALA B 1 129 ? -3.666 -13.891 -9.945 1 90.25 129 ALA B O 1
ATOM 3360 N N . LEU B 1 130 ? -4.141 -12.43 -11.586 1 92.81 130 LEU B N 1
ATOM 3361 C CA . LEU B 1 130 ? -5.535 -12.258 -11.203 1 92.81 130 LEU B CA 1
ATOM 3362 C C . LEU B 1 130 ? -6.336 -13.523 -11.492 1 92.81 130 LEU B C 1
ATOM 3364 O O . LEU B 1 130 ? -7.434 -13.711 -10.961 1 92.81 130 LEU B O 1
ATOM 3368 N N . ARG B 1 131 ? -5.793 -14.359 -12.297 1 88.44 131 ARG B N 1
ATOM 3369 C CA . ARG B 1 131 ? -6.52 -15.562 -12.688 1 88.44 131 ARG B CA 1
ATOM 3370 C C . ARG B 1 131 ? -6.09 -16.766 -11.852 1 88.44 131 ARG B C 1
ATOM 3372 O O . ARG B 1 131 ? -6.734 -17.812 -11.883 1 88.44 131 ARG B O 1
ATOM 3379 N N . CYS B 1 132 ? -5.039 -16.656 -11.078 1 87.12 132 CYS B N 1
ATOM 3380 C CA . CYS B 1 132 ? -4.465 -17.781 -10.344 1 87.12 132 CYS B CA 1
ATOM 3381 C C . CYS B 1 132 ? -4.867 -17.734 -8.875 1 87.12 132 CYS B C 1
ATOM 3383 O O . CYS B 1 132 ? -4.504 -16.797 -8.156 1 87.12 132 CYS B O 1
ATOM 3385 N N . PRO B 1 133 ? -5.629 -18.734 -8.422 1 89.69 133 PRO B N 1
ATOM 3386 C CA . PRO B 1 133 ? -5.93 -18.781 -6.988 1 89.69 133 PRO B CA 1
ATOM 3387 C C . PRO B 1 133 ? -4.676 -18.938 -6.125 1 89.69 133 PRO B C 1
ATOM 3389 O O . PRO B 1 133 ? -3.695 -19.547 -6.566 1 89.69 133 PRO B O 1
ATOM 3392 N N . VAL B 1 134 ? -4.656 -18.344 -4.969 1 91.62 134 VAL B N 1
ATOM 3393 C CA . VAL B 1 134 ? -3.543 -18.469 -4.035 1 91.62 134 VAL B CA 1
ATOM 3394 C C . VAL B 1 134 ? -4.066 -18.828 -2.646 1 91.62 134 VAL B C 1
ATOM 3396 O O . VAL B 1 134 ? -5.105 -18.312 -2.217 1 91.62 134 VAL B O 1
ATOM 3399 N N . GLU B 1 135 ? -3.412 -19.766 -1.987 1 91.38 135 GLU B N 1
ATOM 3400 C CA . GLU B 1 135 ? -3.709 -20.156 -0.614 1 91.38 135 GLU B CA 1
ATOM 3401 C C . GLU B 1 135 ? -2.438 -20.234 0.228 1 91.38 135 GLU B C 1
ATOM 3403 O O . GLU B 1 135 ? -1.522 -21 -0.084 1 91.38 135 GLU B O 1
ATOM 3408 N N . LEU B 1 136 ? -2.416 -19.438 1.301 1 91.56 136 LEU B N 1
ATOM 3409 C CA . LEU B 1 136 ? -1.233 -19.391 2.154 1 91.56 136 LEU B CA 1
ATOM 3410 C C . LEU B 1 136 ? -1.604 -19.641 3.611 1 91.56 136 LEU B C 1
ATOM 3412 O O . LEU B 1 136 ? -2.539 -19.031 4.129 1 91.56 136 LEU B O 1
ATOM 3416 N N . GLN B 1 137 ? -0.892 -20.531 4.258 1 89.81 137 GLN B N 1
ATOM 3417 C CA . GLN B 1 137 ? -1.095 -20.797 5.68 1 89.81 137 GLN B CA 1
ATOM 3418 C C . GLN B 1 137 ? -0.148 -19.953 6.531 1 89.81 137 GLN B C 1
ATOM 3420 O O . GLN B 1 137 ? -0.543 -19.438 7.578 1 89.81 137 GLN B O 1
ATOM 3425 N N . ASN B 1 138 ? 1.103 -19.859 6.125 1 85.38 138 ASN B N 1
ATOM 3426 C CA . ASN B 1 138 ? 2.061 -19 6.797 1 85.38 138 ASN B CA 1
ATOM 3427 C C . ASN B 1 138 ? 1.985 -17.562 6.266 1 85.38 138 ASN B C 1
ATOM 3429 O O . ASN B 1 138 ? 2.508 -17.266 5.191 1 85.38 138 ASN B O 1
ATOM 3433 N N . VAL B 1 139 ? 1.356 -16.719 7.145 1 91.38 139 VAL B N 1
ATOM 3434 C CA . VAL B 1 139 ? 0.965 -15.422 6.609 1 91.38 139 VAL B CA 1
ATOM 3435 C C . VAL B 1 139 ? 1.369 -14.32 7.582 1 91.38 139 VAL B C 1
ATOM 3437 O O . VAL B 1 139 ? 0.598 -13.391 7.836 1 91.38 139 VAL B O 1
ATOM 3440 N N . ALA B 1 140 ? 2.564 -14.391 8.117 1 93.38 140 ALA B N 1
ATOM 3441 C CA . ALA B 1 140 ? 2.953 -13.406 9.133 1 93.38 140 ALA B CA 1
ATOM 3442 C C . ALA B 1 140 ? 2.869 -11.992 8.57 1 93.38 140 ALA B C 1
ATOM 3444 O O . ALA B 1 140 ? 2.311 -11.094 9.219 1 93.38 140 ALA B O 1
ATOM 3445 N N . ALA B 1 141 ? 3.361 -11.805 7.391 1 95.56 141 ALA B N 1
ATOM 3446 C CA . ALA B 1 141 ? 3.373 -10.484 6.773 1 95.56 141 ALA B CA 1
ATOM 3447 C C . ALA B 1 141 ? 1.955 -10.008 6.465 1 95.56 141 ALA B C 1
ATOM 3449 O O . ALA B 1 141 ? 1.588 -8.875 6.789 1 95.56 141 ALA B O 1
ATOM 3450 N N . ILE B 1 142 ? 1.124 -10.828 5.934 1 97.31 142 ILE B N 1
ATOM 3451 C CA . ILE B 1 142 ? -0.25 -10.484 5.586 1 97.31 142 ILE B CA 1
ATOM 3452 C C . ILE B 1 142 ? -1.053 -10.227 6.859 1 97.31 142 ILE B C 1
ATOM 3454 O O . ILE B 1 142 ? -1.916 -9.344 6.887 1 97.31 142 ILE B O 1
ATOM 3458 N N . ASP B 1 143 ? -0.751 -10.992 7.902 1 98.12 143 ASP B N 1
ATOM 3459 C CA . ASP B 1 143 ? -1.422 -10.812 9.188 1 98.12 143 ASP B CA 1
ATOM 3460 C C . ASP B 1 143 ? -1.213 -9.398 9.727 1 98.12 143 ASP B C 1
ATOM 3462 O O . ASP B 1 143 ? -2.154 -8.766 10.211 1 98.12 143 ASP B O 1
ATOM 3466 N N . ALA B 1 144 ? -0.012 -8.961 9.625 1 97.94 144 ALA B N 1
ATOM 3467 C CA . ALA B 1 144 ? 0.297 -7.605 10.086 1 97.94 144 ALA B CA 1
ATOM 3468 C C . ALA B 1 144 ? -0.488 -6.566 9.297 1 97.94 144 ALA B C 1
ATOM 3470 O O . ALA B 1 144 ? -1.072 -5.645 9.875 1 97.94 144 ALA B O 1
ATOM 3471 N N . LEU B 1 145 ? -0.53 -6.699 8.047 1 98.5 145 LEU B N 1
ATOM 3472 C CA . LEU B 1 145 ? -1.234 -5.762 7.176 1 98.5 145 LEU B CA 1
ATOM 3473 C C . LEU B 1 145 ? -2.738 -5.816 7.422 1 98.5 145 LEU B C 1
ATOM 3475 O O . LEU B 1 145 ? -3.398 -4.777 7.488 1 98.5 145 LEU B O 1
ATOM 3479 N N . ALA B 1 146 ? -3.248 -6.98 7.57 1 98.56 146 ALA B N 1
ATOM 3480 C CA . ALA B 1 146 ? -4.68 -7.168 7.805 1 98.56 146 ALA B CA 1
ATOM 3481 C C . ALA B 1 146 ? -5.105 -6.535 9.125 1 98.56 146 ALA B C 1
ATOM 3483 O O . ALA B 1 146 ? -6.203 -5.98 9.227 1 98.56 146 ALA B O 1
ATOM 3484 N N . LYS B 1 147 ? -4.309 -6.668 10.07 1 98.12 147 LYS B N 1
ATOM 3485 C CA . LYS B 1 147 ? -4.625 -6.07 11.367 1 98.12 147 LYS B CA 1
ATOM 3486 C C . LYS B 1 147 ? -4.664 -4.547 11.273 1 98.12 147 LYS B C 1
ATOM 3488 O O . LYS B 1 147 ? -5.547 -3.906 11.852 1 98.12 147 LYS B O 1
ATOM 3493 N N . LEU B 1 148 ? -3.693 -4.023 10.562 1 98.12 148 LEU B N 1
ATOM 3494 C CA . LEU B 1 148 ? -3.713 -2.582 10.344 1 98.12 148 LEU B CA 1
ATOM 3495 C C . LEU B 1 148 ? -4.984 -2.16 9.617 1 98.12 148 LEU B C 1
ATOM 3497 O O . LEU B 1 148 ? -5.617 -1.167 9.984 1 98.12 148 LEU B O 1
ATOM 3501 N N . LEU B 1 149 ? -5.363 -2.877 8.641 1 98.25 149 LEU B N 1
ATOM 3502 C CA . LEU B 1 149 ? -6.566 -2.566 7.871 1 98.25 149 LEU B CA 1
ATOM 3503 C C . LEU B 1 149 ? -7.812 -2.707 8.742 1 98.25 149 LEU B C 1
ATOM 3505 O O . LEU B 1 149 ? -8.703 -1.857 8.688 1 98.25 149 LEU B O 1
ATOM 3509 N N . ALA B 1 150 ? -7.84 -3.752 9.523 1 97.25 150 ALA B N 1
ATOM 3510 C CA . ALA B 1 150 ? -8.977 -3.969 10.422 1 97.25 150 ALA B CA 1
ATOM 3511 C C . ALA B 1 150 ? -9.156 -2.787 11.367 1 97.25 150 ALA B C 1
ATOM 3513 O O . ALA B 1 150 ? -10.281 -2.344 11.609 1 97.25 150 ALA B O 1
ATOM 3514 N N . ASP B 1 151 ? -8.109 -2.299 11.859 1 95.25 151 ASP B N 1
ATOM 3515 C CA . ASP B 1 151 ? -8.18 -1.139 12.742 1 95.25 151 ASP B CA 1
ATOM 3516 C C . ASP B 1 151 ? -8.773 0.068 12.023 1 95.25 151 ASP B C 1
ATOM 3518 O O . ASP B 1 151 ? -9.578 0.805 12.594 1 95.25 151 ASP B O 1
ATOM 3522 N N . GLU B 1 152 ? -8.359 0.202 10.812 1 93.69 152 GLU B N 1
ATOM 3523 C CA . GLU B 1 152 ? -8.844 1.341 10.039 1 93.69 152 GLU B CA 1
ATOM 3524 C C . GLU B 1 152 ? -10.32 1.172 9.68 1 93.69 152 GLU B C 1
ATOM 3526 O O . GLU B 1 152 ? -11.047 2.158 9.539 1 93.69 152 GLU B O 1
ATOM 3531 N N . ILE B 1 153 ? -10.711 -0.033 9.477 1 92 153 ILE B N 1
ATOM 3532 C CA . ILE B 1 153 ? -12.117 -0.297 9.211 1 92 153 ILE B CA 1
ATOM 3533 C C . ILE B 1 153 ? -12.953 0.045 10.445 1 92 153 ILE B C 1
ATOM 3535 O O . ILE B 1 153 ? -13.984 0.708 10.336 1 92 153 ILE B O 1
ATOM 3539 N N . LYS B 1 154 ? -12.477 -0.36 11.57 1 90.38 154 LYS B N 1
ATOM 3540 C CA . LYS B 1 154 ? -13.195 -0.175 12.82 1 90.38 154 LYS B CA 1
ATOM 3541 C C . LYS B 1 154 ? -13.211 1.293 13.234 1 90.38 154 LYS B C 1
ATOM 3543 O O . LYS B 1 154 ? -14.242 1.812 13.672 1 90.38 154 LYS B O 1
ATOM 3548 N N . SER B 1 155 ? -12.062 1.888 13.141 1 90.44 155 SER B N 1
ATOM 3549 C CA . SER B 1 155 ? -11.891 3.277 13.547 1 90.44 155 SER B CA 1
ATOM 3550 C C . SER B 1 155 ? -10.953 4.016 12.594 1 90.44 155 SER B C 1
ATOM 3552 O O . SER B 1 155 ? -9.758 4.16 12.867 1 90.44 155 SER B O 1
ATOM 3554 N N . PRO B 1 156 ? -11.555 4.523 11.562 1 88.06 156 PRO B N 1
ATOM 3555 C CA . PRO B 1 156 ? -10.719 5.207 10.57 1 88.06 156 PRO B CA 1
ATOM 3556 C C . PRO B 1 156 ? -10 6.422 11.148 1 88.06 156 PRO B C 1
ATOM 3558 O O . PRO B 1 156 ? -10.625 7.27 11.789 1 88.06 156 PRO B O 1
ATOM 3561 N N . THR B 1 157 ? -8.711 6.531 10.961 1 86.44 157 THR B N 1
ATOM 3562 C CA . THR B 1 157 ? -7.902 7.625 11.484 1 86.44 157 THR B CA 1
ATOM 3563 C C . THR B 1 157 ? -7.184 8.359 10.352 1 86.44 157 THR B C 1
ATOM 3565 O O . THR B 1 157 ? -6.691 9.469 10.539 1 86.44 157 THR B O 1
ATOM 3568 N N . LYS B 1 158 ? -7.117 7.762 9.234 1 91.94 158 LYS B N 1
ATOM 3569 C CA . LYS B 1 158 ? -6.387 8.305 8.094 1 91.94 158 LYS B CA 1
ATOM 3570 C C . LYS B 1 158 ? -7.297 8.445 6.871 1 91.94 158 LYS B C 1
ATOM 3572 O O . LYS B 1 158 ? -8.422 7.934 6.867 1 91.94 158 LYS B O 1
ATOM 3577 N N . HIS B 1 159 ? -6.867 9.227 5.926 1 90.56 159 HIS B N 1
ATOM 3578 C CA . HIS B 1 159 ? -7.543 9.281 4.633 1 90.56 159 HIS B CA 1
ATOM 3579 C C . HIS B 1 159 ? -7.66 7.898 4.008 1 90.56 159 HIS B C 1
ATOM 3581 O O . HIS B 1 159 ? -6.84 7.02 4.277 1 90.56 159 HIS B O 1
ATOM 3587 N N . ALA B 1 160 ? -8.617 7.711 3.102 1 92.56 160 ALA B N 1
ATOM 3588 C CA . ALA B 1 160 ? -8.922 6.422 2.484 1 92.56 160 ALA B CA 1
ATOM 3589 C C . ALA B 1 160 ? -7.707 5.863 1.749 1 92.56 160 ALA B C 1
ATOM 3591 O O . ALA B 1 160 ? -7.551 4.645 1.628 1 92.56 160 ALA B O 1
ATOM 3592 N N . VAL B 1 161 ? -6.832 6.711 1.313 1 94.69 161 VAL B N 1
ATOM 3593 C CA . VAL B 1 161 ? -5.668 6.293 0.54 1 94.69 161 VAL B CA 1
ATOM 3594 C C . VAL B 1 161 ? -4.785 5.379 1.387 1 94.69 161 VAL B C 1
ATOM 3596 O O . VAL B 1 161 ? -4.109 4.492 0.857 1 94.69 161 VAL B O 1
ATOM 3599 N N . TYR B 1 162 ? -4.867 5.559 2.705 1 96.69 162 TYR B N 1
ATOM 3600 C CA . TYR B 1 162 ? -4.098 4.688 3.586 1 96.69 162 TYR B CA 1
ATOM 3601 C C . TYR B 1 162 ? -4.625 3.26 3.539 1 96.69 162 TYR B C 1
ATOM 3603 O O . TYR B 1 162 ? -3.873 2.322 3.26 1 96.69 162 TYR B O 1
ATOM 3611 N N . ALA B 1 163 ? -5.898 3.133 3.738 1 97 163 ALA B N 1
ATOM 3612 C CA . ALA B 1 163 ? -6.512 1.81 3.664 1 97 163 ALA B CA 1
ATOM 3613 C C . ALA B 1 163 ? -6.32 1.196 2.279 1 97 163 ALA B C 1
ATOM 3615 O O . ALA B 1 163 ? -6.02 0.007 2.156 1 97 163 ALA B O 1
ATOM 3616 N N . GLU B 1 164 ? -6.438 1.965 1.261 1 96.62 164 GLU B N 1
ATOM 3617 C CA . GLU B 1 164 ? -6.227 1.492 -0.104 1 96.62 164 GLU B CA 1
ATOM 3618 C C . GLU B 1 164 ? -4.805 0.979 -0.297 1 96.62 164 GLU B C 1
ATOM 3620 O O . GLU B 1 164 ? -4.586 -0.015 -0.992 1 96.62 164 GLU B O 1
ATOM 3625 N N . SER B 1 165 ? -3.898 1.653 0.268 1 97.62 165 SER B N 1
ATOM 3626 C CA . SER B 1 165 ? -2.5 1.251 0.161 1 97.62 165 SER B CA 1
ATOM 3627 C C . SER B 1 165 ? -2.242 -0.054 0.907 1 97.62 165 SER B C 1
ATOM 3629 O O . SER B 1 165 ? -1.459 -0.89 0.453 1 97.62 165 SER B O 1
ATOM 3631 N N . LEU B 1 166 ? -2.859 -0.183 2.074 1 98.5 166 LEU B N 1
ATOM 3632 C CA . LEU B 1 166 ? -2.752 -1.438 2.812 1 98.5 166 LEU B CA 1
ATOM 3633 C C . LEU B 1 166 ? -3.305 -2.6 1.992 1 98.5 166 LEU B C 1
ATOM 3635 O O . LEU B 1 166 ? -2.684 -3.662 1.917 1 98.5 166 LEU B O 1
ATOM 3639 N N . ILE B 1 167 ? -4.426 -2.357 1.355 1 98.44 167 ILE B N 1
ATOM 3640 C CA . ILE B 1 167 ? -5.02 -3.381 0.501 1 98.44 167 ILE B CA 1
ATOM 3641 C C . ILE B 1 167 ? -4.074 -3.705 -0.652 1 98.44 167 ILE B C 1
ATOM 3643 O O . ILE B 1 167 ? -3.873 -4.875 -0.988 1 98.44 167 ILE B O 1
ATOM 3647 N N . GLY B 1 168 ? -3.482 -2.707 -1.258 1 97.94 168 GLY B N 1
ATOM 3648 C CA . GLY B 1 168 ? -2.482 -2.936 -2.287 1 97.94 168 GLY B CA 1
ATOM 3649 C C . GLY B 1 168 ? -1.332 -3.807 -1.819 1 97.94 168 GLY B C 1
ATOM 3650 O O . GLY B 1 168 ? -0.874 -4.688 -2.553 1 97.94 168 GLY B O 1
ATOM 3651 N N . SER B 1 169 ? -0.884 -3.588 -0.612 1 98.38 169 SER B N 1
ATOM 3652 C CA . SER B 1 169 ? 0.2 -4.383 -0.044 1 98.38 169 SER B CA 1
ATOM 3653 C C . SER B 1 169 ? -0.231 -5.828 0.174 1 98.38 169 SER B C 1
ATOM 3655 O O . SER B 1 169 ? 0.554 -6.754 -0.04 1 98.38 169 SER B O 1
ATOM 3657 N N . ILE B 1 170 ? -1.452 -5.98 0.615 1 98.62 170 ILE B N 1
ATOM 3658 C CA . ILE B 1 170 ? -1.981 -7.328 0.803 1 98.62 170 ILE B CA 1
ATOM 3659 C C . ILE B 1 170 ? -2.051 -8.047 -0.542 1 98.62 170 ILE B C 1
ATOM 3661 O O . ILE B 1 170 ? -1.632 -9.203 -0.657 1 98.62 170 ILE B O 1
ATOM 3665 N N . ILE B 1 171 ? -2.529 -7.359 -1.58 1 98.19 171 ILE B N 1
ATOM 3666 C CA . ILE B 1 171 ? -2.627 -7.918 -2.924 1 98.19 171 ILE B CA 1
ATOM 3667 C C . ILE B 1 171 ? -1.239 -8.32 -3.416 1 98.19 171 ILE B C 1
ATOM 3669 O O . ILE B 1 171 ? -1.026 -9.469 -3.826 1 98.19 171 ILE B O 1
ATOM 3673 N N . ALA B 1 172 ? -0.302 -7.449 -3.299 1 96.75 172 ALA B N 1
ATOM 3674 C CA . ALA B 1 172 ? 1.047 -7.672 -3.812 1 96.75 172 ALA B CA 1
ATOM 3675 C C . ALA B 1 172 ? 1.76 -8.766 -3.027 1 96.75 172 ALA B C 1
ATOM 3677 O O . ALA B 1 172 ? 2.582 -9.5 -3.582 1 96.75 172 ALA B O 1
ATOM 3678 N N . GLY B 1 173 ? 1.422 -8.859 -1.771 1 96.06 173 GLY B N 1
ATOM 3679 C CA . GLY B 1 173 ? 2.047 -9.859 -0.923 1 96.06 173 GLY B CA 1
ATOM 3680 C C . GLY B 1 173 ? 1.431 -11.234 -1.073 1 96.06 173 GLY B C 1
ATOM 3681 O O . GLY B 1 173 ? 2.066 -12.242 -0.756 1 96.06 173 GLY B O 1
ATOM 3682 N N . LEU B 1 174 ? 0.246 -11.266 -1.514 1 96.25 174 LEU B N 1
ATOM 3683 C CA . LEU B 1 174 ? -0.493 -12.523 -1.544 1 96.25 174 LEU B CA 1
ATOM 3684 C C . LEU B 1 174 ? -0.451 -13.148 -2.936 1 96.25 174 LEU B C 1
ATOM 3686 O O . LEU B 1 174 ? -0.22 -14.352 -3.076 1 96.25 174 LEU B O 1
ATOM 3690 N N . LEU B 1 175 ? -0.66 -12.352 -3.959 1 93.38 175 LEU B N 1
ATOM 3691 C CA . LEU B 1 175 ? -0.77 -12.891 -5.309 1 93.38 175 LEU B CA 1
ATOM 3692 C C . LEU B 1 175 ? 0.567 -13.453 -5.781 1 93.38 175 LEU B C 1
ATOM 3694 O O . LEU B 1 175 ? 1.626 -13.008 -5.332 1 93.38 175 LEU B O 1
ATOM 3698 N N . ASP B 1 176 ? 0.444 -14.398 -6.52 1 83.69 176 ASP B N 1
ATOM 3699 C CA . ASP B 1 176 ? 1.627 -15.016 -7.105 1 83.69 176 ASP B CA 1
ATOM 3700 C C . ASP B 1 176 ? 2.15 -14.203 -8.289 1 83.69 176 ASP B C 1
ATOM 3702 O O . ASP B 1 176 ? 1.807 -14.477 -9.438 1 83.69 176 ASP B O 1
ATOM 3706 N N . ILE B 1 177 ? 2.906 -13.203 -7.984 1 86.06 177 ILE B N 1
ATOM 3707 C CA . ILE B 1 177 ? 3.504 -12.305 -8.969 1 86.06 177 ILE B CA 1
ATOM 3708 C C . ILE B 1 177 ? 4.969 -12.688 -9.188 1 86.06 177 ILE B C 1
ATOM 3710 O O . ILE B 1 177 ? 5.758 -12.703 -8.242 1 86.06 177 ILE B O 1
ATOM 3714 N N . PRO B 1 178 ? 5.309 -13.07 -10.305 1 75.25 178 PRO B N 1
ATOM 3715 C CA . PRO B 1 178 ? 6.695 -13.477 -10.547 1 75.25 178 PRO B CA 1
ATOM 3716 C C . PRO B 1 178 ? 7.699 -12.375 -10.211 1 75.25 178 PRO B C 1
ATOM 3718 O O . PRO B 1 178 ? 7.457 -11.203 -10.508 1 75.25 178 PRO B O 1
ATOM 3721 N N . THR B 1 179 ? 8.742 -12.766 -9.297 1 68.94 179 THR B N 1
ATOM 3722 C CA . THR B 1 179 ? 9.789 -11.812 -8.938 1 68.94 179 THR B CA 1
ATOM 3723 C C . THR B 1 179 ? 10.695 -11.531 -10.133 1 68.94 179 THR B C 1
ATOM 3725 O O . THR B 1 179 ? 10.703 -12.289 -11.102 1 68.94 179 THR B O 1
ATOM 3728 N N . GLU B 1 180 ? 11.367 -10.352 -9.984 1 57.28 180 GLU B N 1
ATOM 3729 C CA . GLU B 1 180 ? 12.328 -10.039 -11.039 1 57.28 180 GLU B CA 1
ATOM 3730 C C . GLU B 1 180 ? 13.344 -11.172 -11.211 1 57.28 180 GLU B C 1
ATOM 3732 O O . GLU B 1 180 ? 13.719 -11.508 -12.336 1 57.28 180 GLU B O 1
ATOM 3737 N N . ARG B 1 181 ? 13.867 -11.758 -10 1 53.25 181 ARG B N 1
ATOM 3738 C CA . ARG B 1 181 ? 14.836 -12.852 -10.062 1 53.25 181 ARG B CA 1
ATOM 3739 C C . ARG B 1 181 ? 14.211 -14.094 -10.695 1 53.25 181 ARG B C 1
ATOM 3741 O O . ARG B 1 181 ? 14.852 -14.766 -11.516 1 53.25 181 ARG B O 1
ATOM 3748 N N . GLU B 1 182 ? 13.18 -14.508 -9.961 1 52.47 182 GLU B N 1
ATOM 3749 C CA . GLU B 1 182 ? 12.5 -15.672 -10.516 1 52.47 182 GLU B CA 1
ATOM 3750 C C . GLU B 1 182 ? 12.148 -15.461 -11.984 1 52.47 182 GLU B C 1
ATOM 3752 O O . GLU B 1 182 ? 12.172 -16.406 -12.773 1 52.47 182 GLU B O 1
ATOM 3757 N N . GLU B 1 183 ? 11.758 -14.18 -12.094 1 48.34 183 GLU B N 1
ATOM 3758 C CA . GLU B 1 183 ? 11.562 -13.938 -13.523 1 48.34 183 GLU B CA 1
ATOM 3759 C C . GLU B 1 183 ? 12.836 -14.219 -14.312 1 48.34 183 GLU B C 1
ATOM 3761 O O . GLU B 1 183 ? 12.773 -14.703 -15.445 1 48.34 183 GLU B O 1
ATOM 3766 N N . ARG B 1 184 ? 13.977 -13.82 -13.539 1 45.41 184 ARG B N 1
ATOM 3767 C CA . ARG B 1 184 ? 15.258 -14.055 -14.195 1 45.41 184 ARG B CA 1
ATOM 3768 C C . ARG B 1 184 ? 15.648 -15.523 -14.117 1 45.41 184 ARG B C 1
ATOM 3770 O O . ARG B 1 184 ? 16.156 -16.094 -15.086 1 45.41 184 ARG B O 1
ATOM 3777 N N . ALA B 1 185 ? 15.898 -15.922 -12.805 1 43.62 185 ALA B N 1
ATOM 3778 C CA . ALA B 1 185 ? 16.438 -17.281 -12.695 1 43.62 185 ALA B CA 1
ATOM 3779 C C . ALA B 1 185 ? 15.492 -18.281 -13.352 1 43.62 185 ALA B C 1
ATOM 3781 O O . ALA B 1 185 ? 15.93 -19.125 -14.148 1 43.62 185 ALA B O 1
ATOM 3782 N N . GLY B 1 186 ? 14.344 -18.766 -12.414 1 45.16 186 GLY B N 1
ATOM 3783 C CA . GLY B 1 186 ? 13.523 -19.938 -12.711 1 45.16 186 GLY B CA 1
ATOM 3784 C C . GLY B 1 186 ? 12.43 -19.656 -13.719 1 45.16 186 GLY B C 1
ATOM 3785 O O . GLY B 1 186 ? 11.508 -20.453 -13.891 1 45.16 186 GLY B O 1
ATOM 3786 N N . GLY B 1 187 ? 12.312 -18.656 -13.867 1 50.06 187 GLY B N 1
ATOM 3787 C CA . GLY B 1 187 ? 11.094 -18.406 -14.617 1 50.06 187 GLY B CA 1
ATOM 3788 C C . GLY B 1 187 ? 11.109 -19.047 -16 1 50.06 187 GLY B C 1
ATOM 3789 O O . GLY B 1 187 ? 12.078 -18.875 -16.75 1 50.06 187 GLY B O 1
ATOM 3790 N N . ARG B 1 188 ? 10.758 -20.156 -15.828 1 54.88 188 ARG B N 1
ATOM 3791 C CA . ARG B 1 188 ? 10.43 -20.766 -17.109 1 54.88 188 ARG B CA 1
ATOM 3792 C C . ARG B 1 188 ? 9.07 -20.297 -17.625 1 54.88 188 ARG B C 1
ATOM 3794 O O . ARG B 1 188 ? 8.211 -19.906 -16.828 1 54.88 188 ARG B O 1
ATOM 3801 N N . LEU B 1 189 ? 9.062 -20.031 -18.578 1 65.81 189 LEU B N 1
ATOM 3802 C CA . LEU B 1 189 ? 7.727 -19.844 -19.141 1 65.81 189 LEU B CA 1
ATOM 3803 C C . LEU B 1 189 ? 6.805 -20.984 -18.75 1 65.81 189 LEU B C 1
ATOM 3805 O O . LEU B 1 189 ? 7.227 -22.141 -18.719 1 65.81 189 LEU B O 1
ATOM 3809 N N . THR B 1 190 ? 5.676 -20.719 -18.094 1 62.84 190 THR B N 1
ATOM 3810 C CA . THR B 1 190 ? 4.691 -21.766 -17.891 1 62.84 190 THR B CA 1
ATOM 3811 C C . THR B 1 190 ? 4.348 -22.438 -19.219 1 62.84 190 THR B C 1
ATOM 3813 O O . THR B 1 190 ? 4.609 -21.891 -20.297 1 62.84 190 THR B O 1
ATOM 3816 N N . GLN B 1 191 ? 3.793 -23.703 -19.047 1 66.31 191 GLN B N 1
ATOM 3817 C CA . GLN B 1 191 ? 3.35 -24.375 -20.266 1 66.31 191 GLN B CA 1
ATOM 3818 C C . GLN B 1 191 ? 2.268 -23.578 -20.969 1 66.31 191 GLN B C 1
ATOM 3820 O O . GLN B 1 191 ? 2.223 -23.547 -22.203 1 66.31 191 GLN B O 1
ATOM 3825 N N . ALA B 1 192 ? 1.543 -22.891 -20.234 1 72.19 192 ALA B N 1
ATOM 3826 C CA . ALA B 1 192 ? 0.494 -22.062 -20.812 1 72.19 192 ALA B CA 1
ATOM 3827 C C . ALA B 1 192 ? 1.09 -20.891 -21.594 1 72.19 192 ALA B C 1
ATOM 3829 O O . ALA B 1 192 ? 0.622 -20.547 -22.672 1 72.19 192 ALA B O 1
ATOM 3830 N N . GLN B 1 193 ? 2.035 -20.312 -20.938 1 74.56 193 GLN B N 1
ATOM 3831 C CA . GLN B 1 193 ? 2.721 -19.219 -21.609 1 74.56 193 GLN B CA 1
ATOM 3832 C C . GLN B 1 193 ? 3.418 -19.703 -22.875 1 74.56 193 GLN B C 1
ATOM 3834 O O . GLN B 1 193 ? 3.379 -19.031 -23.906 1 74.56 193 GLN B O 1
ATOM 3839 N N . ILE B 1 194 ? 3.982 -20.875 -22.812 1 79.88 194 ILE B N 1
ATOM 3840 C CA . ILE B 1 194 ? 4.641 -21.469 -23.984 1 79.88 194 ILE B CA 1
ATOM 3841 C C . ILE B 1 194 ? 3.604 -21.781 -25.047 1 79.88 194 ILE B C 1
ATOM 3843 O O . ILE B 1 194 ? 3.799 -21.469 -26.219 1 79.88 194 ILE B O 1
ATOM 3847 N N . ASN B 1 195 ? 2.539 -22.312 -24.625 1 80.19 195 ASN B N 1
ATOM 3848 C CA . ASN B 1 195 ? 1.477 -22.641 -25.578 1 80.19 195 ASN B CA 1
ATOM 3849 C C . ASN B 1 195 ? 0.91 -21.391 -26.234 1 80.19 195 ASN B C 1
ATOM 3851 O O . ASN B 1 195 ? 0.622 -21.391 -27.438 1 80.19 195 ASN B O 1
ATOM 3855 N N . LYS B 1 196 ? 0.825 -20.453 -25.469 1 82.12 196 LYS B N 1
ATOM 3856 C CA . LYS B 1 196 ? 0.338 -19.188 -26 1 82.12 196 LYS B CA 1
ATOM 3857 C C . LYS B 1 196 ? 1.303 -18.609 -27.031 1 82.12 196 LYS B C 1
ATOM 3859 O O . LYS B 1 196 ? 0.88 -18.141 -28.094 1 82.12 196 LYS B O 1
ATOM 3864 N N . LEU B 1 197 ? 2.457 -18.641 -26.672 1 86.88 197 LEU B N 1
ATOM 3865 C CA . LEU B 1 197 ? 3.488 -18.141 -27.578 1 86.88 197 LEU B CA 1
ATOM 3866 C C . LEU B 1 197 ? 3.514 -18.953 -28.875 1 86.88 197 LEU B C 1
ATOM 3868 O O . LEU B 1 197 ? 3.553 -18.375 -29.969 1 86.88 197 LEU B O 1
ATOM 3872 N N . VAL B 1 198 ? 3.375 -20.219 -28.688 1 86.06 198 VAL B N 1
ATOM 3873 C CA . VAL B 1 198 ? 3.395 -21.125 -29.828 1 86.06 198 VAL B CA 1
ATOM 3874 C C . VAL B 1 198 ? 2.172 -20.891 -30.703 1 86.06 198 VAL B C 1
ATOM 3876 O O . VAL B 1 198 ? 2.291 -20.781 -31.922 1 86.06 198 VAL B O 1
ATOM 3879 N N . SER B 1 199 ? 1.113 -20.734 -30.078 1 87.25 199 SER B N 1
ATOM 3880 C CA . SER B 1 199 ? -0.117 -20.484 -30.812 1 87.25 199 SER B CA 1
ATOM 3881 C C . SER B 1 199 ? -0.043 -19.172 -31.594 1 87.25 199 SER B C 1
ATOM 3883 O O . SER B 1 199 ? -0.5 -19.078 -32.719 1 87.25 199 SER B O 1
ATOM 3885 N N . HIS B 1 200 ? 0.498 -18.25 -30.938 1 87.38 200 HIS B N 1
ATOM 3886 C CA . HIS B 1 200 ? 0.585 -16.938 -31.562 1 87.38 200 HIS B CA 1
ATOM 3887 C C . HIS B 1 200 ? 1.545 -16.953 -32.75 1 87.38 200 HIS B C 1
ATOM 3889 O O . HIS B 1 200 ? 1.248 -16.391 -33.812 1 87.38 200 HIS B O 1
ATOM 3895 N N . ILE B 1 201 ? 2.557 -17.562 -32.562 1 86.31 201 ILE B N 1
ATOM 3896 C CA . ILE B 1 201 ? 3.553 -17.578 -33.625 1 86.31 201 ILE B CA 1
ATOM 3897 C C . ILE B 1 201 ? 3.064 -18.438 -34.781 1 86.31 201 ILE B C 1
ATOM 3899 O O . ILE B 1 201 ? 3.295 -18.125 -35.969 1 86.31 201 ILE B O 1
ATOM 3903 N N . ASP B 1 202 ? 2.379 -19.453 -34.469 1 84.94 202 ASP B N 1
ATOM 3904 C CA . ASP B 1 202 ? 1.851 -20.359 -35.469 1 84.94 202 ASP B CA 1
ATOM 3905 C C . ASP B 1 202 ? 0.791 -19.672 -36.312 1 84.94 202 ASP B C 1
ATOM 3907 O O . ASP B 1 202 ? 0.566 -20.062 -37.469 1 84.94 202 ASP B O 1
ATOM 3911 N N . ALA B 1 203 ? 0.28 -18.734 -35.719 1 85.44 203 ALA B N 1
ATOM 3912 C CA . ALA B 1 203 ? -0.789 -18.016 -36.406 1 85.44 203 ALA B CA 1
ATOM 3913 C C . ALA B 1 203 ? -0.219 -16.984 -37.375 1 85.44 203 ALA B C 1
ATOM 3915 O O . ALA B 1 203 ? -0.941 -16.453 -38.219 1 85.44 203 ALA B O 1
ATOM 3916 N N . LEU B 1 204 ? 1.017 -16.859 -37.188 1 84.06 204 LEU B N 1
ATOM 3917 C CA . LEU B 1 204 ? 1.652 -15.883 -38.094 1 84.06 204 LEU B CA 1
ATOM 3918 C C . LEU B 1 204 ? 2.072 -16.547 -39.406 1 84.06 204 LEU B C 1
ATOM 3920 O O . LEU B 1 204 ? 2.498 -17.703 -39.406 1 84.06 204 LEU B O 1
ATOM 3924 N N . GLY B 1 205 ? 1.864 -15.898 -40.5 1 77.5 205 GLY B N 1
ATOM 3925 C CA . GLY B 1 205 ? 2.225 -16.438 -41.812 1 77.5 205 GLY B CA 1
ATOM 3926 C C . GLY B 1 205 ? 3.717 -16.656 -41.969 1 77.5 205 GLY B C 1
ATOM 3927 O O . GLY B 1 205 ? 4.145 -17.641 -42.562 1 77.5 205 GLY B O 1
ATOM 3928 N N . ASP B 1 206 ? 4.605 -15.773 -41.438 1 79.25 206 ASP B N 1
ATOM 3929 C CA . ASP B 1 206 ? 6.047 -15.828 -41.656 1 79.25 206 ASP B CA 1
ATOM 3930 C C . ASP B 1 206 ? 6.773 -16.219 -40.344 1 79.25 206 ASP B C 1
ATOM 3932 O O . ASP B 1 206 ? 8 -16.328 -40.344 1 79.25 206 ASP B O 1
ATOM 3936 N N . TYR B 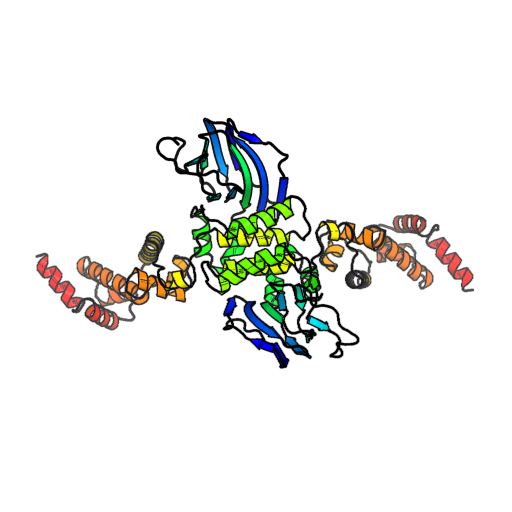1 207 ? 6.059 -16.469 -39.281 1 81.62 207 TYR B N 1
ATOM 3937 C CA . TYR B 1 207 ? 6.582 -16.922 -38 1 81.62 207 TYR B CA 1
ATOM 3938 C C . TYR B 1 207 ? 7.605 -15.945 -37.469 1 81.62 207 TYR B C 1
ATOM 3940 O O . TYR B 1 207 ? 8.586 -16.359 -36.812 1 81.62 207 TYR B O 1
ATOM 3948 N N . ARG B 1 208 ? 7.496 -14.703 -37.719 1 85.25 208 ARG B N 1
ATOM 3949 C CA . ARG B 1 208 ? 8.438 -13.695 -37.219 1 85.25 208 ARG B CA 1
ATOM 3950 C C . ARG B 1 208 ? 7.785 -12.805 -36.156 1 85.25 208 ARG B C 1
ATOM 3952 O O . ARG B 1 208 ? 6.648 -12.359 -36.344 1 85.25 208 ARG B O 1
ATOM 3959 N N . MET B 1 209 ? 8.484 -12.758 -35.062 1 87.38 209 MET B N 1
ATOM 3960 C CA . MET B 1 209 ? 8.117 -11.867 -33.969 1 87.38 209 MET B CA 1
ATOM 3961 C C . MET B 1 209 ? 9.352 -11.273 -33.312 1 87.38 209 MET B C 1
ATOM 3963 O O . MET B 1 209 ? 10.359 -11.969 -33.125 1 87.38 209 MET B O 1
ATOM 3967 N N . SER B 1 210 ? 9.266 -10.031 -33.062 1 88.38 210 SER B N 1
ATOM 3968 C CA . SER B 1 210 ? 10.352 -9.477 -32.25 1 88.38 210 SER B CA 1
ATOM 3969 C C . SER B 1 210 ? 10.344 -10.031 -30.828 1 88.38 210 SER B C 1
ATOM 3971 O O . SER B 1 210 ? 9.328 -10.547 -30.375 1 88.38 210 SER B O 1
ATOM 3973 N N . VAL B 1 211 ? 11.484 -9.953 -30.234 1 88.56 211 VAL B N 1
ATOM 3974 C CA . VAL B 1 211 ? 11.547 -10.391 -28.844 1 88.56 211 VAL B CA 1
ATOM 3975 C C . VAL B 1 211 ? 10.578 -9.578 -28 1 88.56 211 VAL B C 1
ATOM 3977 O O . VAL B 1 211 ? 9.945 -10.109 -27.078 1 88.56 211 VAL B O 1
ATOM 3980 N N . ALA B 1 212 ? 10.461 -8.422 -28.344 1 83.12 212 ALA B N 1
ATOM 3981 C CA . ALA B 1 212 ? 9.523 -7.547 -27.641 1 83.12 212 ALA B CA 1
ATOM 3982 C C . ALA B 1 212 ? 8.086 -8.031 -27.812 1 83.12 212 ALA B C 1
ATOM 3984 O O . ALA B 1 212 ? 7.312 -8.039 -26.859 1 83.12 212 ALA B O 1
ATOM 3985 N N . ASP B 1 213 ? 7.789 -8.375 -29.016 1 85.38 213 ASP B N 1
ATOM 3986 C CA . ASP B 1 213 ? 6.457 -8.898 -29.312 1 85.38 213 ASP B CA 1
ATOM 3987 C C . ASP B 1 213 ? 6.215 -10.211 -28.562 1 85.38 213 ASP B C 1
ATOM 3989 O O . ASP B 1 213 ? 5.125 -10.438 -28.031 1 85.38 213 ASP B O 1
ATOM 3993 N N . MET B 1 214 ? 7.164 -11.039 -28.594 1 89.19 214 MET B N 1
ATOM 3994 C CA . MET B 1 214 ? 7.062 -12.312 -27.891 1 89.19 214 MET B CA 1
ATOM 3995 C C . MET B 1 214 ? 6.805 -12.102 -26.406 1 89.19 214 MET B C 1
ATOM 3997 O O . MET B 1 214 ? 5.969 -12.773 -25.812 1 89.19 214 MET B O 1
ATOM 4001 N N . ALA B 1 215 ? 7.566 -11.242 -25.906 1 81.19 215 ALA B N 1
ATOM 4002 C CA . ALA B 1 215 ? 7.441 -10.914 -24.484 1 81.19 215 ALA B CA 1
ATOM 4003 C C . ALA B 1 215 ? 6.031 -10.422 -24.156 1 81.19 215 ALA B C 1
ATOM 4005 O O . ALA B 1 215 ? 5.441 -10.844 -23.156 1 81.19 215 ALA B O 1
ATOM 4006 N N . ALA B 1 216 ? 5.559 -9.648 -25.062 1 77.81 216 ALA B N 1
ATOM 4007 C CA . ALA B 1 216 ? 4.223 -9.078 -24.891 1 77.81 216 ALA B CA 1
ATOM 4008 C C . ALA B 1 216 ? 3.158 -10.164 -24.906 1 77.81 216 ALA B C 1
ATOM 4010 O O . ALA B 1 216 ? 2.186 -10.094 -24.141 1 77.81 216 ALA B O 1
ATOM 4011 N N . VAL B 1 217 ? 3.34 -11.117 -25.703 1 79.62 217 VAL B N 1
ATOM 4012 C CA . VAL B 1 217 ? 2.398 -12.227 -25.828 1 79.62 217 VAL B CA 1
ATOM 4013 C C . VAL B 1 217 ? 2.252 -12.945 -24.5 1 79.62 217 VAL B C 1
ATOM 4015 O O . VAL B 1 217 ? 1.157 -13.383 -24.141 1 79.62 217 VAL B O 1
ATOM 4018 N N . VAL B 1 218 ? 3.338 -13 -23.812 1 76.56 218 VAL B N 1
ATOM 4019 C CA . VAL B 1 218 ? 3.305 -13.789 -22.578 1 76.56 218 VAL B CA 1
ATOM 4020 C C . VAL B 1 218 ? 3.254 -12.859 -21.375 1 76.56 218 VAL B C 1
ATOM 4022 O O . VAL B 1 218 ? 3.393 -13.305 -20.234 1 76.56 218 VAL B O 1
ATOM 4025 N N . GLY B 1 219 ? 3.178 -11.633 -21.703 1 65.94 219 GLY B N 1
ATOM 4026 C CA . GLY B 1 219 ? 2.939 -10.648 -20.672 1 65.94 219 GLY B CA 1
ATOM 4027 C C . GLY B 1 219 ? 4.18 -10.328 -19.859 1 65.94 219 GLY B C 1
ATOM 4028 O O . GLY B 1 219 ? 4.094 -10.109 -18.641 1 65.94 219 GLY B O 1
ATOM 4029 N N . LEU B 1 220 ? 5.258 -10.445 -20.453 1 64.44 220 LEU B N 1
ATOM 4030 C CA . LEU B 1 220 ? 6.516 -10.203 -19.75 1 64.44 220 LEU B CA 1
ATOM 4031 C C . LEU B 1 220 ? 7.285 -9.055 -20.406 1 64.44 220 LEU B C 1
ATOM 4033 O O . LEU B 1 220 ? 7.008 -8.695 -21.547 1 64.44 220 LEU B O 1
ATOM 4037 N N . SER B 1 221 ? 8.25 -8.406 -19.734 1 64.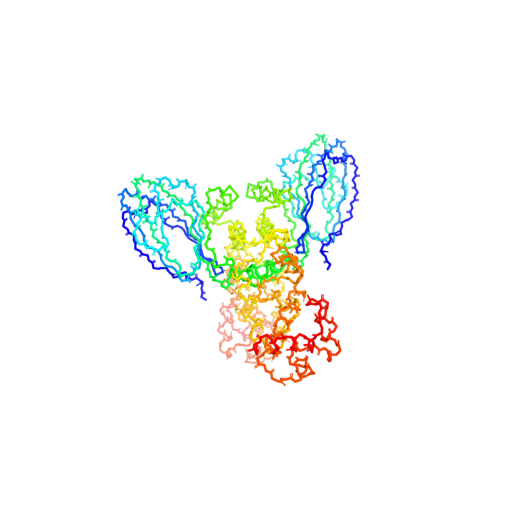81 221 SER B N 1
ATOM 4038 C CA . SER B 1 221 ? 9.195 -7.488 -20.375 1 64.81 221 SER B CA 1
ATOM 4039 C C . SER B 1 221 ? 10.148 -8.234 -21.297 1 64.81 221 SER B C 1
ATOM 4041 O O . SER B 1 221 ? 10.367 -9.438 -21.141 1 64.81 221 SER B O 1
ATOM 4043 N N . GLU B 1 222 ? 10.633 -7.453 -22.25 1 72.88 222 GLU B N 1
ATOM 4044 C CA . GLU B 1 222 ? 11.523 -8.055 -23.234 1 72.88 222 GLU B CA 1
ATOM 4045 C C . GLU B 1 222 ? 12.742 -8.68 -22.562 1 72.88 222 GLU B C 1
ATOM 4047 O O . GLU B 1 222 ? 13.133 -9.805 -22.891 1 72.88 222 GLU B O 1
ATOM 4052 N N . SER B 1 223 ? 13.32 -8.016 -21.688 1 68.88 223 SER B N 1
ATOM 4053 C CA . SER B 1 223 ? 14.539 -8.492 -21.062 1 68.88 223 SER B CA 1
ATOM 4054 C C . SER B 1 223 ? 14.273 -9.727 -20.203 1 68.88 223 SER B C 1
ATOM 4056 O O . SER B 1 223 ? 15.023 -10.703 -20.25 1 68.88 223 SER B O 1
ATOM 4058 N N . TRP B 1 224 ? 13.234 -9.734 -19.484 1 62.56 224 TRP B N 1
ATOM 4059 C CA . TRP B 1 224 ? 12.859 -10.875 -18.641 1 62.56 224 TRP B CA 1
ATOM 4060 C C . TRP B 1 224 ? 12.445 -12.062 -19.5 1 62.56 224 TRP B C 1
ATOM 4062 O O . TRP B 1 224 ? 12.82 -13.203 -19.203 1 62.56 224 TRP B O 1
ATOM 4072 N N . PHE B 1 225 ? 11.656 -11.711 -20.438 1 78.19 225 PHE B N 1
ATOM 4073 C CA . PHE B 1 225 ? 11.227 -12.766 -21.359 1 78.19 225 PHE B CA 1
ATOM 4074 C C . PHE B 1 225 ? 12.43 -13.492 -21.938 1 78.19 225 PHE B C 1
ATOM 4076 O O . PHE B 1 225 ? 12.477 -14.727 -21.938 1 78.19 225 PHE B O 1
ATOM 4083 N N . ALA B 1 226 ? 13.391 -12.773 -22.359 1 77.12 226 ALA B N 1
ATOM 4084 C CA . ALA B 1 226 ? 14.562 -13.375 -23 1 77.12 226 ALA B CA 1
ATOM 4085 C C . ALA B 1 226 ? 15.297 -14.297 -22.031 1 77.12 226 ALA B C 1
ATOM 4087 O O . ALA B 1 226 ? 15.695 -15.406 -22.391 1 77.12 226 ALA B O 1
ATOM 4088 N N . SER B 1 227 ? 15.328 -13.891 -20.844 1 74.88 227 SER B N 1
ATOM 4089 C CA . SER B 1 227 ? 16.062 -14.648 -19.828 1 74.88 227 SER B CA 1
ATOM 4090 C C . SER B 1 227 ? 15.297 -15.914 -19.422 1 74.88 227 SER B C 1
ATOM 4092 O O . SER B 1 227 ? 15.859 -17.016 -19.453 1 74.88 227 SER B O 1
ATOM 4094 N N . VAL B 1 228 ? 14.008 -15.789 -19.156 1 73.25 228 VAL B N 1
ATOM 4095 C CA . VAL B 1 228 ? 13.219 -16.922 -18.703 1 73.25 228 VAL B CA 1
ATOM 4096 C C . VAL B 1 228 ? 12.977 -17.891 -19.859 1 73.25 228 VAL B C 1
ATOM 4098 O O . VAL B 1 228 ? 12.93 -19.109 -19.656 1 73.25 228 VAL B O 1
ATOM 4101 N N . PHE B 1 229 ? 12.875 -17.312 -20.938 1 84.25 229 PHE B N 1
ATOM 4102 C CA . PHE B 1 229 ? 12.742 -18.172 -22.109 1 84.25 229 PHE B CA 1
ATOM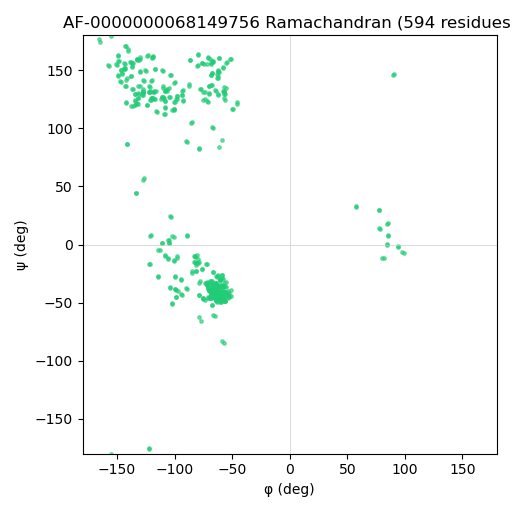 4103 C C . PHE B 1 229 ? 13.961 -19.078 -22.266 1 84.25 229 PHE B C 1
ATOM 4105 O O . PHE B 1 229 ? 13.82 -20.297 -22.438 1 84.25 229 PHE B O 1
ATOM 4112 N N . LYS B 1 230 ? 15.062 -18.484 -22.125 1 81.81 230 LYS B N 1
ATOM 4113 C CA . LYS B 1 230 ? 16.297 -19.25 -22.25 1 81.81 230 LYS B CA 1
ATOM 4114 C C . LYS B 1 230 ? 16.406 -20.297 -21.141 1 81.81 230 LYS B C 1
ATOM 4116 O O . LYS B 1 230 ? 16.844 -21.422 -21.391 1 81.81 230 LYS B O 1
ATOM 4121 N N . GLN B 1 231 ? 15.945 -19.922 -20.125 1 75.19 231 GLN B N 1
ATOM 4122 C CA . GLN B 1 231 ? 15.969 -20.859 -19 1 75.19 231 GLN B CA 1
ATOM 4123 C C . GLN B 1 231 ? 14.984 -22.016 -19.219 1 75.19 231 GLN B C 1
ATOM 4125 O O . GLN B 1 231 ? 15.266 -23.156 -18.859 1 75.19 231 GLN B O 1
ATOM 4130 N N . THR B 1 232 ? 13.867 -21.656 -19.781 1 76.44 232 THR B N 1
ATOM 4131 C CA . THR B 1 232 ? 12.805 -22.625 -20.016 1 76.44 232 THR B CA 1
ATOM 4132 C C . THR B 1 232 ? 13.133 -23.531 -21.203 1 76.44 232 THR B C 1
ATOM 4134 O O . THR B 1 232 ? 12.992 -24.75 -21.125 1 76.44 232 THR B O 1
ATOM 4137 N N . MET B 1 233 ? 13.586 -22.906 -22.281 1 81.88 233 MET B N 1
ATOM 4138 C CA . MET B 1 233 ? 13.711 -23.609 -23.562 1 81.88 233 MET B CA 1
ATOM 4139 C C . MET B 1 233 ? 15.156 -24.016 -23.812 1 81.88 233 MET B C 1
ATOM 4141 O O . MET B 1 233 ? 15.43 -24.828 -24.719 1 81.88 233 MET B O 1
ATOM 4145 N N . GLY B 1 234 ? 16.047 -23.422 -23.016 1 77.81 234 GLY B N 1
ATOM 4146 C CA . GLY B 1 234 ? 17.453 -23.734 -23.188 1 77.81 234 GLY B CA 1
ATOM 4147 C C . GLY B 1 234 ? 18.094 -22.938 -24.328 1 77.81 234 GLY B C 1
ATOM 4148 O O . GLY B 1 234 ? 19.297 -23.031 -24.547 1 77.81 234 GLY B O 1
ATOM 4149 N N . ILE B 1 235 ? 17.344 -22.312 -25.094 1 80.31 235 ILE B N 1
ATOM 4150 C CA . ILE B 1 235 ? 17.812 -21.484 -26.188 1 80.31 235 ILE B CA 1
ATOM 4151 C C . ILE B 1 235 ? 17.141 -20.109 -26.141 1 80.31 235 ILE B C 1
ATOM 4153 O O . ILE B 1 235 ? 16.141 -19.938 -25.453 1 80.31 235 ILE B O 1
ATOM 4157 N N . THR B 1 236 ? 17.75 -19.125 -26.828 1 86.94 236 THR B N 1
ATOM 4158 C CA . THR B 1 236 ? 17.188 -17.766 -26.828 1 86.94 236 THR B CA 1
ATOM 4159 C C . THR B 1 236 ? 15.914 -17.719 -27.641 1 86.94 236 THR B C 1
ATOM 4161 O O . THR B 1 236 ? 15.688 -18.562 -28.516 1 86.94 236 THR B O 1
ATOM 4164 N N . PRO B 1 237 ? 15.062 -16.688 -27.438 1 89.56 237 PRO B N 1
ATOM 4165 C CA . PRO B 1 237 ? 13.836 -16.531 -28.234 1 89.56 237 PRO B CA 1
ATOM 4166 C C . PRO B 1 237 ? 14.109 -16.469 -29.734 1 89.56 237 PRO B C 1
ATOM 4168 O O . PRO B 1 237 ? 13.383 -17.094 -30.516 1 89.56 237 PRO B O 1
ATOM 4171 N N . LEU B 1 238 ? 15.141 -15.773 -30.016 1 87.69 238 LEU B N 1
ATOM 4172 C CA . LEU B 1 238 ? 15.461 -15.641 -31.438 1 87.69 238 LEU B CA 1
ATOM 4173 C C . LEU B 1 238 ? 15.914 -16.984 -32 1 87.69 238 LEU B C 1
ATOM 4175 O O . LEU B 1 238 ? 15.531 -17.344 -33.125 1 87.69 238 LEU B O 1
ATOM 4179 N N . GLN B 1 239 ? 16.703 -17.672 -31.297 1 86.25 239 GLN B N 1
ATOM 4180 C CA . GLN B 1 239 ? 17.109 -19 -31.719 1 86.25 239 GLN B CA 1
ATOM 4181 C C . GLN B 1 239 ? 15.914 -19.938 -31.859 1 86.25 239 GLN B C 1
ATOM 4183 O O . GLN B 1 239 ? 15.844 -20.734 -32.812 1 86.25 239 GLN B O 1
ATOM 4188 N N . TRP B 1 240 ? 15.086 -19.844 -30.938 1 89.81 240 TRP B N 1
ATOM 4189 C CA . TRP B 1 240 ? 13.867 -20.656 -30.938 1 89.81 240 TRP B CA 1
ATOM 4190 C C . TRP B 1 240 ? 13.008 -20.359 -32.156 1 89.81 240 TRP B C 1
ATOM 4192 O O . TRP B 1 240 ? 12.547 -21.281 -32.844 1 89.81 240 TRP B O 1
ATOM 4202 N N . GLN B 1 241 ? 12.805 -19.141 -32.406 1 91 241 GLN B N 1
ATOM 4203 C CA . GLN B 1 241 ? 12.055 -18.719 -33.594 1 91 241 GLN B CA 1
ATOM 4204 C C . GLN B 1 241 ? 12.719 -19.203 -34.875 1 91 241 GLN B C 1
ATOM 4206 O O . GLN B 1 241 ? 12.039 -19.672 -35.812 1 91 241 GLN B O 1
ATOM 4211 N N . LEU B 1 242 ? 13.938 -19.062 -34.906 1 88.56 242 LEU B N 1
ATOM 4212 C CA . LEU B 1 242 ? 14.688 -19.516 -36.062 1 88.56 242 LEU B CA 1
ATOM 4213 C C . LEU B 1 242 ? 14.539 -21.016 -36.25 1 88.56 242 LEU B C 1
ATOM 4215 O O . LEU B 1 242 ? 14.359 -21.484 -37.375 1 88.56 242 LEU B O 1
ATOM 4219 N N . ALA B 1 243 ? 14.641 -21.719 -35.219 1 87.19 243 ALA B N 1
ATOM 4220 C CA . ALA B 1 243 ? 14.461 -23.172 -35.281 1 87.19 243 ALA B CA 1
ATOM 4221 C C . ALA B 1 243 ? 13.078 -23.531 -35.812 1 87.19 243 ALA B C 1
ATOM 4223 O O . ALA B 1 243 ? 12.938 -24.453 -36.594 1 87.19 243 ALA B O 1
ATOM 4224 N N . LYS B 1 244 ? 12.125 -22.859 -35.375 1 88.56 244 LYS B N 1
ATOM 4225 C CA . LYS B 1 244 ? 10.758 -23.078 -35.844 1 88.56 244 LYS B CA 1
ATOM 4226 C C . LYS B 1 244 ? 10.633 -22.812 -37.344 1 88.56 244 LYS B C 1
ATOM 4228 O O . LYS B 1 244 ? 10 -23.578 -38.062 1 88.56 244 LYS B O 1
ATOM 4233 N N . ARG B 1 245 ? 11.203 -21.766 -37.688 1 90.31 245 ARG B N 1
ATOM 4234 C CA . ARG B 1 245 ? 11.156 -21.422 -39.094 1 90.31 245 ARG B CA 1
ATOM 4235 C C . ARG B 1 245 ? 11.883 -22.453 -39.938 1 90.31 245 ARG B C 1
ATOM 4237 O O . ARG B 1 245 ? 11.445 -22.781 -41.062 1 90.31 245 ARG B O 1
ATOM 4244 N N . VAL B 1 246 ? 12.898 -22.938 -39.438 1 90.94 246 VAL B N 1
ATOM 4245 C CA . VAL B 1 246 ? 13.648 -23.984 -40.125 1 90.94 246 VAL B CA 1
ATOM 4246 C C . VAL B 1 246 ? 12.812 -25.25 -40.219 1 90.94 246 VAL B C 1
ATOM 4248 O O . VAL B 1 246 ? 12.773 -25.922 -41.25 1 90.94 246 VAL B O 1
ATOM 4251 N N . GLU B 1 247 ? 12.18 -25.609 -39.188 1 89.56 247 GLU B N 1
ATOM 4252 C CA . GLU B 1 247 ? 11.297 -26.766 -39.188 1 89.56 247 GLU B CA 1
ATOM 4253 C C . GLU B 1 247 ? 10.188 -26.625 -40.219 1 89.56 247 GLU B C 1
ATOM 4255 O O . GLU B 1 247 ? 9.82 -27.594 -40.875 1 89.56 247 GLU B O 1
ATOM 4260 N N . LEU B 1 248 ? 9.695 -25.516 -40.281 1 90.44 248 LEU B N 1
ATOM 4261 C CA . LEU B 1 248 ? 8.664 -25.234 -41.281 1 90.44 248 LEU B CA 1
ATOM 4262 C C . LEU B 1 248 ? 9.227 -25.312 -42.688 1 90.44 248 LEU B C 1
ATOM 4264 O O . LEU B 1 248 ? 8.547 -25.75 -43.625 1 90.44 248 LEU B O 1
ATOM 4268 N N . THR B 1 249 ? 10.359 -24.812 -42.812 1 92.88 249 THR B N 1
ATOM 4269 C CA . THR B 1 249 ? 11.055 -24.969 -44.094 1 92.88 249 THR B CA 1
ATOM 4270 C C . THR B 1 249 ? 11.117 -26.422 -44.5 1 92.88 249 THR B C 1
ATOM 4272 O O . THR B 1 249 ? 10.805 -26.781 -45.625 1 92.88 249 THR B O 1
ATOM 4275 N N . LYS B 1 250 ? 11.438 -27.234 -43.531 1 89.88 250 LYS B N 1
ATOM 4276 C CA . LYS B 1 250 ? 11.484 -28.672 -43.812 1 89.88 250 LYS B CA 1
ATOM 4277 C C . LYS B 1 250 ? 10.125 -29.203 -44.25 1 89.88 250 LYS B C 1
ATOM 4279 O O . LYS B 1 250 ? 10.039 -29.969 -45.219 1 89.88 250 LYS B O 1
ATOM 4284 N N . LYS B 1 251 ? 9.195 -28.766 -43.625 1 89.88 251 LYS B N 1
ATOM 4285 C CA . LYS B 1 251 ? 7.832 -29.203 -43.938 1 89.88 251 LYS B CA 1
ATOM 4286 C C . LYS B 1 251 ? 7.43 -28.781 -45.344 1 89.88 251 LYS B C 1
ATOM 4288 O O . LYS B 1 251 ? 6.898 -29.578 -46.125 1 89.88 251 LYS B O 1
ATOM 4293 N N . LEU B 1 252 ? 7.758 -27.625 -45.625 1 91.56 252 LEU B N 1
ATOM 4294 C CA . LEU B 1 252 ? 7.395 -27.094 -46.938 1 91.56 252 LEU B CA 1
ATOM 4295 C C . LEU B 1 252 ? 8.211 -27.766 -48.031 1 91.56 252 LEU B C 1
ATOM 4297 O O . LEU B 1 252 ? 7.691 -28.031 -49.125 1 91.56 252 LEU B O 1
ATOM 4301 N N . LEU B 1 253 ? 9.422 -27.969 -47.75 1 92.38 253 LEU B N 1
ATOM 4302 C CA . LEU B 1 253 ? 10.289 -28.656 -48.688 1 92.38 253 LEU B CA 1
ATOM 4303 C C . LEU B 1 253 ? 9.781 -30.078 -48.969 1 92.38 253 LEU B C 1
ATOM 4305 O O . LEU B 1 253 ? 9.859 -30.562 -50.094 1 92.38 253 LEU B O 1
ATOM 4309 N N . GLY B 1 254 ? 9.258 -30.688 -47.938 1 88.12 254 GLY B N 1
ATOM 4310 C CA . GLY B 1 254 ? 8.805 -32.062 -48.062 1 88.12 254 GLY B CA 1
ATOM 4311 C C . GLY B 1 254 ? 7.398 -32.188 -48.594 1 88.12 254 GLY B C 1
ATOM 4312 O O . GLY B 1 254 ? 7.059 -33.219 -49.219 1 88.12 254 GLY B O 1
ATOM 4313 N N . GLU B 1 255 ? 6.617 -31.188 -48.469 1 88.38 255 GLU B N 1
ATOM 4314 C CA . GLU B 1 255 ? 5.191 -31.344 -48.75 1 88.38 255 GLU B CA 1
ATOM 4315 C C . GLU B 1 255 ? 4.777 -30.516 -49.969 1 88.38 255 GLU B C 1
ATOM 4317 O O . GLU B 1 255 ? 3.619 -30.562 -50.375 1 88.38 255 GLU B O 1
ATOM 4322 N N . SER B 1 256 ? 5.789 -29.75 -50.438 1 88.06 256 SER B N 1
ATOM 4323 C CA . SER B 1 256 ? 5.449 -28.906 -51.594 1 88.06 256 SER B CA 1
ATOM 4324 C C . SER B 1 256 ? 6.582 -28.875 -52.594 1 88.06 256 SER B C 1
ATOM 4326 O O . SER B 1 256 ? 7.672 -29.391 -52.344 1 88.06 256 SER B O 1
ATOM 4328 N N . ASP B 1 257 ? 6.25 -28.312 -53.812 1 90.31 257 ASP B N 1
ATOM 4329 C CA . ASP B 1 257 ? 7.258 -28.156 -54.844 1 90.31 257 ASP B CA 1
ATOM 4330 C C . ASP B 1 257 ? 7.719 -26.703 -54.938 1 90.31 257 ASP B C 1
ATOM 4332 O O . ASP B 1 257 ? 8.219 -26.281 -56 1 90.31 257 ASP B O 1
ATOM 4336 N N . LEU B 1 258 ? 7.57 -25.984 -53.875 1 92.62 258 LEU B N 1
ATOM 4337 C CA . LEU B 1 258 ? 7.941 -24.578 -53.875 1 92.62 258 LEU B CA 1
ATOM 4338 C C . LEU B 1 258 ? 9.453 -24.406 -54 1 92.62 258 LEU B C 1
ATOM 4340 O O . LEU B 1 258 ? 10.219 -25.156 -53.375 1 92.62 258 LEU B O 1
ATOM 4344 N N . PRO B 1 259 ? 9.812 -23.406 -54.875 1 93.94 259 PRO B N 1
ATOM 4345 C CA . PRO B 1 259 ? 11.242 -23.109 -54.906 1 93.94 259 PRO B CA 1
ATOM 4346 C C . PRO B 1 259 ? 11.773 -22.609 -53.562 1 93.94 259 PRO B C 1
ATOM 4348 O O . PRO B 1 259 ? 11.039 -21.969 -52.812 1 93.94 259 PRO B O 1
ATOM 4351 N N . VAL B 1 260 ? 12.984 -22.891 -53.312 1 93.88 260 VAL B N 1
ATOM 4352 C CA . VAL B 1 260 ? 13.625 -22.5 -52.062 1 93.88 260 VAL B CA 1
ATOM 4353 C C . VAL B 1 260 ? 13.516 -21 -51.875 1 93.88 260 VAL B C 1
ATOM 4355 O O . VAL B 1 260 ? 13.32 -20.516 -50.75 1 93.88 260 VAL B O 1
ATOM 4358 N N . ALA B 1 261 ? 13.602 -20.266 -52.938 1 93.62 261 ALA B N 1
ATOM 4359 C CA . ALA B 1 261 ? 13.492 -18.812 -52.906 1 93.62 261 ALA B CA 1
ATOM 4360 C C . ALA B 1 261 ? 12.109 -18.375 -52.406 1 93.62 261 ALA B C 1
ATOM 4362 O O . ALA B 1 261 ? 11.992 -17.406 -51.688 1 93.62 261 ALA B O 1
ATOM 4363 N N . SER B 1 262 ? 11.094 -19.062 -52.844 1 93.69 262 SER B N 1
ATOM 4364 C CA . SER B 1 262 ? 9.719 -18.766 -52.438 1 93.69 262 SER B CA 1
ATOM 4365 C C . SER B 1 262 ? 9.508 -19.062 -50.938 1 93.69 262 SER B C 1
ATOM 4367 O O . SER B 1 262 ? 8.82 -18.312 -50.25 1 93.69 262 SER B O 1
ATOM 4369 N N . ILE B 1 263 ? 10.086 -20.125 -50.5 1 93.88 263 ILE B N 1
ATOM 4370 C CA . ILE B 1 263 ? 9.992 -20.516 -49.094 1 93.88 263 ILE B CA 1
ATOM 4371 C C . ILE B 1 263 ? 10.695 -19.469 -48.219 1 93.88 263 ILE B C 1
ATOM 4373 O O . ILE B 1 263 ? 10.18 -19.062 -47.188 1 93.88 263 ILE B O 1
ATOM 4377 N N . ALA B 1 264 ? 11.828 -19.047 -48.688 1 93.88 264 ALA B N 1
ATOM 4378 C CA . ALA B 1 264 ? 12.578 -18 -47.969 1 93.88 264 ALA B CA 1
ATOM 4379 C C . ALA B 1 264 ? 11.727 -16.75 -47.781 1 93.88 264 ALA B C 1
ATOM 4381 O O . ALA B 1 264 ? 11.656 -16.188 -46.688 1 93.88 264 ALA B O 1
ATOM 4382 N N . ALA B 1 265 ? 11.109 -16.312 -48.875 1 90.75 265 ALA B N 1
ATOM 4383 C CA . ALA B 1 265 ? 10.258 -15.125 -48.875 1 90.75 265 ALA B CA 1
ATOM 4384 C C . ALA B 1 265 ? 9.055 -15.32 -47.938 1 90.75 265 ALA B C 1
ATOM 4386 O O . ALA B 1 265 ? 8.711 -14.422 -47.188 1 90.75 265 ALA B O 1
ATOM 4387 N N . GLN B 1 266 ? 8.469 -16.453 -47.938 1 89.19 266 GLN B N 1
ATOM 4388 C CA . GLN B 1 266 ? 7.273 -16.75 -47.156 1 89.19 266 GLN B CA 1
ATOM 4389 C C . GLN B 1 266 ? 7.578 -16.75 -45.656 1 89.19 266 GLN B C 1
ATOM 4391 O O . GLN B 1 266 ? 6.754 -16.297 -44.875 1 89.19 266 GLN B O 1
ATOM 4396 N N . LEU B 1 267 ? 8.766 -17.188 -45.375 1 91.69 267 LEU B N 1
ATOM 4397 C CA . LEU B 1 267 ? 9.086 -17.359 -43.938 1 91.69 267 LEU B CA 1
ATOM 4398 C C . LEU B 1 267 ? 9.945 -16.203 -43.438 1 91.69 267 LEU B C 1
ATOM 4400 O O . LEU B 1 267 ? 10.531 -16.281 -42.375 1 91.69 267 LEU B O 1
ATOM 4404 N N . GLY B 1 268 ? 10.117 -15.234 -44.281 1 89 268 GLY B N 1
ATOM 4405 C CA . GLY B 1 268 ? 10.664 -13.961 -43.844 1 89 268 GLY B CA 1
ATOM 4406 C C . GLY B 1 268 ? 12.18 -13.938 -43.812 1 89 268 GLY B C 1
ATOM 4407 O O . GLY B 1 268 ? 12.781 -13.164 -43.062 1 89 268 GLY B O 1
ATOM 4408 N N . PHE B 1 269 ? 12.82 -14.789 -44.438 1 91.25 269 PHE B N 1
ATOM 4409 C CA . PHE B 1 269 ? 14.266 -14.68 -44.594 1 91.25 269 PHE B CA 1
ATOM 4410 C C . PHE B 1 269 ? 14.617 -13.562 -45.562 1 91.25 269 PHE B C 1
ATOM 4412 O O . PHE B 1 269 ? 13.812 -13.211 -46.438 1 91.25 269 PHE B O 1
ATOM 4419 N N . ALA B 1 270 ? 15.828 -13.031 -45.406 1 89 270 ALA B N 1
ATOM 4420 C CA . ALA B 1 270 ? 16.266 -11.922 -46.25 1 89 270 ALA B CA 1
ATOM 4421 C C . ALA B 1 270 ? 16.344 -12.344 -47.719 1 89 270 ALA B C 1
ATOM 4423 O O . ALA B 1 270 ? 15.992 -11.578 -48.594 1 89 270 ALA B O 1
ATOM 4424 N N . ASP B 1 271 ? 16.828 -13.484 -48.062 1 90.12 271 ASP B N 1
ATOM 4425 C CA . ASP B 1 271 ? 16.922 -14.086 -49.375 1 90.12 271 ASP B CA 1
ATOM 4426 C C . ASP B 1 271 ? 17.219 -15.586 -49.281 1 90.12 271 ASP B C 1
ATOM 4428 O O . ASP B 1 271 ? 17.297 -16.141 -48.188 1 90.12 271 ASP B O 1
ATOM 4432 N N . GLN B 1 272 ? 17.188 -16.188 -50.438 1 91.88 272 GLN B N 1
ATOM 4433 C CA . GLN B 1 272 ? 17.453 -17.625 -50.469 1 91.88 272 GLN B CA 1
ATOM 4434 C C . GLN B 1 272 ? 18.797 -17.969 -49.875 1 91.88 272 GLN B C 1
ATOM 4436 O O . GLN B 1 272 ? 18.938 -19 -49.188 1 91.88 272 GLN B O 1
ATOM 4441 N N . ALA B 1 273 ? 19.766 -17.109 -50.031 1 93.31 273 ALA B N 1
ATOM 4442 C CA . ALA B 1 273 ? 21.109 -17.344 -49.5 1 93.31 273 ALA B CA 1
ATOM 4443 C C . ALA B 1 273 ? 21.078 -17.375 -47.969 1 93.31 273 ALA B C 1
ATOM 4445 O O . ALA B 1 273 ? 21.734 -18.219 -47.344 1 93.31 273 ALA B O 1
ATOM 4446 N N . HIS B 1 274 ? 20.375 -16.516 -47.531 1 93.69 274 HIS B N 1
ATOM 4447 C CA . HIS B 1 274 ? 20.25 -16.453 -46.062 1 93.69 274 HIS B CA 1
ATOM 4448 C C . HIS B 1 274 ? 19.578 -17.719 -45.531 1 93.69 274 HIS B C 1
ATOM 4450 O O . HIS B 1 274 ? 20.047 -18.297 -44.531 1 93.69 274 HIS B O 1
ATOM 4456 N N . LEU B 1 275 ? 18.531 -18.094 -46.094 1 93.69 275 LEU B N 1
ATOM 4457 C CA . LEU B 1 275 ? 17.875 -19.328 -45.688 1 93.69 275 LEU B CA 1
ATOM 4458 C C . LEU B 1 275 ? 18.828 -20.5 -45.781 1 93.69 275 LEU B C 1
ATOM 4460 O O . LEU B 1 275 ? 18.922 -21.312 -44.844 1 93.69 275 LEU B O 1
ATOM 4464 N N . THR B 1 276 ? 19.484 -20.625 -46.844 1 93.19 276 THR B N 1
ATOM 4465 C CA . THR B 1 276 ? 20.391 -21.734 -47.062 1 93.19 276 THR B CA 1
ATOM 4466 C C . THR B 1 276 ? 21.484 -21.781 -46 1 93.19 276 THR B C 1
ATOM 4468 O O . THR B 1 276 ? 21.797 -22.859 -45.469 1 93.19 276 THR B O 1
ATOM 4471 N N . LYS B 1 277 ? 21.984 -20.656 -45.656 1 92.75 277 LYS B N 1
ATOM 4472 C CA . LYS B 1 277 ? 23.016 -20.562 -44.656 1 92.75 277 LYS B CA 1
ATOM 4473 C C . LYS B 1 277 ? 22.5 -21.031 -43.281 1 92.75 277 LYS B C 1
ATOM 4475 O O . LYS B 1 277 ? 23.141 -21.844 -42.625 1 92.75 277 LYS B O 1
ATOM 4480 N N . VAL B 1 278 ? 21.422 -20.547 -42.969 1 91.12 278 VAL B N 1
ATOM 4481 C CA . VAL B 1 278 ? 20.828 -20.844 -41.656 1 91.12 278 VAL B CA 1
ATOM 4482 C C . VAL B 1 278 ? 20.438 -22.312 -41.625 1 91.12 278 VAL B C 1
ATOM 4484 O O . VAL B 1 278 ? 20.672 -22.984 -40.594 1 91.12 278 VAL B O 1
ATOM 4487 N N . PHE B 1 279 ? 19.812 -22.797 -42.625 1 93.06 279 PHE B N 1
ATOM 4488 C CA . PHE B 1 279 ? 19.375 -24.172 -42.719 1 93.06 279 PHE B CA 1
ATOM 4489 C C . PHE B 1 279 ? 20.562 -25.125 -42.594 1 93.06 279 PHE B C 1
ATOM 4491 O O . PHE B 1 279 ? 20.5 -26.109 -41.844 1 93.06 279 PHE B O 1
ATOM 4498 N N . ARG B 1 280 ? 21.562 -24.781 -43.219 1 88.81 280 ARG B N 1
ATOM 4499 C CA . ARG B 1 280 ? 22.766 -25.609 -43.156 1 88.81 280 ARG B CA 1
ATOM 4500 C C . ARG B 1 280 ? 23.344 -25.594 -41.75 1 88.81 280 ARG B C 1
ATOM 4502 O O . ARG B 1 280 ? 23.828 -26.625 -41.25 1 88.81 280 ARG B O 1
ATOM 4509 N N . GLN B 1 281 ? 23.328 -24.531 -41.094 1 85.12 281 GLN B N 1
ATOM 4510 C CA . GLN B 1 281 ? 23.859 -24.375 -39.75 1 85.12 281 GLN B CA 1
ATOM 4511 C C . GLN B 1 281 ? 23.062 -25.219 -38.75 1 85.12 281 GLN B C 1
ATOM 4513 O O . GLN B 1 281 ? 23.641 -25.828 -37.844 1 85.12 281 GLN B O 1
ATOM 4518 N N . ILE B 1 282 ? 21.828 -25.344 -39 1 84.12 282 ILE B N 1
ATOM 4519 C CA . ILE B 1 282 ? 20.953 -25.969 -38 1 84.12 282 ILE B CA 1
ATOM 4520 C C . ILE B 1 282 ? 20.734 -27.438 -38.375 1 84.12 282 ILE B C 1
ATOM 4522 O O . ILE B 1 282 ? 20.766 -28.312 -37.5 1 84.12 282 ILE B O 1
ATOM 4526 N N . VAL B 1 283 ? 20.578 -27.766 -39.656 1 84.12 283 VAL B N 1
ATOM 4527 C CA . VAL B 1 283 ? 20.188 -29.094 -40.125 1 84.12 283 VAL B CA 1
ATOM 4528 C C . VAL B 1 283 ? 21.422 -29.875 -40.594 1 84.12 283 VAL B C 1
ATOM 4530 O O . VAL B 1 283 ? 21.438 -31.094 -40.531 1 84.12 283 VAL B O 1
ATOM 4533 N N . GLY B 1 284 ? 22.453 -29.078 -41.031 1 84.69 284 GLY B N 1
ATOM 4534 C CA . GLY B 1 284 ? 23.703 -29.734 -41.438 1 84.69 284 GLY B CA 1
ATOM 4535 C C . GLY B 1 284 ? 23.828 -29.938 -42.938 1 84.69 284 GLY B C 1
ATOM 4536 O O . GLY B 1 284 ? 24.875 -30.375 -43.406 1 84.69 284 GLY B O 1
ATOM 4537 N N . GLU B 1 285 ? 22.766 -29.641 -43.688 1 86.31 285 GLU B N 1
ATOM 4538 C CA . GLU B 1 285 ? 22.781 -29.719 -45.125 1 86.31 285 GLU B CA 1
ATOM 4539 C C . GLU B 1 285 ? 21.953 -28.594 -45.75 1 86.31 285 GLU B C 1
ATOM 4541 O O . GLU B 1 285 ? 21.219 -27.891 -45.031 1 86.31 285 GLU B O 1
ATOM 4546 N N . THR B 1 286 ? 22.031 -28.438 -47.094 1 91.31 286 THR B N 1
ATOM 4547 C CA . THR B 1 286 ? 21.281 -27.391 -47.75 1 91.31 286 THR B CA 1
ATOM 4548 C C . THR B 1 286 ? 19.828 -27.797 -47.969 1 91.31 286 THR B C 1
ATOM 4550 O O . THR B 1 286 ? 19.516 -29 -47.969 1 91.31 286 THR B O 1
ATOM 4553 N N . PRO B 1 287 ? 19.016 -26.844 -48.031 1 93 287 PRO B N 1
ATOM 4554 C CA . PRO B 1 287 ? 17.609 -27.156 -48.312 1 93 287 PRO B CA 1
ATOM 4555 C C . PRO B 1 287 ? 17.422 -28.047 -49.531 1 93 287 PRO B C 1
ATOM 4557 O O . PRO B 1 287 ? 16.625 -29 -49.5 1 93 287 PRO B O 1
ATOM 4560 N N . ALA B 1 288 ? 18.078 -27.797 -50.594 1 91.06 288 ALA B N 1
ATOM 4561 C CA . ALA B 1 288 ? 17.969 -28.562 -51.812 1 91.06 288 ALA B CA 1
ATOM 4562 C C . ALA B 1 288 ? 18.406 -30.016 -51.594 1 91.06 288 ALA B C 1
ATOM 4564 O O . ALA B 1 288 ? 17.75 -30.938 -52.062 1 91.06 288 ALA B O 1
ATOM 4565 N N . ALA B 1 289 ? 19.484 -30.125 -50.938 1 87.88 289 ALA B N 1
ATOM 4566 C CA . ALA B 1 289 ? 20 -31.469 -50.656 1 87.88 289 ALA B CA 1
ATOM 4567 C C . ALA B 1 289 ? 19.031 -32.25 -49.781 1 87.88 289 ALA B C 1
ATOM 4569 O O . ALA B 1 289 ? 18.812 -33.438 -49.969 1 87.88 289 ALA B O 1
ATOM 4570 N N . TRP B 1 290 ? 18.484 -31.562 -48.844 1 90.56 290 TRP B N 1
ATOM 4571 C CA . TRP B 1 290 ? 17.516 -32.156 -47.906 1 90.56 290 TRP B CA 1
ATOM 4572 C C . TRP B 1 290 ? 16.281 -32.656 -48.656 1 90.56 290 TRP B C 1
ATOM 4574 O O . TRP B 1 290 ? 15.797 -33.75 -48.406 1 90.56 290 TRP B O 1
ATOM 4584 N N . ARG B 1 291 ? 15.789 -31.859 -49.5 1 90.38 291 ARG B N 1
ATOM 4585 C CA . ARG B 1 291 ? 14.625 -32.219 -50.312 1 90.38 291 ARG B CA 1
ATOM 4586 C C . ARG B 1 291 ? 14.898 -33.438 -51.156 1 90.38 291 ARG B C 1
ATOM 4588 O O . ARG B 1 291 ? 14.07 -34.344 -51.25 1 90.38 291 ARG B O 1
ATOM 4595 N N . ARG B 1 292 ? 16.016 -33.531 -51.812 1 86.69 292 ARG B N 1
ATOM 4596 C CA . ARG B 1 292 ? 16.406 -34.625 -52.656 1 86.69 292 ARG B CA 1
ATOM 4597 C C . ARG B 1 292 ? 16.484 -35.938 -51.875 1 86.69 292 ARG B C 1
ATOM 4599 O O . ARG B 1 292 ? 16.047 -37 -52.344 1 86.69 292 ARG B O 1
ATOM 4606 N N . MET B 1 293 ? 17 -35.781 -50.75 1 78.5 293 MET B N 1
ATOM 4607 C CA . MET B 1 293 ? 17.156 -36.938 -49.875 1 78.5 293 MET B CA 1
ATOM 4608 C C . MET B 1 293 ? 15.789 -37.469 -49.438 1 78.5 293 MET B C 1
ATOM 4610 O O . MET B 1 293 ? 15.57 -38.688 -49.375 1 78.5 293 MET B O 1
ATOM 4614 N N . ARG B 1 294 ? 14.906 -36.688 -49.156 1 77.69 294 ARG B N 1
ATOM 4615 C CA . ARG B 1 294 ? 13.562 -37.062 -48.719 1 77.69 294 ARG B CA 1
ATOM 4616 C C . ARG B 1 294 ? 12.766 -37.688 -49.844 1 77.69 294 ARG B C 1
ATOM 4618 O O . ARG B 1 294 ? 12 -38.625 -49.625 1 77.69 294 ARG B O 1
ATOM 4625 N N . GLN B 1 295 ? 12.898 -37.188 -51.031 1 75.69 295 GLN B N 1
ATOM 4626 C CA . GLN B 1 295 ? 12.234 -37.781 -52.188 1 75.69 295 GLN B CA 1
ATOM 4627 C C . GLN B 1 295 ? 12.766 -39.156 -52.5 1 75.69 295 GLN B C 1
ATOM 4629 O O . GLN B 1 295 ? 12.016 -40.031 -52.938 1 75.69 295 GLN B O 1
ATOM 4634 N N . PHE B 1 296 ? 14.008 -39.281 -52.281 1 66.88 296 PHE B N 1
ATOM 4635 C CA . PHE B 1 296 ? 14.609 -40.594 -52.5 1 66.88 296 PHE B CA 1
ATOM 4636 C C . PHE B 1 296 ? 14.102 -41.625 -51.469 1 66.88 296 PHE B C 1
ATOM 4638 O O . PHE B 1 296 ? 13.867 -42.781 -51.812 1 66.88 296 PHE B O 1
ATOM 4645 N N . ARG B 1 297 ? 13.82 -41.281 -50.312 1 65.69 297 ARG B N 1
ATOM 4646 C CA . ARG B 1 297 ? 13.359 -42.188 -49.25 1 65.69 297 ARG B CA 1
ATOM 4647 C C . ARG B 1 297 ? 11.883 -42.531 -49.438 1 65.69 297 ARG B C 1
ATOM 4649 O O . ARG B 1 297 ? 11.43 -43.594 -49 1 65.69 297 ARG B O 1
ATOM 4656 N N . GLN B 1 298 ? 11.102 -41.75 -49.938 1 60.12 298 GLN B N 1
ATOM 4657 C CA . GLN B 1 298 ? 9.688 -42.031 -50.156 1 60.12 298 GLN B CA 1
ATOM 4658 C C . GLN B 1 298 ? 9.477 -42.812 -51.438 1 60.12 298 GLN B C 1
ATOM 4660 O O . GLN B 1 298 ? 8.406 -43.375 -51.656 1 60.12 298 GLN B O 1
ATOM 4665 N N . SER B 1 299 ? 10.453 -42.938 -52.219 1 55.44 299 SER B N 1
ATOM 4666 C CA . SER B 1 299 ? 10.336 -43.844 -53.375 1 55.44 299 SER B CA 1
ATOM 4667 C C . SER B 1 299 ? 10.812 -45.25 -53.031 1 55.44 299 SER B C 1
ATOM 4669 O O . SER B 1 299 ? 11.688 -45.438 -52.188 1 55.44 299 SER B O 1
#

pLDDT: mean 86.96, std 10.96, range [38.56, 98.62]

Radius of gyration: 33.26 Å; Cα contacts (8 Å, |Δi|>4): 1168; chains: 2; bounding box: 67×110×79 Å

Secondary structure (DSSP, 8-state):
------EEEEEEEEEE-S--EEEEETTEEEEEEEEEEEEEEEEEEEESS-EEEEESS--TTTEEEESS-S-TTTS-EEPPSEEEE-TT--EEEEESS-EEEEEEEEEE-HHHHHHHHHHHH-HHHHHHHHHS-EEES--HHHHHHHHHHHHHHHS--S-HHHHHHHHHHHHHHHS-PPPHHHHHTT----HHHHHHHHHHHHTSSS----HHHHHHHTT--HHHHHHHHHHHHSS-HHHHHHHHHHHHHHHHHHH----HHHHHHHTT-S-HHHHHHHHHHHHSS-HHHHHHHHHHHH-/------EEEEEEEEEE-S--EEEEETTEEEEEEEEEEEEEEEEEEEESS-EEEEESS--TTTEEEESS-S-TTTS-EEPPSEEEE-TT--EEEEESS-EEEEEEEEEE-HHHHHHHHHHHH-HHHHHHHHHS-EEES--HHHHHHHHHHHHHHHS--S-HHHHHHHHHHHHHHHS-PPPHHHHHTT----HHHHHHHHHHHHTSSS----HHHHHHHTT--HHHHHHHHHHHHSS-HHHHHHHHHHHHHHHHHHH----HHHHHHHTT-SSHHHHHHHHHHHHSS-HHHHHHHHHHHH-

Solvent-accessible surface area (backbone atoms only — not comparable to full-atom values): 30718 Å² total; per-residue (Å²): 130,80,51,71,83,58,68,52,72,51,75,43,56,66,44,75,74,51,84,73,45,63,45,72,44,92,35,27,32,45,36,42,43,35,32,36,33,35,56,71,14,38,35,40,41,39,26,75,37,26,34,36,42,37,38,80,50,90,43,42,92,31,28,34,31,18,68,82,48,86,50,57,87,80,52,44,44,62,34,50,28,34,34,39,42,25,50,66,47,48,40,28,38,37,24,70,38,66,44,73,49,39,35,41,38,37,38,34,36,64,68,46,54,41,66,64,37,19,82,72,58,24,61,54,46,34,54,51,28,55,64,49,68,36,73,36,68,86,44,69,71,51,49,54,46,49,51,55,42,50,47,39,55,75,55,66,84,57,24,68,60,24,55,52,22,39,50,46,25,45,49,42,66,57,44,71,53,74,22,71,53,42,30,26,59,69,22,37,60,46,69,63,42,47,49,48,47,49,52,53,40,67,69,37,86,35,48,76,72,51,64,55,53,52,10,51,73,55,36,40,54,43,72,38,33,42,38,6,34,23,57,53,70,71,41,43,58,67,55,49,41,49,50,51,50,47,54,47,48,51,48,44,48,72,75,43,89,67,51,66,52,57,51,16,56,51,47,62,36,93,35,44,67,51,39,37,53,51,36,24,73,74,74,69,46,41,62,69,59,50,39,54,53,53,56,56,66,75,96,130,81,50,72,85,57,68,53,72,52,75,43,58,65,42,74,74,49,84,72,44,62,46,73,45,92,37,27,34,43,37,42,44,35,34,36,34,34,55,69,15,37,35,39,39,40,26,72,38,26,33,38,43,36,39,80,51,88,43,42,90,31,28,33,29,19,67,81,52,85,51,57,89,80,52,44,43,62,35,50,28,33,34,39,42,27,49,67,48,46,39,28,39,36,24,73,39,64,47,74,48,39,35,40,39,37,38,33,37,63,67,48,53,41,66,67,38,18,83,72,59,30,59,42,39,34,53,51,28,53,65,50,65,36,75,34,69,86,43,70,70,52,50,55,46,48,50,55,43,49,46,39,55,76,56,67,84,58,23,68,59,24,54,52,22,39,50,46,24,44,49,43,66,57,44,70,53,76,24,72,55,43,30,38,63,68,23,36,59,47,71,64,43,46,48,48,47,50,52,54,40,68,69,37,86,35,49,76,69,52,64,55,53,52,11,52,70,57,14,38,52,43,70,42,33,43,39,6,35,22,58,53,70,70,41,44,59,67,56,48,41,49,51,51,50,46,53,49,48,50,48,45,48,72,74,44,88,67,52,65,54,56,51,15,57,50,47,63,38,92,35,42,66,52,38,37,53,53,37,24,72,75,74,70,45,42,61,69,59,51,39,54,52,52,57,55,67,75,97

Nearest PDB structures (foldseek):
  3oio-assembly1_A  TM=9.250E-01  e=3.377E-07  Chromobacterium violaceum
  3w6v-assembly1_A  TM=8.992E-01  e=2.750E-06  Streptomyces griseus
  3lsg-assembly1_A  TM=8.782E-01  e=7.617E-06  Fusobacterium nucleatum subsp. nucleatum
  6swi-assembly1_A  TM=8.540E-01  e=1.028E-05  Geobacillus stearothermophilus
  1xs9-assembly1_A  TM=8.144E-01  e=6.994E-05  Escherichia coli